Protein AF-0000000077936240 (afdb_homodimer)

InterPro domains:
  IPR004130 GPN-loop GTPase [PF03029] (6-238)
  IPR004130 GPN-loop GTPase [PTHR21231] (6-213)
  IPR027417 P-loop containing nucleoside triphosphate hydrolase [G3DSA:3.40.50.300] (1-241)
  IPR027417 P-loop containing nucleoside triphosphate hydrolase [SSF52540] (3-237)

Organism: NCBI:txid1294262

Structure (mmCIF, N/CA/C/O backbone):
data_AF-0000000077936240-model_v1
#
loop_
_entity.id
_entity.type
_entity.pdbx_description
1 polymer 'GPN-loop GTPase'
#
loop_
_atom_site.group_PDB
_atom_site.id
_atom_site.type_symbol
_atom_site.label_atom_id
_atom_site.label_alt_id
_atom_site.label_comp_id
_atom_site.label_asym_id
_atom_site.label_entity_id
_atom_site.label_seq_id
_atom_site.pdbx_PDB_ins_code
_atom_site.Cartn_x
_atom_site.Cartn_y
_atom_site.Cartn_z
_atom_site.occupancy
_atom_site.B_iso_or_equiv
_atom_site.auth_seq_id
_atom_site.auth_comp_id
_atom_site.auth_asym_id
_atom_site.auth_atom_id
_atom_site.pdbx_PDB_model_num
ATOM 1 N N . MET A 1 1 ? -2.867 24.625 16.641 1 94.31 1 MET A N 1
ATOM 2 C CA . MET A 1 1 ? -2.299 24.312 15.336 1 94.31 1 MET A CA 1
ATOM 3 C C . MET A 1 1 ? -3.102 23.203 14.648 1 94.31 1 MET A C 1
ATOM 5 O O . MET A 1 1 ? -3.729 22.391 15.312 1 94.31 1 MET A O 1
ATOM 9 N N . TYR A 1 2 ? -3.176 23.312 13.312 1 97.06 2 TYR A N 1
ATOM 10 C CA . TYR A 1 2 ? -3.828 22.297 12.508 1 97.06 2 TYR A CA 1
ATOM 11 C C . TYR A 1 2 ? -2.801 21.453 11.75 1 97.06 2 TYR A C 1
ATOM 13 O O . TYR A 1 2 ? -1.903 22 11.102 1 97.06 2 TYR A O 1
ATOM 21 N N . PHE A 1 3 ? -2.906 20.141 11.875 1 98.25 3 PHE A N 1
ATOM 22 C CA . PHE A 1 3 ? -1.977 19.25 11.195 1 98.25 3 PHE A CA 1
ATOM 23 C C . PHE A 1 3 ? -2.635 18.609 9.984 1 98.25 3 PHE A C 1
ATOM 25 O O . PHE A 1 3 ? -3.773 18.141 10.062 1 98.25 3 PHE A O 1
ATOM 32 N N . VAL A 1 4 ? -1.968 18.625 8.867 1 98.69 4 VAL A N 1
ATOM 33 C CA . VAL A 1 4 ? -2.428 17.938 7.656 1 98.69 4 VAL A CA 1
ATOM 34 C C . VAL A 1 4 ? -1.374 16.938 7.195 1 98.69 4 VAL A C 1
ATOM 36 O O . VAL A 1 4 ? -0.253 17.328 6.852 1 98.69 4 VAL A O 1
ATOM 39 N N . PHE A 1 5 ? -1.71 15.664 7.191 1 98.75 5 PHE A N 1
ATOM 40 C CA . PHE A 1 5 ? -0.826 14.602 6.734 1 98.75 5 PHE A CA 1
ATOM 41 C C . PHE A 1 5 ? -1.084 14.273 5.27 1 98.75 5 PHE A C 1
ATOM 43 O O . PHE A 1 5 ? -2.207 13.93 4.891 1 98.75 5 PHE A O 1
ATOM 50 N N . PHE A 1 6 ? -0.058 14.422 4.441 1 98.88 6 PHE A N 1
ATOM 51 C CA . PHE A 1 6 ? -0.181 14.102 3.025 1 98.88 6 PHE A CA 1
ATOM 52 C C . PHE A 1 6 ? 0.222 12.648 2.766 1 98.88 6 PHE A C 1
ATOM 54 O O . PHE A 1 6 ? 1.382 12.281 2.957 1 98.88 6 PHE A O 1
ATOM 61 N N . VAL A 1 7 ? -0.753 11.82 2.34 1 98.62 7 VAL A N 1
ATOM 62 C CA . VAL A 1 7 ? -0.568 10.375 2.203 1 98.62 7 VAL A CA 1
ATOM 63 C C . VAL A 1 7 ? -0.97 9.938 0.798 1 98.62 7 VAL A C 1
ATOM 65 O O . VAL A 1 7 ? -1.868 10.523 0.19 1 98.62 7 VAL A O 1
ATOM 68 N N . GLY A 1 8 ? -0.329 8.945 0.288 1 98.06 8 GLY A N 1
ATOM 69 C CA . GLY A 1 8 ? -0.562 8.391 -1.036 1 98.06 8 GLY A CA 1
ATOM 70 C C . GLY A 1 8 ? 0.551 7.473 -1.503 1 98.06 8 GLY A C 1
ATOM 71 O O . GLY A 1 8 ? 1.563 7.316 -0.818 1 98.06 8 GLY A O 1
ATOM 72 N N . THR A 1 9 ? 0.326 6.906 -2.646 1 96.5 9 THR A N 1
ATOM 73 C CA . THR A 1 9 ? 1.329 6.004 -3.201 1 96.5 9 THR A CA 1
ATOM 74 C C . THR A 1 9 ? 2.537 6.785 -3.711 1 96.5 9 THR A C 1
ATOM 76 O O . THR A 1 9 ? 2.477 8.008 -3.854 1 96.5 9 THR A O 1
ATOM 79 N N . ALA A 1 10 ? 3.619 6.016 -3.955 1 93.31 10 ALA A N 1
ATOM 80 C CA . ALA A 1 10 ? 4.816 6.645 -4.508 1 93.31 10 ALA A CA 1
ATOM 81 C C . ALA A 1 10 ? 4.527 7.281 -5.863 1 93.31 10 ALA A C 1
ATOM 83 O O . ALA A 1 10 ? 3.9 6.66 -6.727 1 93.31 10 ALA A O 1
ATOM 84 N N . GLY A 1 11 ? 4.855 8.508 -6.004 1 92.19 11 GLY A N 1
ATOM 85 C CA . GLY A 1 11 ? 4.688 9.188 -7.281 1 92.19 11 GLY A CA 1
ATOM 86 C C . GLY A 1 11 ? 3.361 9.914 -7.398 1 92.19 11 GLY A C 1
ATOM 87 O O . GLY A 1 11 ? 3.092 10.562 -8.406 1 92.19 11 GLY A O 1
ATOM 88 N N . SER A 1 12 ? 2.559 9.867 -6.367 1 96.44 12 SER A N 1
ATOM 89 C CA . SER A 1 12 ? 1.232 10.469 -6.449 1 96.44 12 SER A CA 1
ATOM 90 C C . SER A 1 12 ? 1.31 11.984 -6.367 1 96.44 12 SER A C 1
ATOM 92 O O . SER A 1 12 ? 0.335 12.68 -6.668 1 96.44 12 SER A O 1
ATOM 94 N N . GLY A 1 13 ? 2.42 12.562 -5.879 1 97 13 GLY A N 1
ATOM 95 C CA . GLY A 1 13 ? 2.604 14.008 -5.875 1 97 13 GLY A CA 1
ATOM 96 C C . GLY A 1 13 ? 2.592 14.609 -4.484 1 97 13 GLY A C 1
ATOM 97 O O . GLY A 1 13 ? 2.398 15.812 -4.324 1 97 13 GLY A O 1
ATOM 98 N N . LYS A 1 14 ? 2.82 13.82 -3.432 1 98.25 14 LYS A N 1
ATOM 99 C CA . LYS A 1 14 ? 2.746 14.258 -2.043 1 98.25 14 LYS A CA 1
ATOM 100 C C . LYS A 1 14 ? 3.666 15.453 -1.798 1 98.25 14 LYS A C 1
ATOM 102 O O . LYS A 1 14 ? 3.211 16.516 -1.374 1 98.25 14 LYS A O 1
ATOM 107 N N . THR A 1 15 ? 4.977 15.273 -2.104 1 98.06 15 THR A N 1
ATOM 108 C CA . THR A 1 15 ? 6.008 16.266 -1.808 1 98.06 15 THR A CA 1
ATOM 109 C C . THR A 1 15 ? 5.738 17.562 -2.557 1 98.06 15 THR A C 1
ATOM 111 O O . THR A 1 15 ? 5.836 18.641 -1.98 1 98.06 15 THR A O 1
ATOM 114 N N . THR A 1 16 ? 5.355 17.469 -3.789 1 98.12 16 THR A N 1
ATOM 115 C CA . THR A 1 16 ? 5.066 18.641 -4.605 1 98.12 16 THR A CA 1
ATOM 116 C C . THR A 1 16 ? 3.822 19.359 -4.098 1 98.12 16 THR A C 1
ATOM 118 O O . THR A 1 16 ? 3.785 20.594 -4.055 1 98.12 16 THR A O 1
ATOM 121 N N . LEU A 1 17 ? 2.811 18.609 -3.691 1 98.81 17 LEU A N 1
ATOM 122 C CA . LEU A 1 17 ? 1.577 19.234 -3.219 1 98.81 17 LEU A CA 1
ATOM 123 C C . LEU A 1 17 ? 1.793 19.906 -1.87 1 98.81 17 LEU A C 1
ATOM 125 O O . LEU A 1 17 ? 1.191 20.953 -1.592 1 98.81 17 LEU A O 1
ATOM 129 N N . VAL A 1 18 ? 2.645 19.328 -1.008 1 98.88 18 VAL A N 1
ATOM 130 C CA . VAL A 1 18 ? 2.988 19.953 0.264 1 98.88 18 VAL A CA 1
ATOM 131 C C . VAL A 1 18 ? 3.57 21.344 0.015 1 98.88 18 VAL A C 1
ATOM 133 O O . VAL A 1 18 ? 3.154 22.312 0.642 1 98.88 18 VAL A O 1
ATOM 136 N N . LYS A 1 19 ? 4.484 21.422 -0.91 1 98.75 19 LYS A N 1
ATOM 137 C CA . LYS A 1 19 ? 5.086 22.703 -1.252 1 98.75 19 LYS A CA 1
ATOM 138 C C . LYS A 1 19 ? 4.035 23.688 -1.769 1 98.75 19 LYS A C 1
ATOM 140 O O . LYS A 1 19 ? 3.965 24.828 -1.309 1 98.75 19 LYS A O 1
ATOM 145 N N . THR A 1 20 ? 3.234 23.234 -2.721 1 98.75 20 THR A N 1
ATOM 146 C CA . THR A 1 20 ? 2.236 24.094 -3.361 1 98.75 20 THR A CA 1
ATOM 147 C C . THR A 1 20 ? 1.224 24.594 -2.342 1 98.75 20 THR A C 1
ATOM 149 O O . THR A 1 20 ? 0.856 25.781 -2.359 1 98.75 20 THR A O 1
ATOM 152 N N . PHE A 1 21 ? 0.771 23.688 -1.463 1 98.81 21 PHE A N 1
ATOM 153 C CA . PHE A 1 21 ? -0.209 24.078 -0.454 1 98.81 21 PHE A CA 1
ATOM 154 C C . PHE A 1 21 ? 0.411 25.016 0.571 1 98.81 21 PHE A C 1
ATOM 156 O O . PHE A 1 21 ? -0.242 25.953 1.036 1 98.81 21 PHE A O 1
ATOM 163 N N . ASN A 1 22 ? 1.67 24.781 0.943 1 98.62 22 ASN A N 1
ATOM 164 C CA . ASN A 1 22 ? 2.398 25.703 1.808 1 98.62 22 ASN A CA 1
ATOM 165 C C . ASN A 1 22 ? 2.449 27.109 1.213 1 98.62 22 ASN A C 1
ATOM 167 O O . ASN A 1 22 ? 2.199 28.094 1.912 1 98.62 22 ASN A O 1
ATOM 171 N N . ASP A 1 23 ? 2.809 27.188 -0.057 1 98.38 23 ASP A N 1
ATOM 172 C CA . ASP A 1 23 ? 2.859 28.484 -0.745 1 98.38 23 ASP A CA 1
ATOM 173 C C . ASP A 1 23 ? 1.492 29.156 -0.737 1 98.38 23 ASP A C 1
ATOM 175 O O . ASP A 1 23 ? 1.396 30.375 -0.517 1 98.38 23 ASP A O 1
ATOM 179 N N . TYR A 1 24 ? 0.491 28.391 -1.005 1 98.38 24 TYR A N 1
ATOM 180 C CA . TYR A 1 24 ? -0.874 28.906 -0.996 1 98.38 24 TYR A CA 1
ATOM 181 C C . TYR A 1 24 ? -1.224 29.5 0.364 1 98.38 24 TYR A C 1
ATOM 183 O O . TYR A 1 24 ? -1.754 30.609 0.445 1 98.38 24 TYR A O 1
ATOM 191 N N . LEU A 1 25 ? -0.925 28.781 1.458 1 98.12 25 LEU A N 1
ATOM 192 C CA . LEU A 1 25 ? -1.215 29.234 2.811 1 98.12 25 LEU A CA 1
ATOM 193 C C . LEU A 1 25 ? -0.451 30.516 3.125 1 98.12 25 LEU A C 1
ATOM 195 O O . LEU A 1 25 ? -1.016 31.469 3.686 1 98.12 25 LEU A O 1
ATOM 199 N N . ASN A 1 26 ? 0.785 30.547 2.734 1 97.19 26 ASN A N 1
ATOM 200 C CA . ASN A 1 26 ? 1.598 31.734 2.969 1 97.19 26 ASN A CA 1
ATOM 201 C C . ASN A 1 26 ? 1.054 32.938 2.213 1 97.19 26 ASN A C 1
ATOM 203 O O . ASN A 1 26 ? 1.048 34.062 2.738 1 97.19 26 ASN A O 1
ATOM 207 N N . ASP A 1 27 ? 0.669 32.719 1.018 1 97.12 27 ASP A N 1
ATOM 208 C CA . ASP A 1 27 ? 0.071 33.781 0.217 1 97.12 27 ASP A CA 1
ATOM 209 C C . ASP A 1 27 ? -1.183 34.312 0.89 1 97.12 27 ASP A C 1
ATOM 211 O O . ASP A 1 27 ? -1.501 35.5 0.744 1 97.12 27 ASP A O 1
ATOM 215 N N . MET A 1 28 ? -1.91 33.5 1.579 1 95.88 28 MET A N 1
ATOM 216 C CA . MET A 1 28 ? -3.119 33.875 2.293 1 95.88 28 MET A CA 1
ATOM 217 C C . MET A 1 28 ? -2.785 34.406 3.689 1 95.88 28 MET A C 1
ATOM 219 O O . MET A 1 28 ? -3.676 34.594 4.52 1 95.88 28 MET A O 1
ATOM 223 N N . GLN A 1 29 ? -1.502 34.5 4.059 1 95.81 29 GLN A N 1
ATOM 224 C CA . GLN A 1 29 ? -0.986 35.031 5.316 1 95.81 29 GLN A CA 1
ATOM 225 C C . GLN A 1 29 ? -1.297 34.125 6.48 1 95.81 29 GLN A C 1
ATOM 227 O O . GLN A 1 29 ? -1.568 34.562 7.594 1 95.81 29 GLN A O 1
ATOM 232 N N . MET A 1 30 ? -1.445 32.875 6.125 1 95.5 30 MET A N 1
ATOM 233 C CA . MET A 1 30 ? -1.509 31.828 7.145 1 95.5 30 MET A CA 1
ATOM 234 C C . MET A 1 30 ? -0.15 31.156 7.328 1 95.5 30 MET A C 1
ATOM 236 O O . MET A 1 30 ? 0.378 30.562 6.395 1 95.5 30 MET A O 1
ATOM 240 N N . ASP A 1 31 ? 0.33 31.297 8.492 1 96.25 31 ASP A N 1
ATOM 241 C CA . ASP A 1 31 ? 1.643 30.719 8.773 1 96.25 31 ASP A CA 1
ATOM 242 C C . ASP A 1 31 ? 1.597 29.188 8.711 1 96.25 31 ASP A C 1
ATOM 244 O O . ASP A 1 31 ? 0.705 28.578 9.297 1 96.25 31 ASP A O 1
ATOM 248 N N . SER A 1 32 ? 2.562 28.641 7.969 1 98.06 32 SER A N 1
ATOM 249 C CA . SER A 1 32 ? 2.609 27.188 7.855 1 98.06 32 SER A CA 1
ATOM 250 C C . SER A 1 32 ? 4.035 26.672 8.008 1 98.06 32 SER A C 1
ATOM 252 O O . SER A 1 32 ? 4.992 27.359 7.641 1 98.06 32 SER A O 1
ATOM 254 N N . ALA A 1 33 ? 4.156 25.562 8.617 1 98.56 33 ALA A N 1
ATOM 255 C CA . ALA A 1 33 ? 5.414 24.828 8.75 1 98.56 33 ALA A CA 1
ATOM 256 C C . ALA A 1 33 ? 5.316 23.453 8.086 1 98.56 33 ALA A C 1
ATOM 258 O O . ALA A 1 33 ? 4.227 22.891 7.961 1 98.56 33 ALA A O 1
ATOM 259 N N . ILE A 1 34 ? 6.473 22.953 7.641 1 98.81 34 ILE A N 1
ATOM 260 C CA . ILE A 1 34 ? 6.504 21.656 6.973 1 98.81 34 ILE A CA 1
ATOM 261 C C . ILE A 1 34 ? 7.359 20.672 7.777 1 98.81 34 ILE A C 1
ATOM 263 O O . ILE A 1 34 ? 8.438 21.031 8.25 1 98.81 34 ILE A O 1
ATOM 267 N N . ILE A 1 35 ? 6.828 19.484 7.965 1 98.69 35 ILE A N 1
ATOM 268 C CA . ILE A 1 35 ? 7.578 18.359 8.516 1 98.69 35 ILE A CA 1
ATOM 269 C C . ILE A 1 35 ? 7.812 17.312 7.438 1 98.69 35 ILE A C 1
ATOM 271 O O . ILE A 1 35 ? 6.867 16.844 6.805 1 98.69 35 ILE A O 1
ATOM 275 N N . ASN A 1 36 ? 9.055 16.984 7.172 1 98.62 36 ASN A N 1
ATOM 276 C CA . ASN A 1 36 ? 9.383 15.852 6.324 1 98.62 36 ASN A CA 1
ATOM 277 C C . ASN A 1 36 ? 9.523 14.57 7.141 1 98.62 36 ASN A C 1
ATOM 279 O O . ASN A 1 36 ? 10.414 14.461 7.984 1 98.62 36 ASN A O 1
ATOM 283 N N . LEU A 1 37 ? 8.703 13.594 6.852 1 97.94 37 LEU A N 1
ATOM 284 C CA . LEU A 1 37 ? 8.75 12.328 7.578 1 97.94 37 LEU A CA 1
ATOM 285 C C . LEU A 1 37 ? 9.32 11.219 6.699 1 97.94 37 LEU A C 1
ATOM 287 O O . LEU A 1 37 ? 9.289 10.047 7.078 1 97.94 37 LEU A O 1
ATOM 291 N N . ASP A 1 38 ? 9.82 11.516 5.523 1 97.19 38 ASP A N 1
ATOM 292 C CA . ASP A 1 38 ? 10.438 10.539 4.637 1 97.19 38 ASP A CA 1
ATOM 293 C C . ASP A 1 38 ? 11.945 10.461 4.875 1 97.19 38 ASP 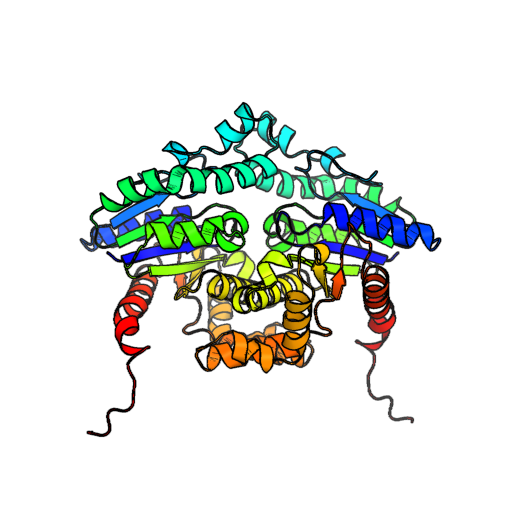A C 1
ATOM 295 O O . ASP A 1 38 ? 12.695 11.336 4.438 1 97.19 38 ASP A O 1
ATOM 299 N N . PRO A 1 39 ? 12.367 9.375 5.453 1 97.38 39 PRO A N 1
ATOM 300 C CA . PRO A 1 39 ? 13.805 9.273 5.75 1 97.38 39 PRO A CA 1
ATOM 301 C C . PRO A 1 39 ? 14.641 8.945 4.52 1 97.38 39 PRO A C 1
ATOM 303 O O . PRO A 1 39 ? 15.867 8.898 4.598 1 97.38 39 PRO A O 1
ATOM 306 N N . ALA A 1 40 ? 13.969 8.734 3.371 1 96.25 40 ALA A N 1
ATOM 307 C CA . ALA A 1 40 ? 14.688 8.258 2.193 1 96.25 40 ALA A CA 1
ATOM 308 C C . ALA A 1 40 ? 14.656 9.297 1.075 1 96.25 40 ALA A C 1
ATOM 310 O O . ALA A 1 40 ? 15.172 9.055 -0.019 1 96.25 40 ALA A O 1
ATOM 311 N N . VAL A 1 41 ? 14.016 10.438 1.339 1 95.56 41 VAL A N 1
ATOM 312 C CA . VAL A 1 41 ? 13.883 11.438 0.288 1 95.56 41 VAL A CA 1
ATOM 313 C C . VAL A 1 41 ? 15.258 12.023 -0.047 1 95.56 41 VAL A C 1
ATOM 315 O O . VAL A 1 41 ? 16.078 12.242 0.846 1 95.56 41 VAL A O 1
ATOM 318 N N . GLU A 1 42 ? 15.523 12.195 -1.322 1 92.81 42 GLU A N 1
ATOM 319 C CA . GLU A 1 42 ? 16.844 12.648 -1.772 1 92.81 42 GLU A CA 1
ATOM 320 C C . GLU A 1 42 ? 16.906 14.172 -1.809 1 92.81 42 GLU A C 1
ATOM 322 O O . GLU A 1 42 ? 17.922 14.766 -1.43 1 92.81 42 GLU A O 1
ATOM 327 N N . SER A 1 43 ? 15.883 14.758 -2.322 1 94.06 43 SER A N 1
ATOM 328 C CA . SER A 1 43 ? 15.805 16.219 -2.414 1 94.06 43 SER A CA 1
ATOM 329 C C . SER A 1 43 ? 14.398 16.719 -2.113 1 94.06 43 SER A C 1
ATOM 331 O O . SER A 1 43 ? 13.414 16.047 -2.434 1 94.06 43 SER A O 1
ATOM 333 N N . LEU A 1 44 ? 14.359 17.844 -1.457 1 97.31 44 LEU A N 1
ATOM 334 C CA . LEU A 1 44 ? 13.086 18.453 -1.096 1 97.31 44 LEU A CA 1
ATOM 335 C C . LEU A 1 44 ? 12.914 19.797 -1.792 1 97.31 44 LEU A C 1
ATOM 337 O O . LEU A 1 44 ? 13.859 20.594 -1.864 1 97.31 44 LEU A O 1
ATOM 341 N N . PRO A 1 45 ? 11.75 20.078 -2.352 1 97.69 45 PRO A N 1
ATOM 342 C CA . PRO A 1 45 ? 11.492 21.375 -2.998 1 97.69 45 PRO A CA 1
ATOM 343 C C . PRO A 1 45 ? 11.078 22.453 -2.008 1 97.69 45 PRO A C 1
ATOM 345 O O . PRO A 1 45 ? 10.633 23.531 -2.414 1 97.69 45 PRO A O 1
ATOM 348 N N . TYR A 1 46 ? 11.133 22.203 -0.716 1 98.31 46 TYR A N 1
ATOM 349 C CA . TYR A 1 46 ? 10.805 23.109 0.379 1 98.31 46 TYR A CA 1
ATOM 350 C C . TYR A 1 46 ? 11.828 23 1.503 1 98.31 46 TYR A C 1
ATOM 352 O O . TYR A 1 46 ? 12.656 22.094 1.509 1 98.31 46 TYR A O 1
ATOM 360 N N . THR A 1 47 ? 11.812 23.969 2.367 1 97.69 47 THR A N 1
ATOM 361 C CA . THR A 1 47 ? 12.633 23.906 3.574 1 97.69 47 THR A CA 1
ATOM 362 C C . THR A 1 47 ? 11.805 23.422 4.762 1 97.69 47 THR A C 1
ATOM 364 O O . THR A 1 47 ? 10.898 24.125 5.223 1 97.69 47 THR A O 1
ATOM 367 N N . PRO A 1 48 ? 12.094 22.281 5.23 1 98.5 48 PRO A N 1
ATOM 368 C CA . PRO A 1 48 ? 11.297 21.766 6.348 1 98.5 48 PRO A CA 1
ATOM 369 C C . PRO A 1 48 ? 11.672 22.406 7.684 1 98.5 48 PRO A C 1
ATOM 371 O O . PRO A 1 48 ? 12.844 22.719 7.918 1 98.5 48 PRO A O 1
ATOM 374 N N . SER A 1 49 ? 10.688 22.656 8.492 1 98.25 49 SER A N 1
ATOM 375 C CA . SER A 1 49 ? 10.914 23.047 9.875 1 98.25 49 SER A CA 1
ATOM 376 C C . SER A 1 49 ? 11.453 21.891 10.703 1 98.25 49 SER A C 1
ATOM 378 O O . SER A 1 49 ? 12.156 22.109 11.695 1 98.25 49 SER A O 1
ATOM 380 N N . LEU A 1 50 ? 11.109 20.719 10.344 1 98.38 50 LEU A N 1
ATOM 381 C CA . LEU A 1 50 ? 11.633 19.469 10.906 1 98.38 50 LEU A CA 1
ATOM 382 C C . LEU A 1 50 ? 11.875 18.438 9.812 1 98.38 50 LEU A C 1
ATOM 384 O O . LEU A 1 50 ? 10.992 18.188 8.992 1 98.38 50 LEU A O 1
ATOM 388 N N . ASP A 1 51 ? 13.055 17.922 9.797 1 98.38 51 ASP A N 1
ATOM 389 C CA . ASP A 1 51 ? 13.461 16.891 8.852 1 98.38 51 ASP A CA 1
ATOM 390 C C . ASP A 1 51 ? 13.859 15.602 9.562 1 98.38 51 ASP A C 1
ATOM 392 O O . ASP A 1 51 ? 14.867 15.562 10.281 1 98.38 51 ASP A O 1
ATOM 396 N N . VAL A 1 52 ? 13.094 14.562 9.273 1 98.06 52 VAL A N 1
ATOM 397 C CA . VAL A 1 52 ? 13.336 13.32 9.992 1 98.06 52 VAL A CA 1
ATOM 398 C C . VAL A 1 52 ? 14.727 12.789 9.656 1 98.06 52 VAL A C 1
ATOM 400 O O . VAL A 1 52 ? 15.328 12.062 10.445 1 98.06 52 VAL A O 1
ATOM 403 N N . ARG A 1 53 ? 15.352 13.195 8.531 1 97.94 53 ARG A N 1
ATOM 404 C CA . ARG A 1 53 ? 16.672 12.742 8.102 1 97.94 53 ARG A CA 1
ATOM 405 C C . ARG A 1 53 ? 17.75 13.227 9.07 1 97.94 53 ARG A C 1
ATOM 407 O O . ARG A 1 53 ? 18.859 12.688 9.094 1 97.94 53 ARG A O 1
ATOM 414 N N . ASP A 1 54 ? 17.422 14.258 9.828 1 97.81 54 ASP A N 1
ATOM 415 C CA . ASP A 1 54 ? 18.344 14.742 10.844 1 97.81 54 ASP A CA 1
ATOM 416 C C . ASP A 1 54 ? 18.469 13.742 11.992 1 97.81 54 ASP A C 1
ATOM 418 O O . ASP A 1 54 ? 19.422 13.812 12.773 1 97.81 54 ASP A O 1
ATOM 422 N N . TYR A 1 55 ? 17.5 12.914 12.133 1 97.88 55 TYR A N 1
ATOM 423 C CA . TYR A 1 55 ? 17.469 11.914 13.203 1 97.88 55 TYR A CA 1
ATOM 424 C C . TYR A 1 55 ? 17.828 10.531 12.664 1 97.88 55 TYR A C 1
ATOM 426 O O . TYR A 1 55 ? 18.625 9.812 13.266 1 97.88 55 TYR A O 1
ATOM 434 N N . VAL A 1 56 ? 17.141 10.133 11.617 1 97.81 56 VAL A N 1
ATOM 435 C CA . VAL A 1 56 ? 17.359 8.852 10.961 1 97.81 56 VAL A CA 1
ATOM 436 C C . VAL A 1 56 ? 17.328 9.031 9.445 1 97.81 56 VAL A C 1
ATOM 438 O O . VAL A 1 56 ? 16.312 9.461 8.883 1 97.81 56 VAL A O 1
ATOM 441 N N . ASP A 1 57 ? 18.406 8.703 8.82 1 97.44 57 ASP A N 1
ATOM 442 C CA . ASP A 1 57 ? 18.531 8.742 7.367 1 97.44 57 ASP A CA 1
ATOM 443 C C . ASP A 1 57 ? 18.641 7.336 6.785 1 97.44 57 ASP A C 1
ATOM 445 O O . ASP A 1 57 ? 19.531 6.574 7.145 1 97.44 57 ASP A O 1
ATOM 449 N N . ALA A 1 58 ? 17.719 7.051 5.859 1 96.38 58 ALA A N 1
ATOM 450 C CA . ALA A 1 58 ? 17.609 5.684 5.355 1 96.38 58 ALA A CA 1
ATOM 451 C C . ALA A 1 58 ? 18.891 5.266 4.637 1 96.38 58 ALA A C 1
ATOM 453 O O . ALA A 1 58 ? 19.281 4.098 4.688 1 96.38 58 ALA A O 1
ATOM 454 N N . TYR A 1 59 ? 19.484 6.184 3.883 1 93.62 59 TYR A N 1
ATOM 455 C CA . TYR A 1 59 ? 20.734 5.879 3.189 1 93.62 59 TYR A CA 1
ATOM 456 C C . TYR A 1 59 ? 21.844 5.547 4.18 1 93.62 59 TYR A C 1
ATOM 458 O O . TYR A 1 59 ? 22.609 4.594 3.975 1 93.62 59 TYR A O 1
ATOM 466 N N . GLU A 1 60 ? 21.969 6.324 5.211 1 95.38 60 GLU A N 1
ATOM 467 C CA . GLU A 1 60 ? 22.953 6.062 6.246 1 95.38 60 GLU A CA 1
ATOM 468 C C . GLU A 1 60 ? 22.703 4.723 6.93 1 95.38 60 GLU A C 1
ATOM 470 O O . GLU A 1 60 ? 23.641 3.992 7.25 1 95.38 60 GLU A O 1
ATOM 475 N N . VAL A 1 61 ? 21.422 4.473 7.184 1 96.31 61 VAL A N 1
ATOM 476 C CA . VAL A 1 61 ? 21.047 3.205 7.793 1 96.31 61 VAL A CA 1
ATOM 477 C C . VAL A 1 61 ? 21.484 2.047 6.902 1 96.31 61 VAL A C 1
ATOM 479 O O . VAL A 1 61 ? 22.016 1.047 7.395 1 96.31 61 VAL A O 1
ATOM 482 N N . MET A 1 62 ? 21.266 2.188 5.66 1 93.5 62 MET A N 1
ATOM 483 C CA . MET A 1 62 ? 21.656 1.175 4.688 1 93.5 62 MET A CA 1
ATOM 484 C C . MET A 1 62 ? 23.156 0.91 4.758 1 93.5 62 MET A C 1
ATOM 486 O O . MET A 1 62 ? 23.594 -0.243 4.82 1 93.5 62 MET A O 1
ATOM 490 N N . GLU A 1 63 ? 23.984 1.924 4.777 1 92.12 63 GLU A N 1
ATOM 491 C CA . GLU A 1 63 ? 25.438 1.816 4.789 1 92.12 63 GLU A CA 1
ATOM 492 C C . GLU A 1 63 ? 25.938 1.247 6.113 1 92.12 63 GLU A C 1
ATOM 494 O O . GLU A 1 63 ? 26.75 0.325 6.129 1 92.12 63 GLU A O 1
ATOM 499 N N . LYS A 1 64 ? 25.453 1.771 7.129 1 94.94 64 LYS A N 1
ATOM 500 C CA . LYS A 1 64 ? 25.906 1.42 8.469 1 94.94 64 LYS A CA 1
ATOM 501 C C . LYS A 1 64 ? 25.641 -0.051 8.773 1 94.94 64 LYS A C 1
ATOM 503 O O . LYS A 1 64 ? 26.469 -0.721 9.398 1 94.94 64 LYS A O 1
ATOM 508 N N . PHE A 1 65 ? 24.5 -0.554 8.375 1 94.25 65 PHE A N 1
ATOM 509 C CA . PHE A 1 65 ? 24.109 -1.902 8.766 1 94.25 65 PHE A CA 1
ATOM 510 C C . PHE A 1 65 ? 24.25 -2.867 7.598 1 94.25 65 PHE A C 1
ATOM 512 O O . PHE A 1 65 ? 23.938 -4.055 7.723 1 94.25 65 PHE A O 1
ATOM 519 N N . GLY A 1 66 ? 24.641 -2.418 6.504 1 91.25 66 GLY A N 1
ATOM 520 C CA . GLY A 1 66 ? 24.828 -3.27 5.34 1 91.25 66 GLY A CA 1
ATOM 521 C C . GLY A 1 66 ? 23.531 -3.877 4.832 1 91.25 66 GLY A C 1
ATOM 522 O O . GLY A 1 66 ? 23.484 -5.062 4.5 1 91.25 66 GLY A O 1
ATOM 523 N N . LEU A 1 67 ? 22.469 -3.094 4.789 1 92.5 67 LEU A N 1
ATOM 524 C CA . LEU A 1 67 ? 21.141 -3.572 4.41 1 92.5 67 LEU A CA 1
ATOM 525 C C . LEU A 1 67 ? 20.859 -3.273 2.941 1 92.5 67 LEU A C 1
ATOM 527 O O . LEU A 1 67 ? 21.422 -2.342 2.369 1 92.5 67 LEU A O 1
ATOM 531 N N . GLY A 1 68 ? 19.969 -4.051 2.377 1 91.12 68 GLY A N 1
ATOM 532 C CA . GLY A 1 68 ? 19.453 -3.73 1.06 1 91.12 68 GLY A CA 1
ATOM 533 C C . GLY A 1 68 ? 18.484 -2.561 1.073 1 91.12 68 GLY A C 1
ATOM 534 O O . GLY A 1 68 ? 18.125 -2.059 2.139 1 91.12 68 GLY A O 1
ATOM 535 N N . PRO A 1 69 ? 18.125 -2.098 -0.138 1 92.5 69 PRO A N 1
ATOM 536 C CA . PRO A 1 69 ? 17.25 -0.925 -0.246 1 92.5 69 PRO A CA 1
ATOM 537 C C . PRO A 1 69 ? 15.945 -1.087 0.526 1 92.5 69 PRO A C 1
ATOM 539 O O . PRO A 1 69 ? 15.562 -0.199 1.293 1 92.5 69 PRO A O 1
ATOM 542 N N . ASN A 1 70 ? 15.242 -2.176 0.344 1 91.94 70 ASN A N 1
ATOM 543 C CA . ASN A 1 70 ? 13.969 -2.381 1.021 1 91.94 70 ASN A CA 1
ATOM 544 C C . ASN A 1 70 ? 14.141 -2.492 2.531 1 91.94 70 ASN A C 1
ATOM 546 O O . ASN A 1 70 ? 13.445 -1.823 3.295 1 91.94 70 ASN A O 1
ATOM 550 N N . SER A 1 71 ? 15.062 -3.258 2.957 1 92.62 71 SER A N 1
ATOM 551 C CA . SER A 1 71 ? 15.305 -3.482 4.379 1 92.62 71 SER A CA 1
ATOM 552 C C . SER A 1 71 ? 15.727 -2.193 5.078 1 92.62 71 SER A C 1
ATOM 554 O O . SER A 1 71 ? 15.398 -1.976 6.242 1 92.62 71 SER A O 1
ATOM 556 N N . SER A 1 72 ? 16.453 -1.392 4.336 1 94.75 72 SER A N 1
ATOM 557 C CA . SER A 1 72 ? 16.906 -0.132 4.918 1 94.75 72 SER A CA 1
ATOM 558 C C . SER A 1 72 ? 15.727 0.811 5.168 1 94.75 72 SER A C 1
ATOM 560 O O . SER A 1 72 ? 15.719 1.548 6.156 1 94.75 72 SER A O 1
ATOM 562 N N . LEU A 1 73 ? 14.742 0.838 4.223 1 95.31 73 LEU A N 1
ATOM 563 C CA . LEU A 1 73 ? 13.547 1.666 4.395 1 95.31 73 LEU A CA 1
ATOM 564 C C . LEU A 1 73 ? 12.75 1.221 5.609 1 95.31 73 LEU A C 1
ATOM 566 O O . LEU A 1 73 ? 12.305 2.053 6.406 1 95.31 73 LEU A O 1
ATOM 570 N N . ILE A 1 74 ? 12.602 -0.069 5.762 1 93.31 74 ILE A N 1
ATOM 571 C CA . ILE A 1 74 ? 11.859 -0.636 6.883 1 93.31 74 ILE A CA 1
ATOM 572 C C . ILE A 1 74 ? 12.586 -0.323 8.188 1 93.31 74 ILE A C 1
ATOM 574 O O . ILE A 1 74 ? 11.977 0.156 9.148 1 93.31 74 ILE A O 1
ATOM 578 N N . ALA A 1 75 ? 13.922 -0.592 8.203 1 95.31 75 ALA A N 1
ATOM 579 C CA . ALA A 1 75 ? 14.734 -0.343 9.391 1 95.31 75 ALA A CA 1
ATOM 580 C C . ALA A 1 75 ? 14.711 1.134 9.773 1 95.31 75 ALA A C 1
ATOM 582 O O . ALA A 1 75 ? 14.594 1.473 10.953 1 95.31 75 ALA A O 1
ATOM 583 N N . ALA A 1 76 ? 14.852 1.978 8.797 1 96.81 76 ALA A N 1
ATOM 584 C CA . ALA A 1 76 ? 14.82 3.414 9.062 1 96.81 76 ALA A CA 1
ATOM 585 C C . ALA A 1 76 ? 13.5 3.828 9.695 1 96.81 76 ALA A C 1
ATOM 587 O O . ALA A 1 76 ? 13.477 4.602 10.656 1 96.81 76 ALA A O 1
ATOM 588 N N . SER A 1 77 ? 12.414 3.361 9.133 1 94.5 77 SER A N 1
ATOM 589 C CA . SER A 1 77 ? 11.086 3.668 9.664 1 94.5 77 SER A CA 1
ATOM 590 C C . SER A 1 77 ? 10.977 3.256 11.133 1 94.5 77 SER A C 1
ATOM 592 O O . SER A 1 77 ? 10.445 4.008 11.953 1 94.5 77 SER A O 1
ATOM 594 N N . ASP A 1 78 ? 11.5 2.107 11.477 1 92.81 78 ASP A N 1
ATOM 595 C CA . ASP A 1 78 ? 11.43 1.611 12.844 1 92.81 78 ASP A CA 1
ATOM 596 C C . ASP A 1 78 ? 12.344 2.418 13.766 1 92.81 78 ASP A C 1
ATOM 598 O O . ASP A 1 78 ? 11.992 2.682 14.922 1 92.81 78 ASP A O 1
ATOM 602 N N . LEU A 1 79 ? 13.469 2.775 13.219 1 96.19 79 LEU A N 1
ATOM 603 C CA . LEU A 1 79 ? 14.453 3.506 14.008 1 96.19 79 LEU A CA 1
ATOM 604 C C . LEU A 1 79 ? 13.945 4.898 14.359 1 96.19 79 LEU A C 1
ATOM 606 O O . LEU A 1 79 ? 14.336 5.469 15.383 1 96.19 79 LEU A O 1
ATOM 610 N N . ILE A 1 80 ? 13.07 5.496 13.562 1 96.69 80 ILE A N 1
ATOM 611 C CA . ILE A 1 80 ? 12.523 6.82 13.82 1 96.69 80 ILE A CA 1
ATOM 612 C C . ILE A 1 80 ? 11.805 6.832 15.172 1 96.69 80 ILE A C 1
ATOM 614 O O . ILE A 1 80 ? 11.859 7.824 15.898 1 96.69 80 ILE A O 1
ATOM 618 N N . LEU A 1 81 ? 11.172 5.742 15.508 1 93.88 81 LEU A N 1
ATOM 619 C CA . LEU A 1 81 ? 10.422 5.664 16.75 1 93.88 81 LEU A CA 1
ATOM 620 C C . LEU A 1 81 ? 11.359 5.777 17.953 1 93.88 81 LEU A C 1
ATOM 622 O O . LEU A 1 81 ? 10.953 6.262 19.016 1 93.88 81 LEU A O 1
ATOM 626 N N . THR A 1 82 ? 12.555 5.281 17.797 1 95.75 82 THR A N 1
ATOM 627 C CA . THR A 1 82 ? 13.523 5.363 18.891 1 95.75 82 THR A CA 1
ATOM 628 C C . THR A 1 82 ? 13.93 6.812 19.141 1 95.75 82 THR A C 1
ATOM 630 O O . THR A 1 82 ? 14.516 7.129 20.172 1 95.75 82 THR A O 1
ATOM 633 N N . LYS A 1 83 ? 13.68 7.672 18.234 1 97 83 LYS A N 1
ATOM 634 C CA . LYS A 1 83 ? 13.984 9.094 18.344 1 97 83 LYS A CA 1
ATOM 635 C C . LYS A 1 83 ? 12.719 9.906 18.641 1 97 83 LYS A C 1
ATOM 637 O O . LYS A 1 83 ? 12.703 11.125 18.469 1 97 83 LYS A O 1
ATOM 642 N N . ALA A 1 84 ? 11.719 9.25 19.078 1 94.88 84 ALA A N 1
ATOM 643 C CA . ALA A 1 84 ? 10.398 9.844 19.234 1 94.88 84 ALA A CA 1
ATOM 644 C C . ALA A 1 84 ? 10.438 11.039 20.188 1 94.88 84 ALA A C 1
ATOM 646 O O . ALA A 1 84 ? 9.812 12.07 19.938 1 94.88 84 ALA A O 1
ATOM 647 N N . SER A 1 85 ? 11.141 10.93 21.297 1 95.44 85 SER A N 1
ATOM 648 C CA . SER A 1 85 ? 11.195 12 22.297 1 95.44 85 SER A CA 1
ATOM 649 C C . SER A 1 85 ? 11.852 13.25 21.719 1 95.44 85 SER A C 1
ATOM 651 O O . SER A 1 85 ? 11.359 14.367 21.922 1 95.44 85 SER A O 1
ATOM 653 N N . GLU A 1 86 ? 12.953 13.062 21.031 1 97.62 86 GLU A N 1
ATOM 654 C CA . GLU A 1 86 ? 13.648 14.18 20.406 1 97.62 86 GLU A CA 1
ATOM 655 C C . GLU A 1 86 ? 12.773 14.844 19.344 1 97.62 86 GLU A C 1
ATOM 657 O O . GLU A 1 86 ? 12.711 16.078 19.266 1 97.62 86 GLU A O 1
ATOM 662 N N . ILE A 1 87 ? 12.125 14.07 18.594 1 97.44 87 ILE A N 1
ATOM 663 C CA . ILE A 1 87 ? 11.242 14.562 17.531 1 97.44 87 ILE A CA 1
ATOM 664 C C . ILE A 1 87 ? 10.109 15.375 18.156 1 97.44 87 ILE A C 1
ATOM 666 O O . ILE A 1 87 ? 9.797 16.469 17.672 1 97.44 87 ILE A O 1
ATOM 670 N N . LYS A 1 88 ? 9.547 14.852 19.172 1 96.69 88 LYS A N 1
ATOM 671 C CA . LYS A 1 88 ? 8.453 15.547 19.859 1 96.69 88 LYS A CA 1
ATOM 672 C C . LYS A 1 88 ? 8.906 16.906 20.391 1 96.69 88 LYS A C 1
ATOM 674 O O . LYS A 1 88 ? 8.18 17.891 20.266 1 96.69 88 LYS A O 1
ATOM 679 N N . GLU A 1 89 ? 10.055 16.938 20.969 1 97.19 89 GLU A N 1
ATOM 680 C CA . GLU A 1 89 ? 10.602 18.188 21.5 1 97.19 89 GLU A CA 1
ATOM 681 C C . GLU A 1 89 ? 10.734 19.234 20.391 1 97.19 89 GLU A C 1
ATOM 683 O O . GLU A 1 89 ? 10.398 20.406 20.594 1 97.19 89 GLU A O 1
ATOM 688 N N . ASP A 1 90 ? 11.234 18.812 19.297 1 97.56 90 ASP A N 1
ATOM 689 C CA . ASP A 1 90 ? 11.414 19.734 18.172 1 97.56 90 ASP A CA 1
ATOM 690 C C . ASP A 1 90 ? 10.07 20.172 17.594 1 97.56 90 ASP A C 1
ATOM 692 O O . ASP A 1 90 ? 9.906 21.328 17.203 1 97.56 90 ASP A O 1
ATOM 696 N N . VAL A 1 91 ? 9.141 19.25 17.484 1 97.56 91 VAL A N 1
ATOM 697 C CA . VAL A 1 91 ? 7.809 19.562 16.969 1 97.56 91 VAL A CA 1
ATOM 698 C C . VAL A 1 91 ? 7.137 20.594 17.875 1 97.56 91 VAL A C 1
ATOM 700 O O . VAL A 1 91 ? 6.457 21.5 17.391 1 97.56 91 VAL A O 1
ATOM 703 N N . ASP A 1 92 ? 7.316 20.469 19.141 1 96 92 ASP A N 1
ATOM 704 C CA . ASP A 1 92 ? 6.688 21.344 20.125 1 96 92 ASP A CA 1
ATOM 705 C C . ASP A 1 92 ? 7.199 22.781 19.969 1 96 92 ASP A C 1
ATOM 707 O O . ASP A 1 92 ? 6.57 23.719 20.453 1 96 92 ASP A O 1
ATOM 711 N N . GLN A 1 93 ? 8.305 22.922 19.359 1 96.88 93 GLN A N 1
ATOM 712 C CA . GLN A 1 93 ? 8.875 24.25 19.156 1 96.88 93 GLN A CA 1
ATOM 713 C C . GLN A 1 93 ? 8.266 24.938 17.938 1 96.88 93 GLN A C 1
ATOM 715 O O . GLN A 1 93 ? 8.43 26.141 17.75 1 96.88 93 GLN A O 1
ATOM 720 N N . ILE A 1 94 ? 7.598 24.125 17.141 1 96.5 94 ILE A N 1
ATOM 721 C CA . ILE A 1 94 ? 6.969 24.688 15.953 1 96.5 94 ILE A CA 1
ATOM 722 C C . ILE A 1 94 ? 5.73 25.484 16.359 1 96.5 94 ILE A C 1
ATOM 724 O O . ILE A 1 94 ? 4.875 24.984 17.094 1 96.5 94 ILE A O 1
ATOM 728 N N . GLU A 1 95 ? 5.699 26.703 15.953 1 93.44 95 GLU A N 1
ATOM 729 C CA . GLU A 1 95 ? 4.535 27.562 16.125 1 93.44 95 GLU A CA 1
ATOM 730 C 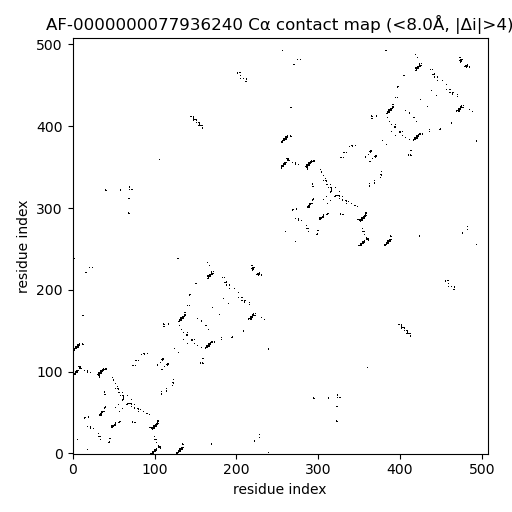C . GLU A 1 95 ? 4.02 28.078 14.781 1 93.44 95 GLU A C 1
ATOM 732 O O . GLU A 1 95 ? 4.648 28.938 14.156 1 93.44 95 GLU A O 1
ATOM 737 N N . SER A 1 96 ? 2.963 27.547 14.312 1 96 96 SER A N 1
ATOM 738 C CA . SER A 1 96 ? 2.332 27.906 13.047 1 96 96 SER A CA 1
ATOM 739 C C . SER A 1 96 ? 0.843 27.578 13.055 1 96 96 SER A C 1
ATOM 741 O O . SER A 1 96 ? 0.383 26.781 13.875 1 96 96 SER A O 1
ATOM 743 N N . ASN A 1 97 ? 0.091 28.281 12.219 1 95.56 97 ASN A N 1
ATOM 744 C CA . ASN A 1 97 ? -1.322 27.938 12.078 1 95.56 97 ASN A CA 1
ATOM 745 C C . ASN A 1 97 ? -1.512 26.516 11.562 1 95.56 97 ASN A C 1
ATOM 747 O O . ASN A 1 97 ? -2.34 25.766 12.086 1 95.56 97 ASN A O 1
ATOM 751 N N . TYR A 1 98 ? -0.679 26.219 10.609 1 98.06 98 TYR A N 1
ATOM 752 C CA . TYR A 1 98 ? -0.754 24.906 9.977 1 98.06 98 TYR A CA 1
ATOM 753 C C . TYR A 1 98 ? 0.596 24.203 10.023 1 98.06 98 TYR A C 1
ATOM 755 O O . TYR A 1 98 ? 1.643 24.844 9.891 1 98.06 98 TYR A O 1
ATOM 763 N N . VAL A 1 99 ? 0.523 22.938 10.25 1 98.69 99 VAL A N 1
ATOM 764 C CA . VAL A 1 99 ? 1.691 22.078 10.086 1 98.69 99 VAL A CA 1
ATOM 765 C C . VAL A 1 99 ? 1.407 21.016 9.023 1 98.69 99 VAL A C 1
ATOM 767 O O . VAL A 1 99 ? 0.501 20.188 9.188 1 98.69 99 VAL A O 1
ATOM 770 N N . LEU A 1 100 ? 2.146 21.062 7.949 1 98.88 100 LEU A N 1
ATOM 771 C CA . LEU A 1 100 ? 2.014 20.125 6.836 1 98.88 100 LEU A CA 1
ATOM 772 C C . LEU A 1 100 ? 3.021 19 6.953 1 98.88 100 LEU A C 1
ATOM 774 O O . LEU A 1 100 ? 4.23 19.234 7.02 1 98.88 100 LEU A O 1
ATOM 778 N N . VAL A 1 101 ? 2.523 17.797 6.965 1 98.81 101 VAL A N 1
ATOM 779 C CA . VAL A 1 101 ? 3.393 16.641 7.195 1 98.81 101 VAL A CA 1
ATOM 780 C C . VAL A 1 101 ? 3.543 15.844 5.906 1 98.81 101 VAL A C 1
ATOM 782 O O . VAL A 1 101 ? 2.576 15.258 5.418 1 98.81 101 VAL A O 1
ATOM 785 N N . ASP A 1 102 ? 4.719 15.836 5.34 1 98.75 102 ASP A N 1
ATOM 786 C CA . ASP A 1 102 ? 5.078 15.039 4.168 1 98.75 102 ASP A CA 1
ATOM 787 C C . ASP A 1 102 ? 5.484 13.625 4.566 1 98.75 102 ASP A C 1
ATOM 789 O O . ASP A 1 102 ? 6.555 13.422 5.145 1 98.75 102 ASP A O 1
ATOM 793 N N . THR A 1 103 ? 4.695 12.664 4.266 1 98.31 103 THR A N 1
ATOM 794 C CA . THR A 1 103 ? 4.895 11.297 4.73 1 98.31 103 THR A CA 1
ATOM 795 C C . THR A 1 103 ? 5.781 10.516 3.762 1 98.31 103 THR A C 1
ATOM 797 O O . THR A 1 103 ? 6.039 10.969 2.646 1 98.31 103 THR A O 1
ATOM 800 N N . PRO A 1 104 ? 6.234 9.305 4.148 1 96.56 104 PRO A N 1
ATOM 801 C CA . PRO A 1 104 ? 7.168 8.516 3.336 1 96.56 104 PRO A CA 1
ATOM 802 C C . PRO A 1 104 ? 6.629 8.227 1.937 1 96.56 104 PRO A C 1
ATOM 804 O O . PRO A 1 104 ? 5.418 8.102 1.751 1 96.56 104 PRO A O 1
ATOM 807 N N . GLY A 1 105 ? 7.605 8.055 0.998 1 94.19 105 GLY A N 1
ATOM 808 C CA . GLY A 1 105 ? 7.254 7.773 -0.386 1 94.19 105 GLY A CA 1
ATOM 809 C C . GLY A 1 105 ? 6.332 6.578 -0.539 1 94.19 105 GLY A C 1
ATOM 810 O O . GLY A 1 105 ? 5.285 6.676 -1.182 1 94.19 105 GLY A O 1
ATOM 811 N N . GLN A 1 106 ? 6.719 5.52 -0.003 1 94.5 106 GLN A N 1
ATOM 812 C CA . GLN A 1 106 ? 5.875 4.332 -0.045 1 94.5 106 GLN A CA 1
ATOM 813 C C . GLN A 1 106 ? 4.805 4.379 1.042 1 94.5 106 GLN A C 1
ATOM 815 O O . GLN A 1 106 ? 5.117 4.562 2.221 1 94.5 106 GLN A O 1
ATOM 820 N N . ILE A 1 107 ? 3.633 4.152 0.666 1 97.38 107 ILE A N 1
ATOM 821 C CA . ILE A 1 107 ? 2.471 4.367 1.521 1 97.38 107 ILE A CA 1
ATOM 822 C C . ILE A 1 107 ? 2.527 3.418 2.717 1 97.38 107 ILE A C 1
ATOM 824 O O . ILE A 1 107 ? 2.127 3.783 3.824 1 97.38 107 ILE A O 1
ATOM 828 N N . GLU A 1 108 ? 3.033 2.184 2.535 1 95.88 108 GLU A N 1
ATOM 829 C CA . GLU A 1 108 ? 2.924 1.175 3.586 1 95.88 108 GLU A CA 1
ATOM 830 C C . GLU A 1 108 ? 3.863 1.481 4.746 1 95.88 108 GLU A C 1
ATOM 832 O O . GLU A 1 108 ? 3.623 1.053 5.879 1 95.88 108 GLU A O 1
ATOM 837 N N . LEU A 1 109 ? 4.941 2.256 4.477 1 95.19 109 LEU A N 1
ATOM 838 C CA . LEU A 1 109 ? 5.875 2.605 5.543 1 95.19 109 LEU A CA 1
ATOM 839 C C . LEU A 1 109 ? 5.215 3.521 6.566 1 95.19 109 LEU A C 1
ATOM 841 O O . LEU A 1 109 ? 5.641 3.58 7.719 1 95.19 109 LEU A O 1
ATOM 845 N N . PHE A 1 110 ? 4.203 4.23 6.156 1 96 110 PHE A N 1
ATOM 846 C CA . PHE A 1 110 ? 3.473 5.133 7.039 1 96 110 PHE A CA 1
ATOM 847 C C . PHE A 1 110 ? 2.172 4.496 7.508 1 96 110 PHE A C 1
ATOM 849 O O . PHE A 1 110 ? 1.876 4.484 8.703 1 96 110 PHE A O 1
ATOM 856 N N . ALA A 1 111 ? 1.454 3.838 6.633 1 95.75 111 ALA A N 1
ATOM 857 C CA . ALA A 1 111 ? 0.058 3.498 6.895 1 95.75 111 ALA A CA 1
ATOM 858 C C . ALA A 1 111 ? -0.062 2.102 7.5 1 95.75 111 ALA A C 1
ATOM 860 O O . ALA A 1 111 ? -1 1.824 8.25 1 95.75 111 ALA A O 1
ATOM 861 N N . TYR A 1 112 ? 0.812 1.212 7.254 1 94.75 112 TYR A N 1
ATOM 862 C CA . TYR A 1 112 ? 0.554 -0.173 7.633 1 94.75 112 TYR A CA 1
ATOM 863 C C . TYR A 1 112 ? 1.618 -0.681 8.594 1 94.75 112 TYR A C 1
ATOM 865 O O . TYR A 1 112 ? 1.892 -1.883 8.656 1 94.75 112 TYR A O 1
ATOM 873 N N . ARG A 1 113 ? 2.219 0.262 9.188 1 89.88 113 ARG A N 1
ATOM 874 C CA . ARG A 1 113 ? 3.096 -0.029 10.32 1 89.88 113 ARG A CA 1
ATOM 875 C C . ARG A 1 113 ? 2.65 0.728 11.562 1 89.88 113 ARG A C 1
ATOM 877 O O . ARG A 1 113 ? 2.082 1.817 11.469 1 89.88 113 ARG A O 1
ATOM 884 N N . GLU A 1 114 ? 2.971 0.157 12.695 1 88.5 114 GLU A N 1
ATOM 885 C CA . GLU A 1 114 ? 2.629 0.829 13.945 1 88.5 114 GLU A CA 1
ATOM 886 C C . GLU A 1 114 ? 3.387 2.145 14.094 1 88.5 114 GLU A C 1
ATOM 888 O O . GLU A 1 114 ? 2.871 3.105 14.664 1 88.5 114 GLU A O 1
ATOM 893 N N . THR A 1 115 ? 4.539 2.164 13.516 1 90.06 115 THR A N 1
ATOM 894 C CA . THR A 1 115 ? 5.398 3.338 13.617 1 90.06 115 THR A CA 1
ATOM 895 C C . THR A 1 115 ? 4.703 4.57 13.039 1 90.06 115 THR A C 1
ATOM 897 O O . THR A 1 115 ? 4.746 5.648 13.641 1 90.06 115 THR A O 1
ATOM 900 N N . GLY A 1 116 ? 4.039 4.414 11.906 1 92.69 116 GLY A N 1
ATOM 901 C CA . GLY A 1 116 ? 3.338 5.535 11.297 1 92.69 116 GLY A CA 1
ATOM 902 C C . GLY A 1 116 ? 2.223 6.082 12.172 1 92.69 116 GLY A C 1
ATOM 903 O O . GLY A 1 116 ? 2.082 7.297 12.32 1 92.69 116 GLY A O 1
ATOM 904 N N . ARG A 1 117 ? 1.479 5.215 12.719 1 92.69 117 ARG A N 1
ATOM 905 C CA . ARG A 1 117 ? 0.372 5.605 13.586 1 92.69 117 ARG A CA 1
ATOM 906 C C . ARG A 1 117 ? 0.882 6.309 14.844 1 92.69 117 ARG A C 1
ATOM 908 O O . ARG A 1 117 ? 0.359 7.359 15.227 1 92.69 117 ARG A O 1
ATOM 915 N N . MET A 1 118 ? 1.863 5.758 15.461 1 93.81 118 MET A N 1
ATOM 916 C CA . MET A 1 118 ? 2.42 6.312 16.688 1 93.81 118 MET A CA 1
ATOM 917 C C . MET A 1 118 ? 3.045 7.684 16.438 1 93.81 118 MET A C 1
ATOM 919 O O . MET A 1 118 ? 2.855 8.609 17.234 1 93.81 118 MET A O 1
ATOM 923 N N . LEU A 1 119 ? 3.746 7.77 15.359 1 94.94 119 LEU A N 1
ATOM 924 C CA . LEU A 1 119 ? 4.402 9.031 15.023 1 94.94 119 LEU A CA 1
ATOM 925 C C . LEU A 1 119 ? 3.377 10.117 14.742 1 94.94 119 LEU A C 1
ATOM 927 O O . LEU A 1 119 ? 3.572 11.273 15.133 1 94.94 119 LEU A O 1
ATOM 931 N N . SER A 1 120 ? 2.332 9.789 14 1 96.19 120 SER A N 1
ATOM 932 C CA . SER A 1 120 ? 1.302 10.781 13.695 1 96.19 120 SER A CA 1
ATOM 933 C C . SER A 1 120 ? 0.647 11.305 14.969 1 96.19 120 SER A C 1
ATOM 935 O O . SER A 1 120 ? 0.381 12.508 15.086 1 96.19 120 SER A O 1
ATOM 937 N N . SER A 1 121 ? 0.414 10.422 15.898 1 95.25 121 SER A N 1
ATOM 938 C CA . SER A 1 121 ? -0.177 10.812 17.172 1 95.25 121 SER A CA 1
ATOM 939 C C . SER A 1 121 ? 0.782 11.68 17.984 1 95.25 121 SER A C 1
ATOM 941 O O . SER A 1 121 ? 0.368 12.672 18.594 1 95.25 121 SER A O 1
ATOM 943 N N . LEU A 1 122 ? 1.973 11.266 17.953 1 95.44 122 LEU A N 1
ATOM 944 C CA . LEU A 1 122 ? 2.994 11.992 18.703 1 95.44 122 LEU A CA 1
ATOM 945 C C . LEU A 1 122 ? 3.172 13.398 18.141 1 95.44 122 LEU A C 1
ATOM 947 O O . LEU A 1 122 ? 3.248 14.367 18.891 1 95.44 122 LEU A O 1
ATOM 951 N N . ILE A 1 123 ? 3.219 13.516 16.875 1 96 123 ILE A N 1
ATOM 952 C CA . ILE A 1 123 ? 3.5 14.766 16.172 1 96 123 ILE A CA 1
ATOM 953 C C . ILE A 1 123 ? 2.316 15.719 16.328 1 96 123 ILE A C 1
ATOM 955 O O . ILE A 1 123 ? 2.49 16.875 16.688 1 96 123 ILE A O 1
ATOM 959 N N . ALA A 1 124 ? 1.149 15.242 16.125 1 96.12 124 ALA A N 1
ATOM 960 C CA . ALA A 1 124 ? -0.033 16.094 16.156 1 96.12 124 ALA A CA 1
ATOM 961 C C . ALA A 1 124 ? -0.469 16.375 17.594 1 96.12 124 ALA A C 1
ATOM 963 O O . ALA A 1 124 ? -1.091 17.406 17.859 1 96.12 124 ALA A O 1
ATOM 964 N N . GLY A 1 125 ? -0.145 15.383 18.516 1 93.81 125 GLY A N 1
ATOM 965 C CA . GLY A 1 125 ? -0.64 15.531 19.875 1 93.81 125 GLY A CA 1
ATOM 966 C C . GLY A 1 125 ? -2.146 15.695 19.938 1 93.81 125 GLY A C 1
ATOM 967 O O . GLY A 1 125 ? -2.891 14.922 19.328 1 93.81 125 GLY A O 1
ATOM 968 N N . ASP A 1 126 ? -2.598 16.703 20.641 1 93.31 126 ASP A N 1
ATOM 969 C CA . ASP A 1 126 ? -4.027 16.938 20.844 1 93.31 126 ASP A CA 1
ATOM 970 C C . ASP A 1 126 ? -4.57 17.922 19.797 1 93.31 126 ASP A C 1
ATOM 972 O O . ASP A 1 126 ? -5.746 18.281 19.844 1 93.31 126 ASP A O 1
ATOM 976 N N . ASN A 1 127 ? -3.701 18.359 18.922 1 95.75 127 ASN A N 1
ATOM 977 C CA . ASN A 1 127 ? -4.141 19.281 17.891 1 95.75 127 ASN A CA 1
ATOM 978 C C . ASN A 1 127 ? -5.051 18.594 16.875 1 95.75 127 ASN A C 1
ATOM 980 O O . ASN A 1 127 ? -5.035 17.375 16.75 1 95.75 127 ASN A O 1
ATOM 984 N N . LYS A 1 128 ? -5.84 19.359 16.234 1 96 128 LYS A N 1
ATOM 985 C CA . LYS A 1 128 ? -6.672 18.812 15.156 1 96 128 LYS A CA 1
ATOM 986 C C . LYS A 1 128 ? -5.82 18.344 13.984 1 96 128 LYS A C 1
ATOM 988 O O . LYS A 1 128 ? -4.828 18.984 13.633 1 96 128 LYS A O 1
ATOM 993 N N . LYS A 1 129 ? -6.191 17.234 13.469 1 97.62 129 LYS A N 1
ATOM 994 C CA . LYS A 1 129 ? -5.438 16.688 12.352 1 97.62 129 LYS A CA 1
ATOM 995 C C . LYS A 1 129 ? -6.371 16.125 11.289 1 97.62 129 LYS A C 1
ATOM 997 O O . LYS A 1 129 ? -7.5 15.719 11.586 1 97.62 129 LYS A O 1
ATOM 1002 N N . ALA A 1 130 ? -5.906 16.141 10.086 1 97.38 130 ALA A N 1
ATOM 1003 C CA . ALA A 1 130 ? -6.586 15.594 8.922 1 97.38 130 ALA A CA 1
ATOM 1004 C C . ALA A 1 130 ? -5.59 14.961 7.953 1 97.38 130 ALA A C 1
ATOM 1006 O O . ALA A 1 130 ? -4.383 15.211 8.047 1 97.38 130 ALA A O 1
ATOM 1007 N N . MET A 1 131 ? -6.133 14.086 7.148 1 97.94 131 MET A N 1
ATOM 1008 C CA . MET A 1 131 ? -5.316 13.445 6.125 1 97.94 131 MET A CA 1
ATOM 1009 C C . MET A 1 131 ? -5.734 13.906 4.73 1 97.94 131 MET A C 1
ATOM 1011 O O . MET A 1 131 ? -6.93 13.984 4.434 1 97.94 131 MET A O 1
ATOM 1015 N N . ALA A 1 132 ? -4.781 14.375 3.988 1 98.69 132 ALA A N 1
ATOM 1016 C CA . ALA A 1 132 ? -4.957 14.562 2.551 1 98.69 132 ALA A CA 1
ATOM 1017 C C . ALA A 1 132 ? -4.461 13.352 1.774 1 98.69 132 ALA A C 1
ATOM 1019 O O . ALA A 1 132 ? -3.252 13.133 1.657 1 98.69 132 ALA A O 1
ATOM 1020 N N . PHE A 1 133 ? -5.41 12.555 1.279 1 98.56 133 PHE A N 1
ATOM 1021 C CA . PHE A 1 133 ? -5.051 11.352 0.544 1 98.56 133 PHE A CA 1
ATOM 1022 C C . PHE A 1 133 ? -5.004 11.625 -0.955 1 98.56 133 PHE A C 1
ATOM 1024 O O . PHE A 1 133 ? -6.016 11.992 -1.555 1 98.56 133 PHE A O 1
ATOM 1031 N N . LEU A 1 134 ? -3.836 11.406 -1.551 1 98.81 134 LEU A N 1
ATOM 1032 C CA . LEU A 1 134 ? -3.654 11.727 -2.961 1 98.81 134 LEU A CA 1
ATOM 1033 C C . LEU A 1 134 ? -3.898 10.5 -3.836 1 98.81 134 LEU A C 1
ATOM 1035 O O . LEU A 1 134 ? -3.285 9.453 -3.627 1 98.81 134 LEU A O 1
ATOM 1039 N N . ILE A 1 135 ? -4.77 10.688 -4.762 1 98.12 135 ILE A N 1
ATOM 1040 C CA . ILE A 1 135 ? -5.094 9.719 -5.805 1 98.12 135 ILE A CA 1
ATOM 1041 C C . ILE A 1 135 ? -4.559 10.211 -7.148 1 98.12 135 ILE A C 1
ATOM 1043 O O . ILE A 1 135 ? -5.035 11.219 -7.68 1 98.12 135 ILE A O 1
ATOM 1047 N N . ASP A 1 136 ? -3.602 9.477 -7.699 1 97.06 136 ASP A N 1
ATOM 1048 C CA . ASP A 1 136 ? -3.047 9.852 -9 1 97.06 136 ASP A CA 1
ATOM 1049 C C . ASP A 1 136 ? -4.109 9.773 -10.094 1 97.06 136 ASP A C 1
ATOM 1051 O O . ASP A 1 136 ? -4.637 8.695 -10.375 1 97.06 136 ASP A O 1
ATOM 1055 N N . SER A 1 137 ? -4.316 10.867 -10.766 1 97.19 137 SER A N 1
ATOM 1056 C CA . SER A 1 137 ? -5.422 10.953 -11.719 1 97.19 137 SER A CA 1
ATOM 1057 C C . SER A 1 137 ? -5.164 10.078 -12.945 1 97.19 137 SER A C 1
ATOM 1059 O O . SER A 1 137 ? -6.102 9.578 -13.57 1 97.19 137 SER A O 1
ATOM 1061 N N . PHE A 1 138 ? -3.924 9.914 -13.266 1 93.56 138 PHE A N 1
ATOM 1062 C CA . PHE A 1 138 ? -3.596 9.109 -14.43 1 93.56 138 PHE A CA 1
ATOM 1063 C C . PHE A 1 138 ? -3.941 7.641 -14.195 1 93.56 138 PHE A C 1
ATOM 1065 O O . PHE A 1 138 ? -4.344 6.934 -15.117 1 93.56 138 PHE A O 1
ATOM 1072 N N . ILE A 1 139 ? -3.832 7.199 -13.039 1 92.94 139 ILE A N 1
ATOM 1073 C CA . ILE A 1 139 ? -4.211 5.836 -12.672 1 92.94 139 ILE A CA 1
ATOM 1074 C C . ILE A 1 139 ? -5.727 5.75 -12.516 1 92.94 139 ILE A C 1
ATOM 1076 O O . ILE A 1 139 ? -6.355 4.809 -13 1 92.94 139 ILE A O 1
ATOM 1080 N N . ALA A 1 140 ? -6.301 6.77 -11.984 1 95.06 140 ALA A N 1
ATOM 1081 C CA . ALA A 1 140 ? -7.699 6.766 -11.57 1 95.06 140 ALA A CA 1
ATOM 1082 C C . ALA A 1 140 ? -8.625 7.004 -12.758 1 95.06 140 ALA A C 1
ATOM 1084 O O . ALA A 1 140 ? -9.852 6.938 -12.625 1 95.06 140 ALA A O 1
ATOM 1085 N N . LYS A 1 141 ? -8.055 7.281 -13.922 1 95 141 LYS A N 1
ATOM 1086 C CA . LYS A 1 141 ? -8.914 7.555 -15.07 1 95 141 LYS A CA 1
ATOM 1087 C C . LYS A 1 141 ? -9.609 6.281 -15.555 1 95 141 LYS A C 1
ATOM 1089 O O . LYS A 1 141 ? -10.57 6.348 -16.328 1 95 141 LYS A O 1
ATOM 1094 N N . GLU A 1 142 ? -9.109 5.102 -15.172 1 94.19 142 GLU A N 1
ATOM 1095 C CA . GLU A 1 142 ? -9.797 3.832 -15.367 1 94.19 142 GLU A CA 1
ATOM 1096 C C . GLU A 1 142 ? -10.711 3.504 -14.188 1 94.19 142 GLU A C 1
ATOM 1098 O O . GLU A 1 142 ? -10.281 3.562 -13.039 1 94.19 142 GLU A O 1
ATOM 1103 N N . ALA A 1 143 ? -11.938 3.094 -14.461 1 94.88 143 ALA A N 1
ATOM 1104 C CA . ALA A 1 143 ? -12.969 2.93 -13.438 1 94.88 143 ALA A CA 1
ATOM 1105 C C . ALA A 1 143 ? -12.508 1.959 -12.352 1 94.88 143 ALA A C 1
ATOM 1107 O O . ALA A 1 143 ? -12.641 2.242 -11.156 1 94.88 143 ALA A O 1
ATOM 1108 N N . ARG A 1 144 ? -11.984 0.815 -12.758 1 94.25 144 ARG A N 1
ATOM 1109 C CA . ARG A 1 144 ? -11.555 -0.191 -11.797 1 94.25 144 ARG A CA 1
ATOM 1110 C C . ARG A 1 144 ? -10.438 0.349 -10.906 1 94.25 144 ARG A C 1
ATOM 1112 O O . ARG A 1 144 ? -10.422 0.101 -9.695 1 94.25 144 ARG A O 1
ATOM 1119 N N . SER A 1 145 ? -9.492 1.085 -11.562 1 95.44 145 SER A N 1
ATOM 1120 C CA . SER A 1 145 ? -8.398 1.687 -10.805 1 95.44 145 SER A CA 1
ATOM 1121 C C . SER A 1 145 ? -8.914 2.783 -9.875 1 95.44 145 SER A C 1
ATOM 1123 O O . SER A 1 145 ? -8.383 2.967 -8.773 1 95.44 145 SER A O 1
ATOM 1125 N N . TYR A 1 146 ? -9.922 3.541 -10.344 1 96.81 146 TYR A N 1
ATOM 1126 C CA . TYR A 1 146 ? -10.555 4.547 -9.5 1 96.81 146 TYR A CA 1
ATOM 1127 C C . TYR A 1 146 ? -11.125 3.92 -8.234 1 96.81 146 TYR A C 1
ATOM 1129 O O . TYR A 1 146 ? -10.859 4.395 -7.125 1 96.81 146 TYR A O 1
ATOM 1137 N N . VAL A 1 147 ? -11.859 2.838 -8.367 1 96.56 147 VAL A N 1
ATOM 1138 C CA . VAL A 1 147 ? -12.438 2.117 -7.238 1 96.56 147 VAL A CA 1
ATOM 1139 C C . VAL A 1 147 ? -11.32 1.611 -6.328 1 96.56 147 VAL A C 1
ATOM 1141 O O . VAL A 1 147 ? -11.406 1.734 -5.105 1 96.56 147 VAL A O 1
ATOM 1144 N N . SER A 1 148 ? -10.305 1.046 -6.953 1 97.25 148 SER A N 1
ATOM 1145 C CA . SER A 1 148 ? -9.156 0.535 -6.215 1 97.25 148 SER A CA 1
ATOM 1146 C C . SER A 1 148 ? -8.539 1.617 -5.336 1 97.25 148 SER A C 1
ATOM 1148 O O . SER A 1 148 ? -8.266 1.386 -4.156 1 97.25 148 SER A O 1
ATOM 1150 N N . MET A 1 149 ? -8.375 2.771 -5.84 1 97.56 149 MET A N 1
ATOM 1151 C CA . MET A 1 149 ? -7.73 3.854 -5.102 1 97.56 149 MET A CA 1
ATOM 1152 C C . MET A 1 149 ? -8.633 4.359 -3.979 1 97.56 149 MET A C 1
ATOM 1154 O O . MET A 1 149 ? -8.148 4.723 -2.906 1 97.56 149 MET A O 1
ATOM 1158 N N . LEU A 1 150 ? -9.922 4.398 -4.25 1 97.25 150 LEU A N 1
ATOM 1159 C CA . LEU A 1 150 ? -10.852 4.801 -3.199 1 97.25 150 LEU A CA 1
ATOM 1160 C C . LEU A 1 150 ? -10.859 3.789 -2.061 1 97.25 150 LEU A C 1
ATOM 1162 O O . LEU A 1 150 ? -10.938 4.164 -0.888 1 97.25 150 LEU A O 1
ATOM 1166 N N . LEU A 1 151 ? -10.789 2.541 -2.404 1 97.75 151 LEU A N 1
ATOM 1167 C CA . LEU A 1 151 ? -10.688 1.501 -1.385 1 97.75 151 LEU A CA 1
ATOM 1168 C C . LEU A 1 151 ? -9.398 1.647 -0.585 1 97.75 151 LEU A C 1
ATOM 1170 O O . LEU A 1 151 ? -9.406 1.491 0.638 1 97.75 151 LEU A O 1
ATOM 1174 N N . LEU A 1 152 ? -8.344 1.927 -1.284 1 98.38 152 LEU A N 1
ATOM 1175 C CA . LEU A 1 152 ? -7.07 2.154 -0.607 1 98.38 152 LEU A CA 1
ATOM 1176 C C . LEU A 1 152 ? -7.172 3.332 0.356 1 98.38 152 LEU A C 1
ATOM 1178 O O . LEU A 1 152 ? -6.703 3.25 1.495 1 98.38 152 LEU A O 1
ATOM 1182 N N . SER A 1 153 ? -7.762 4.395 -0.093 1 97.81 153 SER A N 1
ATOM 1183 C CA . SER A 1 153 ? -7.957 5.566 0.757 1 97.81 153 SER A CA 1
ATOM 1184 C C . SER A 1 153 ? -8.75 5.211 2.01 1 97.81 153 SER A C 1
ATOM 1186 O O . SER A 1 153 ? -8.398 5.625 3.115 1 97.81 153 SER A O 1
ATOM 1188 N N . SER A 1 154 ? -9.789 4.484 1.855 1 96.75 154 SER A N 1
ATOM 1189 C CA . SER A 1 154 ? -10.609 4.066 2.988 1 96.75 154 SER A CA 1
ATOM 1190 C C . SER A 1 154 ? -9.828 3.158 3.932 1 96.75 154 SER A C 1
ATOM 1192 O O . SER A 1 154 ? -10 3.225 5.148 1 96.75 154 SER A O 1
ATOM 1194 N N . SER A 1 155 ? -9.078 2.291 3.334 1 97.5 155 SER A N 1
ATOM 1195 C CA . SER A 1 155 ? -8.211 1.425 4.129 1 97.5 155 SER A CA 1
ATOM 1196 C C . SER A 1 155 ? -7.301 2.238 5.039 1 97.5 155 SER A C 1
ATOM 1198 O O . SER A 1 155 ? -7.223 1.98 6.242 1 97.5 155 SER A O 1
ATOM 1200 N N . VAL A 1 156 ? -6.68 3.227 4.461 1 97.62 156 VAL A N 1
ATOM 1201 C CA . VAL A 1 156 ? -5.742 4.051 5.219 1 97.62 156 VAL A CA 1
ATOM 1202 C C . VAL A 1 156 ? -6.504 4.891 6.242 1 97.62 156 VAL A C 1
ATOM 1204 O O . VAL A 1 156 ? -6.027 5.102 7.359 1 97.62 156 VAL A O 1
ATOM 1207 N N . LYS A 1 157 ? -7.664 5.395 5.871 1 95.62 157 LYS A N 1
ATOM 1208 C CA . LYS A 1 157 ? -8.508 6.152 6.793 1 95.62 157 LYS A CA 1
ATOM 1209 C C . LYS A 1 157 ? -8.82 5.34 8.047 1 95.62 157 LYS A C 1
ATOM 1211 O O . LYS A 1 157 ? -8.695 5.84 9.164 1 95.62 157 LYS A O 1
ATOM 1216 N N . PHE A 1 158 ? -9.203 4.105 7.871 1 93.88 158 PHE A N 1
ATOM 1217 C CA . PHE A 1 158 ? -9.516 3.238 9.008 1 93.88 158 PHE A CA 1
ATOM 1218 C C . PHE A 1 158 ? -8.266 2.982 9.844 1 93.88 158 PHE A C 1
ATOM 1220 O O . PHE A 1 158 ? -8.336 2.959 11.07 1 93.88 158 PHE A O 1
ATOM 1227 N N . ARG A 1 159 ? -7.191 2.807 9.172 1 94.44 159 ARG A N 1
ATOM 1228 C CA . ARG A 1 159 ? -5.941 2.488 9.859 1 94.44 159 ARG A CA 1
ATOM 1229 C C . ARG A 1 159 ? -5.469 3.664 10.703 1 94.44 159 ARG A C 1
ATOM 1231 O O . ARG A 1 159 ? -5.039 3.48 11.844 1 94.44 159 ARG A O 1
ATOM 1238 N N . MET A 1 160 ? -5.547 4.836 10.141 1 94.62 160 MET A N 1
ATOM 1239 C CA . MET A 1 160 ? -4.953 6.012 10.766 1 94.62 160 MET A CA 1
ATOM 1240 C C . MET A 1 160 ? -5.973 6.742 11.633 1 94.62 160 MET A C 1
ATOM 1242 O O . MET A 1 160 ? -5.609 7.598 12.438 1 94.62 160 MET A O 1
ATOM 1246 N N . ASP A 1 161 ? -7.215 6.398 11.461 1 90.44 161 ASP A N 1
ATOM 1247 C CA . ASP A 1 161 ? -8.297 6.984 12.25 1 90.44 161 ASP A CA 1
ATOM 1248 C C . ASP A 1 161 ? -8.242 8.508 12.211 1 90.4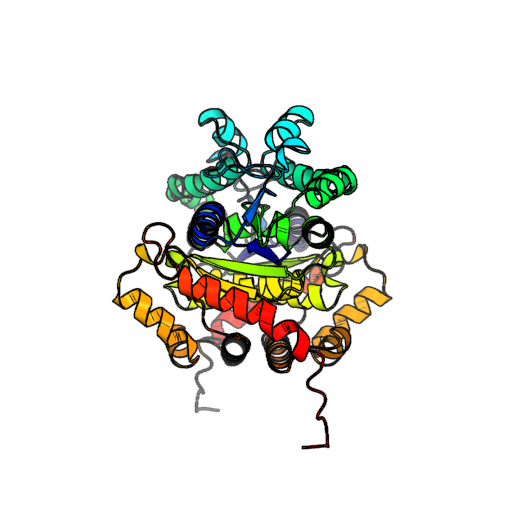4 161 ASP A C 1
ATOM 1250 O O . ASP A 1 161 ? -8.219 9.156 13.258 1 90.44 161 ASP A O 1
ATOM 1254 N N . MET A 1 162 ? -8.258 9.055 10.992 1 91.5 162 MET A N 1
ATOM 1255 C CA . MET A 1 162 ? -8.195 10.492 10.742 1 91.5 162 MET A CA 1
ATOM 1256 C C . MET A 1 162 ? -9.219 10.914 9.695 1 91.5 162 MET A C 1
ATOM 1258 O O . MET A 1 162 ? -9.398 10.227 8.688 1 91.5 162 MET A O 1
ATOM 1262 N N . PRO A 1 163 ? -9.922 12.062 10.023 1 93.62 163 PRO A N 1
ATOM 1263 C CA . PRO A 1 163 ? -10.711 12.586 8.914 1 93.62 163 PRO A CA 1
ATOM 1264 C C . PRO A 1 163 ? -9.891 12.773 7.641 1 93.62 163 PRO A C 1
ATOM 1266 O O . PRO A 1 163 ? -8.727 13.18 7.711 1 93.62 163 PRO A O 1
ATOM 1269 N N . THR A 1 164 ? -10.508 12.484 6.516 1 96.19 164 THR A N 1
ATOM 1270 C CA . THR A 1 164 ? -9.711 12.375 5.297 1 96.19 164 THR A CA 1
ATOM 1271 C C . THR A 1 164 ? -10.359 13.156 4.156 1 96.19 164 THR A C 1
ATOM 1273 O O . THR A 1 164 ? -11.57 13.086 3.965 1 96.19 164 THR A O 1
ATOM 1276 N N . VAL A 1 165 ? -9.516 13.906 3.447 1 97.31 165 VAL A N 1
ATOM 1277 C CA . VAL A 1 165 ? -9.883 14.5 2.168 1 97.31 165 VAL A CA 1
ATOM 1278 C C . VAL A 1 165 ? -9.188 13.758 1.03 1 97.31 165 VAL A C 1
ATOM 1280 O O . VAL A 1 165 ? -7.965 13.594 1.045 1 97.31 165 VAL A O 1
ATOM 1283 N N . ASN A 1 166 ? -9.984 13.273 0.094 1 97.75 166 ASN A N 1
ATOM 1284 C CA . ASN A 1 166 ? -9.406 12.656 -1.095 1 97.75 166 ASN A CA 1
ATOM 1285 C C . ASN A 1 166 ? -9.117 13.695 -2.178 1 97.75 166 ASN A C 1
ATOM 1287 O O . ASN A 1 166 ? -9.977 14.516 -2.508 1 97.75 166 ASN A O 1
ATOM 1291 N N . LEU A 1 167 ? -7.895 13.672 -2.689 1 98.62 167 LEU A N 1
ATOM 1292 C CA . LEU A 1 167 ? -7.473 14.594 -3.734 1 98.62 167 LEU A CA 1
ATOM 1293 C C . LEU A 1 167 ? -7.105 13.844 -5.012 1 98.62 167 LEU A C 1
ATOM 1295 O O . LEU A 1 167 ? -6.32 12.898 -4.973 1 98.62 167 LEU A O 1
ATOM 1299 N N . LEU A 1 168 ? -7.746 14.219 -6.086 1 98.44 168 LEU A N 1
ATOM 1300 C CA . LEU A 1 168 ? -7.312 13.758 -7.398 1 98.44 168 LEU A CA 1
ATOM 1301 C C . LEU A 1 168 ? -6.152 14.602 -7.918 1 98.44 168 LEU A C 1
ATOM 1303 O O . LEU A 1 168 ? -6.359 15.664 -8.492 1 98.44 168 LEU A O 1
ATOM 1307 N N . SER A 1 169 ? -4.965 14.055 -7.781 1 98.62 169 SER A N 1
ATOM 1308 C CA . SER A 1 169 ? -3.768 14.852 -8.047 1 98.62 169 SER A CA 1
ATOM 1309 C C . SER A 1 169 ? -3.369 14.766 -9.516 1 98.62 169 SER A C 1
ATOM 1311 O O . SER A 1 169 ? -3.832 13.891 -10.242 1 98.62 169 SER A O 1
ATOM 1313 N N . LYS A 1 170 ? -2.648 15.727 -10.07 1 98.25 170 LYS A N 1
ATOM 1314 C CA . LYS A 1 170 ? -2.049 15.797 -11.406 1 98.25 170 LYS A CA 1
ATOM 1315 C C . LYS A 1 170 ? -3.121 15.844 -12.484 1 98.25 170 LYS A C 1
ATOM 1317 O O . LYS A 1 170 ? -2.965 15.242 -13.555 1 98.25 170 LYS A O 1
ATOM 1322 N N . VAL A 1 171 ? -4.141 16.531 -12.227 1 98.25 171 VAL A N 1
ATOM 1323 C CA . VAL A 1 171 ? -5.258 16.547 -13.172 1 98.25 171 VAL A CA 1
ATOM 1324 C C . VAL A 1 171 ? -4.852 17.266 -14.453 1 98.25 171 VAL A C 1
ATOM 1326 O O . VAL A 1 171 ? -5.547 17.172 -15.469 1 98.25 171 VAL A O 1
ATOM 1329 N N . ASP A 1 172 ? -3.721 18.016 -14.398 1 97.69 172 ASP A N 1
ATOM 1330 C CA . ASP A 1 172 ? -3.209 18.672 -15.594 1 97.69 172 ASP A CA 1
ATOM 1331 C C . ASP A 1 172 ? -2.814 17.656 -16.656 1 97.69 172 ASP A C 1
ATOM 1333 O O . ASP A 1 172 ? -2.668 18 -17.828 1 97.69 172 ASP A O 1
ATOM 1337 N N . LEU A 1 173 ? -2.686 16.375 -16.266 1 96.25 173 LEU A N 1
ATOM 1338 C CA . LEU A 1 173 ? -2.305 15.328 -17.203 1 96.25 173 LEU A CA 1
ATOM 1339 C C . LEU A 1 173 ? -3.529 14.758 -17.906 1 96.25 173 LEU A C 1
ATOM 1341 O O . LEU A 1 173 ? -3.398 13.984 -18.859 1 96.25 173 LEU A O 1
ATOM 1345 N N . LEU A 1 174 ? -4.715 15.109 -17.453 1 97.44 174 LEU A N 1
ATOM 1346 C CA . LEU A 1 174 ? -5.949 14.586 -18.031 1 97.44 174 LEU A CA 1
ATOM 1347 C C . LEU A 1 174 ? -6.508 15.547 -19.078 1 97.44 174 LEU A C 1
ATOM 1349 O O . LEU A 1 174 ? -6.367 16.766 -18.953 1 97.44 174 LEU A O 1
ATOM 1353 N N . THR A 1 175 ? -7.16 14.969 -20.062 1 97.31 175 THR A N 1
ATOM 1354 C CA . THR A 1 175 ? -8.008 15.789 -20.922 1 97.31 175 THR A CA 1
ATOM 1355 C C . THR A 1 175 ? -9.266 16.234 -20.188 1 97.31 175 THR A C 1
ATOM 1357 O O . THR A 1 175 ? -9.617 15.656 -19.156 1 97.31 175 THR A O 1
ATOM 1360 N N . GLU A 1 176 ? -9.859 17.25 -20.656 1 95.94 176 GLU A N 1
ATOM 1361 C CA . GLU A 1 176 ? -11.102 17.719 -20.062 1 95.94 176 GLU A CA 1
ATOM 1362 C C . GLU A 1 176 ? -12.156 16.609 -20.031 1 95.94 176 GLU A C 1
ATOM 1364 O O . GLU A 1 176 ? -12.883 16.469 -19.047 1 95.94 176 GLU A O 1
ATOM 1369 N N . LYS A 1 177 ? -12.227 15.859 -21.078 1 96.44 177 LYS A N 1
ATOM 1370 C CA . LYS A 1 177 ? -13.195 14.766 -21.188 1 96.44 177 LYS A CA 1
ATOM 1371 C C . LYS A 1 177 ? -12.93 13.703 -20.125 1 96.44 177 LYS A C 1
ATOM 1373 O O . LYS A 1 177 ? -13.859 13.227 -19.469 1 96.44 177 LYS A O 1
ATOM 1378 N N . GLU A 1 178 ? -11.703 13.367 -19.953 1 96.44 178 GLU A N 1
ATOM 1379 C CA . GLU A 1 178 ? -11.32 12.375 -18.953 1 96.44 178 GLU A CA 1
ATOM 1380 C C . GLU A 1 178 ? -11.672 12.852 -17.531 1 96.44 178 GLU A C 1
ATOM 1382 O O . GLU A 1 178 ? -12.195 12.086 -16.734 1 96.44 178 GLU A O 1
ATOM 1387 N N . LEU A 1 179 ? -11.344 14.078 -17.25 1 96.56 179 LEU A N 1
ATOM 1388 C CA . LEU A 1 179 ? -11.648 14.641 -15.938 1 96.56 179 LEU A CA 1
ATOM 1389 C C . LEU A 1 179 ? -13.148 14.648 -15.68 1 96.56 179 LEU A C 1
ATOM 1391 O O . LEU A 1 179 ? -13.602 14.258 -14.602 1 96.56 179 LEU A O 1
ATOM 1395 N N . GLN A 1 180 ? -13.914 15.07 -16.641 1 94.69 180 GLN A N 1
ATOM 1396 C CA . GLN A 1 180 ? -15.367 15.117 -16.5 1 94.69 180 GLN A CA 1
ATOM 1397 C C . GLN A 1 180 ? -15.93 13.719 -16.25 1 94.69 180 GLN A C 1
ATOM 1399 O O . GLN A 1 180 ? -16.859 13.555 -15.453 1 94.69 180 GLN A O 1
ATOM 1404 N N . GLU A 1 181 ? -15.398 12.766 -16.922 1 94.44 181 GLU A N 1
ATOM 1405 C CA . GLU A 1 181 ? -15.836 11.383 -16.719 1 94.44 181 GLU A CA 1
ATOM 1406 C C . GLU A 1 181 ? -15.617 10.938 -15.281 1 94.44 181 GLU A C 1
ATOM 1408 O O . GLU A 1 181 ? -16.516 10.359 -14.664 1 94.44 181 GLU A O 1
ATOM 1413 N N . ILE A 1 182 ? -14.453 11.195 -14.734 1 95.12 182 ILE A N 1
ATOM 1414 C CA . ILE A 1 182 ? -14.148 10.82 -13.359 1 95.12 182 ILE A CA 1
ATOM 1415 C C . ILE A 1 182 ? -15.109 11.523 -12.406 1 95.12 182 ILE A C 1
ATOM 1417 O O . ILE A 1 182 ? -15.609 10.906 -11.453 1 95.12 182 ILE A O 1
ATOM 1421 N N . LEU A 1 183 ? -15.375 12.789 -12.68 1 92.62 183 LEU A N 1
ATOM 1422 C CA . LEU A 1 183 ? -16.219 13.578 -11.789 1 92.62 183 LEU A CA 1
ATOM 1423 C C . LEU A 1 183 ? -17.641 13.031 -11.773 1 92.62 183 LEU A C 1
ATOM 1425 O O . LEU A 1 183 ? -18.344 13.148 -10.766 1 92.62 183 LEU A O 1
ATOM 1429 N N . THR A 1 184 ? -18.094 12.391 -12.812 1 91.69 184 THR A N 1
ATOM 1430 C CA . THR A 1 184 ? -19.422 11.82 -12.875 1 91.69 184 THR A CA 1
ATOM 1431 C C . THR A 1 184 ? -19.516 10.562 -12.023 1 91.69 184 THR A C 1
ATOM 1433 O O . THR A 1 184 ? -20.609 10.109 -11.688 1 91.69 184 THR A O 1
ATOM 1436 N N . TRP A 1 185 ? -18.375 9.969 -11.734 1 92.12 185 TRP A N 1
ATOM 1437 C CA . TRP A 1 185 ? -18.344 8.719 -10.984 1 92.12 185 TRP A CA 1
ATOM 1438 C C . TRP A 1 185 ? -18.75 8.945 -9.531 1 92.12 185 TRP A C 1
ATOM 1440 O O . TRP A 1 185 ? -19.016 7.992 -8.797 1 92.12 185 TRP A O 1
ATOM 1450 N N . SER A 1 186 ? -18.844 10.18 -9.102 1 83.62 186 SER A N 1
ATOM 1451 C CA . SER A 1 186 ? -19.172 10.516 -7.723 1 83.62 186 SER A CA 1
ATOM 1452 C C . SER A 1 186 ? -20.625 10.148 -7.391 1 83.62 186 SER A C 1
ATOM 1454 O O . SER A 1 186 ? -20.984 10.039 -6.219 1 83.62 186 SER A O 1
ATOM 1456 N N . ASN A 1 187 ? -21.438 9.992 -8.391 1 76.69 187 ASN A N 1
ATOM 1457 C CA . ASN A 1 187 ? -22.844 9.656 -8.18 1 76.69 187 ASN A CA 1
ATOM 1458 C C . ASN A 1 187 ? -23.047 8.148 -8.016 1 76.69 187 ASN A C 1
ATOM 1460 O O . ASN A 1 187 ? -24.125 7.703 -7.617 1 76.69 187 ASN A O 1
ATOM 1464 N N . GLY A 1 188 ? -22.031 7.305 -8.273 1 79.06 188 GLY A N 1
ATOM 1465 C CA . GLY A 1 188 ? -22.078 5.867 -8.07 1 79.06 188 GLY A CA 1
ATOM 1466 C C . GLY A 1 188 ? -22.578 5.113 -9.289 1 79.06 188 GLY A C 1
ATOM 1467 O O . GLY A 1 188 ? -21.984 4.121 -9.703 1 79.06 188 GLY A O 1
ATOM 1468 N N . GLU A 1 189 ? -23.672 5.602 -9.875 1 83.19 189 GLU A N 1
ATOM 1469 C CA . GLU A 1 189 ? -24.297 4.867 -10.969 1 83.19 189 GLU A CA 1
ATOM 1470 C C . GLU A 1 189 ? -23.391 4.824 -12.195 1 83.19 189 GLU A C 1
ATOM 1472 O O . GLU A 1 189 ? -23.172 3.76 -12.773 1 83.19 189 GLU A O 1
ATOM 1477 N N . GLU A 1 190 ? -22.875 5.938 -12.562 1 89.56 190 GLU A N 1
ATOM 1478 C CA . GLU A 1 190 ? -21.984 6.004 -13.727 1 89.56 190 GLU A CA 1
ATOM 1479 C C . GLU A 1 190 ? -20.719 5.195 -13.508 1 89.56 190 GLU A C 1
ATOM 1481 O O . GLU A 1 190 ? -20.156 4.629 -14.453 1 89.56 190 GLU A O 1
ATOM 1486 N N . LEU A 1 191 ? -20.281 5.172 -12.258 1 92.44 191 LEU A N 1
ATOM 1487 C CA . LEU A 1 191 ? -19.094 4.395 -11.922 1 92.44 191 LEU A CA 1
ATOM 1488 C C . LEU A 1 191 ? -19.328 2.906 -12.156 1 92.44 191 LEU A C 1
ATOM 1490 O O . LEU A 1 191 ? -18.516 2.232 -12.797 1 92.44 191 LEU A O 1
ATOM 1494 N N . VAL A 1 192 ? -20.453 2.426 -11.719 1 89.5 192 VAL A N 1
ATOM 1495 C CA . VAL A 1 192 ? -20.797 1.015 -11.852 1 89.5 192 VAL A CA 1
ATOM 1496 C C . VAL A 1 192 ? -20.938 0.645 -13.32 1 89.5 192 VAL A C 1
ATOM 1498 O O . VAL A 1 192 ? -20.484 -0.424 -13.742 1 89.5 192 VAL A O 1
ATOM 1501 N N . ASP A 1 193 ? -21.484 1.517 -14.102 1 89.94 193 ASP A N 1
ATOM 1502 C CA . ASP A 1 193 ? -21.625 1.294 -15.539 1 89.94 193 ASP A CA 1
ATOM 1503 C C . ASP A 1 193 ? -20.25 1.162 -16.203 1 89.94 193 ASP A C 1
ATOM 1505 O O . ASP A 1 193 ? -20.062 0.335 -17.094 1 89.94 193 ASP A O 1
ATOM 1509 N N . SER A 1 194 ? -19.344 1.951 -15.742 1 92.44 194 SER A N 1
ATOM 1510 C CA . SER A 1 194 ? -18 1.984 -16.344 1 92.44 194 SER A CA 1
ATOM 1511 C C . SER A 1 194 ? -17.188 0.761 -15.938 1 92.44 194 SER A C 1
ATOM 1513 O O . SER A 1 194 ? -16.172 0.46 -16.547 1 92.44 194 SER A O 1
ATOM 1515 N N . LEU A 1 195 ? -17.531 0.065 -14.883 1 91.62 195 LEU A N 1
ATOM 1516 C CA . LEU A 1 195 ? -16.828 -1.116 -14.406 1 91.62 195 LEU A CA 1
ATOM 1517 C C . LEU A 1 195 ? -17.141 -2.332 -15.273 1 91.62 195 LEU A C 1
ATOM 1519 O O . LEU A 1 195 ? -16.406 -3.318 -15.258 1 91.62 195 LEU A O 1
ATOM 1523 N N . GLY A 1 196 ? -18.141 -2.236 -16.109 1 86 196 GLY A N 1
ATOM 1524 C CA . GLY A 1 196 ? -18.578 -3.396 -16.859 1 86 196 GLY A CA 1
ATOM 1525 C C . GLY A 1 196 ? -19.281 -4.438 -16.016 1 86 196 GLY A C 1
ATOM 1526 O O . GLY A 1 196 ? -20.109 -4.098 -15.164 1 86 196 GLY A O 1
ATOM 1527 N N . THR A 1 197 ? -19 -5.742 -16.25 1 84.56 197 THR A N 1
ATOM 1528 C CA . THR A 1 197 ? -19.656 -6.824 -15.531 1 84.56 197 THR A CA 1
ATOM 1529 C C . THR A 1 197 ? -18.938 -7.098 -14.211 1 84.56 197 THR A C 1
ATOM 1531 O O . THR A 1 197 ? -17.766 -7.441 -14.195 1 84.56 197 THR A O 1
ATOM 1534 N N . ILE A 1 198 ? -19.656 -6.848 -13.117 1 83.75 198 ILE A N 1
ATOM 1535 C CA . ILE A 1 198 ? -19.172 -7.191 -11.789 1 83.75 198 ILE A CA 1
ATOM 1536 C C . ILE A 1 198 ? -20.25 -7.973 -11.031 1 83.75 198 ILE A C 1
ATOM 1538 O O . ILE A 1 198 ? -21.438 -7.848 -11.336 1 83.75 198 ILE A O 1
ATOM 1542 N N . ASP A 1 199 ? -19.859 -8.875 -10.195 1 85.06 199 ASP A N 1
ATOM 1543 C CA . ASP A 1 199 ? -20.844 -9.633 -9.406 1 85.06 199 ASP A CA 1
ATOM 1544 C C . ASP A 1 199 ? -21.594 -8.719 -8.445 1 85.06 199 ASP A C 1
ATOM 1546 O O . ASP A 1 199 ? -21.188 -7.574 -8.219 1 85.06 199 ASP A O 1
ATOM 1550 N N . GLU A 1 200 ? -22.625 -9.172 -7.91 1 86.31 200 GLU A N 1
ATOM 1551 C CA . GLU A 1 200 ? -23.531 -8.398 -7.074 1 86.31 200 GLU A CA 1
ATOM 1552 C C . GLU A 1 200 ? -22.828 -7.891 -5.82 1 86.31 200 GLU A C 1
ATOM 1554 O O . GLU A 1 200 ? -23.094 -6.777 -5.363 1 86.31 200 GLU A O 1
ATOM 1559 N N . TYR A 1 201 ? -22.031 -8.656 -5.242 1 84.62 201 TYR A N 1
ATOM 1560 C CA . TYR A 1 201 ? -21.359 -8.273 -4.004 1 84.62 201 TYR A CA 1
ATOM 1561 C C . TYR A 1 201 ? -20.344 -7.156 -4.254 1 84.62 201 TYR A C 1
ATOM 1563 O O . TYR A 1 201 ? -20.219 -6.23 -3.449 1 84.62 201 TYR A O 1
ATOM 1571 N N . SER A 1 202 ? -19.672 -7.25 -5.391 1 88.69 202 SER A N 1
ATOM 1572 C CA . SER A 1 202 ? -18.766 -6.172 -5.773 1 88.69 202 SER A CA 1
ATOM 1573 C C . SER A 1 202 ? -19.531 -4.883 -6.059 1 88.69 202 SER A C 1
ATOM 1575 O O . SER A 1 202 ? -19.062 -3.793 -5.719 1 88.69 202 SER A O 1
ATOM 1577 N N . TYR A 1 203 ? -20.656 -5.09 -6.633 1 90.19 203 TYR A N 1
ATOM 1578 C CA . TYR A 1 203 ? -21.516 -3.943 -6.902 1 90.19 203 TYR A CA 1
ATOM 1579 C C . TYR A 1 203 ? -21.891 -3.229 -5.609 1 90.19 203 TYR A C 1
ATOM 1581 O O . TYR A 1 203 ? -21.75 -2.008 -5.504 1 90.19 203 TYR A O 1
ATOM 1589 N N . GLU A 1 204 ? -22.344 -3.934 -4.629 1 91.25 204 GLU A N 1
ATOM 1590 C CA . GLU A 1 204 ? -22.766 -3.361 -3.35 1 91.25 204 GLU A CA 1
ATOM 1591 C C . GLU A 1 204 ? -21.594 -2.701 -2.635 1 91.25 204 GLU A C 1
ATOM 1593 O O . GLU A 1 204 ? -21.75 -1.658 -1.998 1 91.25 204 GLU A O 1
ATOM 1598 N N . LEU A 1 205 ? -20.5 -3.312 -2.744 1 93.19 205 LEU A N 1
ATOM 1599 C CA . LEU A 1 205 ? -19.297 -2.752 -2.131 1 93.19 205 LEU A CA 1
ATOM 1600 C C . LEU A 1 205 ? -18.953 -1.402 -2.752 1 93.19 205 LEU A C 1
ATOM 1602 O O . LEU A 1 205 ? -18.703 -0.43 -2.033 1 93.19 205 LEU A O 1
ATOM 1606 N N . VAL A 1 206 ? -19 -1.354 -4.059 1 94.44 206 VAL A N 1
ATOM 1607 C CA . VAL A 1 206 ? -18.656 -0.127 -4.77 1 94.44 206 VAL A CA 1
ATOM 1608 C C . VAL A 1 206 ? -19.656 0.97 -4.426 1 94.44 206 VAL A C 1
ATOM 1610 O O . VAL A 1 206 ? -19.266 2.113 -4.168 1 94.44 206 VAL A O 1
ATOM 1613 N N . LYS A 1 207 ? -20.875 0.604 -4.402 1 91.75 207 LYS A N 1
ATOM 1614 C CA . LYS A 1 207 ? -21.922 1.572 -4.059 1 91.75 207 LYS A CA 1
ATOM 1615 C C . LYS A 1 207 ? -21.719 2.113 -2.646 1 91.75 207 LYS A C 1
ATOM 1617 O O . LYS A 1 207 ? -21.781 3.324 -2.428 1 91.75 207 LYS A O 1
ATOM 1622 N N . SER A 1 208 ? -21.516 1.226 -1.676 1 92.81 208 SER A N 1
ATOM 1623 C CA . SER A 1 208 ? -21.297 1.638 -0.293 1 92.81 208 SER A CA 1
ATOM 1624 C C . SER A 1 208 ? -20.031 2.486 -0.162 1 92.81 208 SER A C 1
ATOM 1626 O O . SER A 1 208 ? -19.969 3.402 0.662 1 92.81 208 SER A O 1
ATOM 1628 N N . LEU A 1 209 ? -19.047 2.162 -0.958 1 95 209 LEU A N 1
ATOM 1629 C CA . LEU A 1 209 ? -17.781 2.908 -0.967 1 95 209 LEU A CA 1
ATOM 1630 C C . LEU A 1 209 ? -18.016 4.355 -1.388 1 95 209 LEU A C 1
ATOM 1632 O O . LEU A 1 209 ? -17.578 5.281 -0.708 1 95 209 LEU A O 1
ATOM 1636 N N . VAL A 1 210 ? -18.734 4.527 -2.426 1 91.69 210 VAL A N 1
ATOM 1637 C CA . VAL A 1 210 ? -19.016 5.863 -2.945 1 91.69 210 VAL A CA 1
ATOM 1638 C C . VAL A 1 210 ? -19.859 6.641 -1.938 1 91.69 210 VAL A C 1
ATOM 1640 O O . VAL A 1 210 ? -19.594 7.816 -1.677 1 91.69 210 VAL A O 1
ATOM 1643 N N . GLU A 1 211 ? -20.75 6 -1.333 1 88.56 211 GLU A N 1
ATOM 1644 C CA . GLU A 1 211 ? -21.641 6.637 -0.37 1 88.56 211 GLU A CA 1
ATOM 1645 C C . GLU A 1 211 ? -20.891 7.027 0.902 1 88.56 211 GLU A C 1
ATOM 1647 O O . GLU A 1 211 ? -21.281 7.969 1.596 1 88.56 211 GLU A O 1
ATOM 1652 N N . SER A 1 212 ? -19.922 6.27 1.191 1 89.12 212 SER A N 1
ATOM 1653 C CA . SER A 1 212 ? -19.188 6.496 2.432 1 89.12 212 SER A CA 1
ATOM 1654 C C . SER A 1 212 ? -18.281 7.715 2.324 1 89.12 212 SER A C 1
ATOM 1656 O O . SER A 1 212 ? -17.781 8.219 3.334 1 89.12 212 SER A O 1
ATOM 1658 N N . LEU A 1 213 ? -18.109 8.172 1.12 1 85.62 213 LEU A N 1
ATOM 1659 C CA . LEU A 1 213 ? -17.25 9.344 0.93 1 85.62 213 LEU A CA 1
ATOM 1660 C C . LEU A 1 213 ? -17.984 10.625 1.294 1 85.62 213 LEU A C 1
ATOM 1662 O O . LEU A 1 213 ? -19.172 10.773 0.975 1 85.62 213 LEU A O 1
ATOM 1666 N N . SER A 1 214 ? -17.422 11.438 2.002 1 78.31 214 SER A N 1
ATOM 1667 C CA . SER A 1 214 ? -18.016 12.727 2.336 1 78.31 214 SER A CA 1
ATOM 1668 C C . SER A 1 214 ? -18.156 13.609 1.102 1 78.31 214 SER A C 1
ATOM 1670 O O . SER A 1 214 ? -19.109 14.398 0.995 1 78.31 214 SER A O 1
ATOM 1672 N N . ALA A 1 215 ? -17.25 13.516 0.342 1 86.25 215 ALA A N 1
ATOM 1673 C CA . ALA A 1 215 ? -17.203 14.258 -0.917 1 86.25 215 ALA A CA 1
ATOM 1674 C C . ALA A 1 215 ? -16.375 13.508 -1.965 1 86.25 215 ALA A C 1
ATOM 1676 O O . ALA A 1 215 ? -15.516 12.695 -1.624 1 86.25 215 ALA A O 1
ATOM 1677 N N . PRO A 1 216 ? -16.75 13.75 -3.195 1 91.75 216 PRO A N 1
ATOM 1678 C CA . PRO A 1 216 ? -15.875 13.18 -4.227 1 91.75 216 PRO A CA 1
ATOM 1679 C C . PRO A 1 216 ? -14.453 13.727 -4.152 1 91.75 216 PRO A C 1
ATOM 1681 O O . PRO A 1 216 ? -14.227 14.797 -3.584 1 91.75 216 PRO A O 1
ATOM 1684 N N . PRO A 1 217 ? -13.508 12.977 -4.707 1 96.44 217 PRO A N 1
ATOM 1685 C CA . PRO A 1 217 ? -12.133 13.484 -4.699 1 96.44 217 PRO A CA 1
ATOM 1686 C C . PRO A 1 217 ? -12 14.844 -5.379 1 96.44 217 PRO A C 1
ATOM 1688 O O . PRO A 1 217 ? -12.555 15.055 -6.461 1 96.44 217 PRO A O 1
ATOM 1691 N N . THR A 1 218 ? -11.328 15.758 -4.742 1 97.5 218 THR A N 1
ATOM 1692 C CA . THR A 1 218 ? -11.117 17.109 -5.246 1 97.5 218 THR A CA 1
ATOM 1693 C C . THR A 1 218 ? -9.977 17.141 -6.254 1 97.5 218 THR A C 1
ATOM 1695 O O . THR A 1 218 ? -8.844 16.781 -5.93 1 97.5 218 THR A O 1
ATOM 1698 N N . PRO A 1 219 ? -10.266 17.578 -7.469 1 98.19 219 PRO A N 1
ATOM 1699 C CA . PRO A 1 219 ? -9.188 17.688 -8.453 1 98.19 219 PRO A CA 1
ATOM 1700 C C . PRO A 1 219 ? -8.18 18.781 -8.109 1 98.19 219 PRO A C 1
ATOM 1702 O O . PRO A 1 219 ? -8.57 19.906 -7.781 1 98.19 219 PRO A O 1
ATOM 1705 N N . VAL A 1 220 ? -6.898 18.453 -8.18 1 98.81 220 VAL A N 1
ATOM 1706 C CA . VAL A 1 220 ? -5.871 19.438 -7.902 1 98.81 220 VAL A CA 1
ATOM 1707 C C . VAL A 1 220 ? -4.711 19.281 -8.883 1 98.81 220 VAL A C 1
ATOM 1709 O O . VAL A 1 220 ? -4.484 18.188 -9.406 1 98.81 220 VAL A O 1
ATOM 1712 N N . SER A 1 221 ? -4.031 20.312 -9.164 1 98.56 221 SER A N 1
ATOM 1713 C CA . SER A 1 221 ? -2.783 20.344 -9.93 1 98.56 221 SER A CA 1
ATOM 1714 C C . SER A 1 221 ? -1.768 21.281 -9.281 1 98.56 221 SER A C 1
ATOM 1716 O O . SER A 1 221 ? -2.014 22.484 -9.156 1 98.56 221 SER A O 1
ATOM 1718 N N . SER A 1 222 ? -0.648 20.688 -8.914 1 97.94 222 SER A N 1
ATOM 1719 C CA . SER A 1 222 ? 0.414 21.5 -8.336 1 97.94 222 SER A CA 1
ATOM 1720 C C . SER A 1 222 ? 1.094 22.359 -9.406 1 97.94 222 SER A C 1
ATOM 1722 O O . SER A 1 222 ? 1.665 23.406 -9.102 1 97.94 222 SER A O 1
ATOM 1724 N N . THR A 1 223 ? 1 21.906 -10.633 1 96 223 THR A N 1
ATOM 1725 C CA . THR A 1 223 ? 1.629 22.609 -11.742 1 96 223 THR A CA 1
ATOM 1726 C C . THR A 1 223 ? 0.825 23.859 -12.125 1 96 223 THR A C 1
ATOM 1728 O O . THR A 1 223 ? 1.394 24.922 -12.344 1 96 223 THR A O 1
ATOM 1731 N N . SER A 1 224 ? -0.484 23.797 -12.133 1 96.69 224 SER A N 1
ATOM 1732 C CA . SER A 1 224 ? -1.338 24.891 -12.57 1 96.69 224 SER A CA 1
ATOM 1733 C C . SER A 1 224 ? -1.993 25.594 -11.375 1 96.69 224 SER A C 1
ATOM 1735 O O . SER A 1 224 ? -2.619 26.641 -11.539 1 96.69 224 SER A O 1
ATOM 1737 N N . ASN A 1 225 ? -1.914 25 -10.203 1 97.25 225 ASN A N 1
ATOM 1738 C CA . ASN A 1 225 ? -2.543 25.484 -8.977 1 97.25 225 ASN A CA 1
ATOM 1739 C C . ASN A 1 225 ? -4.055 25.281 -9.008 1 97.25 225 ASN A C 1
ATOM 1741 O O . ASN A 1 225 ? -4.766 25.766 -8.133 1 97.25 225 ASN A O 1
ATOM 1745 N N . LEU A 1 226 ? -4.488 24.578 -9.984 1 97.62 226 LEU A N 1
ATOM 1746 C CA . LEU A 1 226 ? -5.914 24.297 -10.07 1 97.62 226 LEU A CA 1
ATOM 1747 C C . LEU A 1 226 ? -6.387 23.531 -8.836 1 97.62 226 LEU A C 1
ATOM 1749 O O . LEU A 1 226 ? -5.727 22.594 -8.391 1 97.62 226 LEU A O 1
ATOM 1753 N N . GLY A 1 227 ? -7.484 24 -8.227 1 98.38 227 GLY A N 1
ATOM 1754 C CA . GLY A 1 227 ? -8.195 23.25 -7.199 1 98.38 227 GLY A CA 1
ATOM 1755 C C . GLY A 1 227 ? -7.586 23.406 -5.816 1 98.38 227 GLY A C 1
ATOM 1756 O O . GLY A 1 227 ? -8.109 22.875 -4.836 1 98.38 227 GLY A O 1
ATOM 1757 N N . ILE A 1 228 ? -6.52 24.156 -5.676 1 98.69 228 ILE A N 1
ATOM 1758 C CA . ILE A 1 228 ? -5.844 24.297 -4.391 1 98.69 228 ILE A CA 1
ATOM 1759 C C . ILE A 1 228 ? -6.75 25.047 -3.414 1 98.69 228 ILE A C 1
ATOM 1761 O O . ILE A 1 228 ? -6.781 24.734 -2.223 1 98.69 228 ILE A O 1
ATOM 1765 N N . ASP A 1 229 ? -7.465 26 -3.879 1 98.19 229 ASP A N 1
ATOM 1766 C CA . ASP A 1 229 ? -8.43 26.719 -3.049 1 98.19 229 ASP A CA 1
ATOM 1767 C C . ASP A 1 229 ? -9.539 25.797 -2.568 1 98.19 229 ASP A C 1
ATOM 1769 O O . ASP A 1 229 ? -9.984 25.891 -1.424 1 98.19 229 ASP A O 1
ATOM 1773 N N . ASN A 1 230 ? -10.031 24.938 -3.449 1 98 230 ASN A N 1
ATOM 1774 C CA . ASN A 1 230 ? -11.031 23.938 -3.062 1 98 230 ASN A CA 1
ATOM 1775 C C . ASN A 1 230 ? -10.492 22.984 -2.012 1 9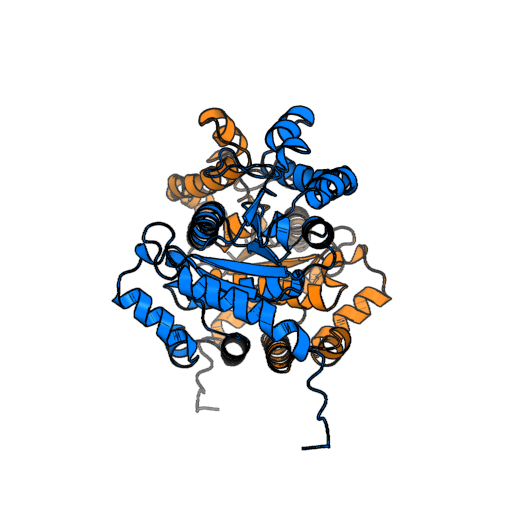8 230 ASN A C 1
ATOM 1777 O O . ASN A 1 230 ? -11.211 22.578 -1.097 1 98 230 ASN A O 1
ATOM 1781 N N . PHE A 1 231 ? -9.234 22.578 -2.23 1 98.56 231 PHE A N 1
ATOM 1782 C CA . PHE A 1 231 ? -8.578 21.734 -1.242 1 98.56 231 PHE A CA 1
ATOM 1783 C C . PHE A 1 231 ? -8.547 22.422 0.12 1 98.56 231 PHE A C 1
ATOM 1785 O O . PHE A 1 231 ? -8.914 21.812 1.132 1 98.56 231 PHE A O 1
ATOM 1792 N N . TYR A 1 232 ? -8.195 23.672 0.16 1 98.19 232 TYR A N 1
ATOM 1793 C CA . TYR A 1 232 ? -8.195 24.453 1.391 1 98.19 232 TYR A CA 1
ATOM 1794 C C . TYR A 1 232 ? -9.578 24.469 2.029 1 98.19 232 TYR A C 1
ATOM 1796 O O . TYR A 1 232 ? -9.711 24.281 3.242 1 98.19 232 TYR A O 1
ATOM 1804 N N . ALA A 1 233 ? -10.555 24.672 1.251 1 96.94 233 ALA A N 1
ATOM 1805 C CA . ALA A 1 233 ? -11.93 24.719 1.746 1 96.94 233 ALA A CA 1
ATOM 1806 C C . ALA A 1 233 ? -12.32 23.406 2.4 1 96.94 233 ALA A C 1
ATOM 1808 O O . ALA A 1 233 ? -12.992 23.391 3.438 1 96.94 233 ALA A O 1
ATOM 1809 N N . GLU A 1 234 ? -11.945 22.312 1.8 1 96.31 234 GLU A N 1
ATOM 1810 C CA . GLU A 1 234 ? -12.25 21 2.357 1 96.31 234 GLU A CA 1
ATOM 1811 C C . GLU A 1 234 ? -11.57 20.812 3.707 1 96.31 234 GLU A C 1
ATOM 1813 O O . GLU A 1 234 ? -12.164 20.266 4.637 1 96.31 234 GLU A O 1
ATOM 1818 N N . ILE A 1 235 ? -10.336 21.188 3.811 1 96.75 235 ILE A N 1
ATOM 1819 C CA . ILE A 1 235 ? -9.594 21.078 5.059 1 96.75 235 ILE A CA 1
ATOM 1820 C C . ILE A 1 235 ? -10.258 21.938 6.137 1 96.75 235 ILE A C 1
ATOM 1822 O O . ILE A 1 235 ? -10.406 21.484 7.277 1 96.75 235 ILE A O 1
ATOM 1826 N N . GLN A 1 236 ? -10.719 23.125 5.785 1 95.62 236 GLN A N 1
ATOM 1827 C CA . GLN A 1 236 ? -11.406 24 6.727 1 95.62 236 GLN A CA 1
ATOM 1828 C C . GLN A 1 236 ? -12.711 23.375 7.219 1 95.62 236 GLN A C 1
ATOM 1830 O O . GLN A 1 236 ? -13.047 23.469 8.406 1 95.62 236 GLN A O 1
ATOM 1835 N N . ARG A 1 237 ? -13.375 22.781 6.32 1 94.06 237 ARG A N 1
ATOM 1836 C CA . ARG A 1 237 ? -14.625 22.125 6.695 1 94.06 237 ARG A CA 1
ATOM 1837 C C . ARG A 1 237 ? -14.375 21.031 7.723 1 94.06 237 ARG A C 1
ATOM 1839 O O . ARG A 1 237 ? -15.133 20.891 8.68 1 94.06 237 ARG A O 1
ATOM 1846 N N . ILE A 1 238 ? -13.336 20.297 7.547 1 93.44 238 ILE A N 1
ATOM 1847 C CA . ILE A 1 238 ? -12.977 19.219 8.469 1 93.44 238 ILE A CA 1
ATOM 1848 C C . ILE A 1 238 ? -12.641 19.812 9.836 1 93.44 238 ILE A C 1
ATOM 1850 O O . ILE A 1 238 ? -13.117 19.328 10.867 1 93.44 238 ILE A O 1
ATOM 1854 N N . PHE A 1 239 ? -11.906 20.859 9.875 1 94 239 PHE A N 1
ATOM 1855 C CA . PHE A 1 239 ? -11.422 21.406 11.133 1 94 239 PHE A CA 1
ATOM 1856 C C . PHE A 1 239 ? -12.523 22.219 11.828 1 94 239 PHE A C 1
ATOM 1858 O O . PHE A 1 239 ? -12.547 22.312 13.055 1 94 239 PHE A O 1
ATOM 1865 N N . ALA A 1 240 ? -13.422 22.828 11.047 1 88.12 240 ALA A N 1
ATOM 1866 C CA . ALA A 1 240 ? -14.547 23.562 11.625 1 88.12 240 ALA A CA 1
ATOM 1867 C C . ALA A 1 240 ? -15.594 22.594 12.188 1 88.12 240 ALA A C 1
ATOM 1869 O O . ALA A 1 240 ? -16.234 22.891 13.203 1 88.12 240 ALA A O 1
ATOM 1870 N N . GLY A 1 241 ? -16.094 21.547 11.398 1 71.12 241 GLY A N 1
ATOM 1871 C CA . GLY A 1 241 ? -17.109 20.578 11.781 1 71.12 241 GLY A CA 1
ATOM 1872 C C . GLY A 1 241 ? -16.672 19.672 12.922 1 71.12 241 GLY A C 1
ATOM 1873 O O . GLY A 1 241 ? -17.5 18.969 13.516 1 71.12 241 GLY A O 1
ATOM 1874 N N . GLY A 1 242 ? -15.617 19.203 13.094 1 53.59 242 GLY A N 1
ATOM 1875 C CA . GLY A 1 242 ? -15.133 18.266 14.086 1 53.59 242 GLY A CA 1
ATOM 1876 C C . GLY A 1 242 ? -15.531 18.625 15.5 1 53.59 242 GLY A C 1
ATOM 1877 O O . GLY A 1 242 ? -15.344 17.828 16.422 1 53.59 242 GLY A O 1
ATOM 1878 N N . GLU A 1 243 ? -15.805 19.844 15.992 1 41.16 243 GLU A N 1
ATOM 1879 C CA . GLU A 1 243 ? -16.375 19.953 17.328 1 41.16 243 GLU A CA 1
ATOM 1880 C C . GLU A 1 243 ? -17.719 19.234 17.422 1 41.16 243 GLU A C 1
ATOM 1882 O O . GLU A 1 243 ? -18.031 18.625 18.453 1 41.16 243 GLU A O 1
ATOM 1887 N N . ASP A 1 244 ? -18.797 19.469 16.562 1 40.28 244 ASP A N 1
ATOM 1888 C CA . ASP A 1 244 ? -20.188 19.062 16.609 1 40.28 244 ASP A CA 1
ATOM 1889 C C . ASP A 1 244 ? -20.359 17.609 16.141 1 40.28 244 ASP A C 1
ATOM 1891 O O . ASP A 1 244 ? -21.469 17.094 16.062 1 40.28 244 ASP A O 1
ATOM 1895 N N . PHE A 1 245 ? -19.531 16.984 15.5 1 39.66 245 PHE A N 1
ATOM 1896 C CA . PHE A 1 245 ? -19.766 15.594 15.117 1 39.66 245 PHE A CA 1
ATOM 1897 C C . PHE A 1 245 ? -19.891 14.703 16.344 1 39.66 245 PHE A C 1
ATOM 1899 O O . PHE A 1 245 ? -20.5 13.641 16.297 1 39.66 245 PHE A O 1
ATOM 1906 N N . LEU A 1 246 ? -19.297 15 17.469 1 35.28 246 LEU A N 1
ATOM 1907 C CA . LEU A 1 246 ? -19.594 14.305 18.719 1 35.28 246 LEU A CA 1
ATOM 1908 C C . LEU A 1 246 ? -20.906 14.805 19.328 1 35.28 246 LEU A C 1
ATOM 1910 O O . LEU A 1 246 ? -21.594 14.062 20.031 1 35.28 246 LEU A O 1
ATOM 1914 N N . THR A 1 247 ? -21.266 16.172 19.391 1 33.22 247 THR A N 1
ATOM 1915 C CA . THR A 1 247 ? -22.297 16.781 20.219 1 33.22 247 THR A CA 1
ATOM 1916 C C . THR A 1 247 ? -23.641 16.797 19.5 1 33.22 247 THR A C 1
ATOM 1918 O O . THR A 1 247 ? -24.609 17.391 19.984 1 33.22 247 THR A O 1
ATOM 1921 N N . GLU A 1 248 ? -23.844 16.484 18.281 1 32.75 248 GLU A N 1
ATOM 1922 C CA . GLU A 1 248 ? -25.234 16.578 17.891 1 32.75 248 GLU A CA 1
ATOM 1923 C C . GLU A 1 248 ? -26.109 15.594 18.672 1 32.75 248 GLU A C 1
ATOM 1925 O O . GLU A 1 248 ? -26.297 14.461 18.234 1 32.75 248 GLU A O 1
ATOM 1930 N N . GLU A 1 249 ? -25.891 15.398 19.953 1 30.59 249 GLU A N 1
ATOM 1931 C CA . GLU A 1 249 ? -27.047 15.062 20.766 1 30.59 249 GLU A CA 1
ATOM 1932 C C . GLU A 1 249 ? -28.188 16.062 20.547 1 30.59 249 GLU A C 1
ATOM 1934 O O . GLU A 1 249 ? -27.938 17.25 20.359 1 30.59 249 GLU A O 1
ATOM 1939 N N . GLY A 1 250 ? -29.469 15.648 20.094 1 30.81 250 GLY A N 1
ATOM 1940 C CA . GLY A 1 250 ? -30.812 16.219 20.125 1 30.81 250 GLY A CA 1
ATOM 1941 C C . GLY A 1 250 ? -31.031 17.141 21.312 1 30.81 250 GLY A C 1
ATOM 1942 O O . GLY A 1 250 ? -31.062 16.688 22.469 1 30.81 250 GLY A O 1
ATOM 1943 N N . ASN A 1 251 ? -30.562 18.188 21.297 1 25.11 251 ASN A N 1
ATOM 1944 C CA . ASN A 1 251 ? -31.172 19.141 22.219 1 25.11 251 ASN A CA 1
ATOM 1945 C C . ASN A 1 251 ? -32.688 19.25 21.984 1 25.11 251 ASN A C 1
ATOM 1947 O O . ASN A 1 251 ? -33.125 19.578 20.891 1 25.11 251 ASN A O 1
ATOM 1951 N N . PRO A 1 252 ? -33.594 18.688 22.922 1 30.08 252 PRO A N 1
ATOM 1952 C CA . PRO A 1 252 ? -35.031 18.859 23.047 1 30.08 252 PRO A CA 1
ATOM 1953 C C . PRO A 1 252 ? -35.469 20.312 22.906 1 30.08 252 PRO A C 1
ATOM 1955 O O . PRO A 1 252 ? -36.688 20.594 22.812 1 30.08 252 PRO A O 1
ATOM 1958 N N . THR A 1 253 ? -34.719 21.281 23.203 1 23.97 253 THR A N 1
ATOM 1959 C CA . THR A 1 253 ? -35.406 22.531 23.438 1 23.97 253 THR A CA 1
ATOM 1960 C C . THR A 1 253 ? -35.781 23.203 22.109 1 23.97 253 THR A C 1
ATOM 1962 O O . THR A 1 253 ? -36.625 24.078 22.062 1 23.97 253 THR A O 1
ATOM 1965 N N . LEU A 1 254 ? -35.156 23.016 20.828 1 22.14 254 LEU A N 1
ATOM 1966 C CA . LEU A 1 254 ? -36.031 23.688 19.906 1 22.14 254 LEU A CA 1
ATOM 1967 C C . LEU A 1 254 ? -37.094 22.734 19.375 1 22.14 254 LEU A C 1
ATOM 1969 O O . LEU A 1 254 ? -36.844 21.547 19.203 1 22.14 254 LEU A O 1
ATOM 1973 N N . MET B 1 1 ? -0.971 -24.828 -16.547 1 94.19 1 MET B N 1
ATOM 1974 C CA . MET B 1 1 ? -0.329 -24.422 -15.297 1 94.19 1 MET B CA 1
ATOM 1975 C C . MET B 1 1 ? -1.207 -23.453 -14.516 1 94.19 1 MET B C 1
ATOM 1977 O O . MET B 1 1 ? -2.014 -22.734 -15.109 1 94.19 1 MET B O 1
ATOM 1981 N N . TYR B 1 2 ? -1.119 -23.562 -13.188 1 97.06 2 TYR B N 1
ATOM 1982 C CA . TYR B 1 2 ? -1.827 -22.641 -12.305 1 97.06 2 TYR B CA 1
ATOM 1983 C C . TYR B 1 2 ? -0.859 -21.656 -11.656 1 97.06 2 TYR B C 1
ATOM 1985 O O . TYR B 1 2 ? 0.163 -22.062 -11.094 1 97.06 2 TYR B O 1
ATOM 1993 N N . PHE B 1 3 ? -1.165 -20.375 -11.758 1 98.25 3 PHE B N 1
ATOM 1994 C CA . PHE B 1 3 ? -0.309 -19.359 -11.164 1 98.25 3 PHE B CA 1
ATOM 1995 C C . PHE B 1 3 ? -0.931 -18.812 -9.891 1 98.25 3 PHE B C 1
ATOM 1997 O O . PHE B 1 3 ? -2.125 -18.5 -9.859 1 98.25 3 PHE B O 1
ATOM 2004 N N . VAL B 1 4 ? -0.158 -18.719 -8.844 1 98.69 4 VAL B N 1
ATOM 2005 C CA . VAL B 1 4 ? -0.589 -18.109 -7.59 1 98.69 4 VAL B CA 1
ATOM 2006 C C . VAL B 1 4 ? 0.352 -16.953 -7.227 1 98.69 4 VAL B C 1
ATOM 2008 O O . VAL B 1 4 ? 1.544 -17.172 -6.992 1 98.69 4 VAL B O 1
ATOM 2011 N N . PHE B 1 5 ? -0.162 -15.75 -7.184 1 98.75 5 PHE B N 1
ATOM 2012 C CA . PHE B 1 5 ? 0.603 -14.562 -6.805 1 98.75 5 PHE B CA 1
ATOM 2013 C C . PHE B 1 5 ? 0.448 -14.273 -5.32 1 98.75 5 PHE B C 1
ATOM 2015 O O . PHE B 1 5 ? -0.669 -14.086 -4.832 1 98.75 5 PHE B O 1
ATOM 2022 N N . PHE B 1 6 ? 1.557 -14.266 -4.598 1 98.88 6 PHE B N 1
ATOM 2023 C CA . PHE B 1 6 ? 1.53 -13.953 -3.174 1 98.88 6 PHE B CA 1
ATOM 2024 C C . PHE B 1 6 ? 1.748 -12.461 -2.943 1 98.88 6 PHE B C 1
ATOM 2026 O O . PHE B 1 6 ? 2.82 -11.938 -3.246 1 98.88 6 PHE B O 1
ATOM 2033 N N . VAL B 1 7 ? 0.715 -11.773 -2.428 1 98.62 7 VAL B N 1
ATOM 2034 C CA . VAL B 1 7 ? 0.706 -10.32 -2.303 1 98.62 7 VAL B CA 1
ATOM 2035 C C . VAL B 1 7 ? 0.385 -9.93 -0.862 1 98.62 7 VAL B C 1
ATOM 2037 O O . VAL B 1 7 ? -0.359 -10.633 -0.172 1 98.62 7 VAL B O 1
ATOM 2040 N N . GLY B 1 8 ? 0.938 -8.852 -0.401 1 98 8 GLY B N 1
ATOM 2041 C CA . GLY B 1 8 ? 0.757 -8.328 0.943 1 98 8 GLY B CA 1
ATOM 2042 C C . GLY B 1 8 ? 1.767 -7.254 1.306 1 98 8 GLY B C 1
ATOM 2043 O O . GLY B 1 8 ? 2.676 -6.961 0.527 1 98 8 GLY B O 1
ATOM 2044 N N . THR B 1 9 ? 1.571 -6.723 2.463 1 96.44 9 THR B N 1
ATOM 2045 C CA . THR B 1 9 ? 2.482 -5.684 2.924 1 96.44 9 THR B CA 1
ATOM 2046 C C . THR B 1 9 ? 3.834 -6.277 3.311 1 96.44 9 THR B C 1
ATOM 2048 O O . THR B 1 9 ? 3.965 -7.496 3.449 1 96.44 9 THR B O 1
ATOM 2051 N N . ALA B 1 10 ? 4.812 -5.352 3.459 1 93.31 10 ALA B N 1
ATOM 2052 C CA . ALA B 1 10 ? 6.137 -5.801 3.885 1 93.31 10 ALA B CA 1
ATOM 2053 C C . ALA B 1 10 ? 6.074 -6.465 5.258 1 93.31 10 ALA B C 1
ATOM 2055 O O . ALA B 1 10 ? 5.457 -5.934 6.184 1 93.31 10 ALA B O 1
ATOM 2056 N N . GLY B 1 11 ? 6.59 -7.633 5.352 1 92.12 11 GLY B N 1
ATOM 2057 C CA . GLY B 1 11 ? 6.645 -8.32 6.629 1 92.12 11 GLY B CA 1
ATOM 2058 C C . GLY B 1 11 ? 5.453 -9.227 6.871 1 92.12 11 GLY B C 1
ATOM 2059 O O . GLY B 1 11 ? 5.379 -9.906 7.898 1 92.12 11 GLY B O 1
ATOM 2060 N N . SER B 1 12 ? 4.555 -9.297 5.922 1 96.38 12 SER B N 1
ATOM 2061 C CA . SER B 1 12 ? 3.34 -10.086 6.129 1 96.38 12 SER B CA 1
ATOM 2062 C C . SER B 1 12 ? 3.623 -11.578 6.031 1 96.38 12 SER B C 1
ATOM 2064 O O . SER B 1 12 ? 2.791 -12.398 6.418 1 96.38 12 SER B O 1
ATOM 2066 N N . GLY B 1 13 ? 4.754 -12 5.434 1 97 13 GLY B N 1
ATOM 2067 C CA . GLY B 1 13 ? 5.137 -13.406 5.402 1 97 13 GLY B CA 1
ATOM 2068 C C . GLY B 1 13 ? 5.078 -14.008 4.012 1 97 13 GLY B C 1
ATOM 2069 O O . GLY B 1 13 ? 5.051 -15.234 3.861 1 97 13 GLY B O 1
ATOM 2070 N N . LYS B 1 14 ? 5.078 -13.195 2.955 1 98.25 14 LYS B N 1
ATOM 2071 C CA . LYS B 1 14 ? 4.934 -13.656 1.576 1 98.25 14 LYS B CA 1
ATOM 2072 C C . LYS B 1 14 ? 5.984 -14.711 1.233 1 98.25 14 LYS B C 1
ATOM 2074 O O . LYS B 1 14 ? 5.645 -15.828 0.852 1 98.25 14 LYS B O 1
ATOM 2079 N N . THR B 1 15 ? 7.285 -14.336 1.409 1 98.06 15 THR B N 1
ATOM 2080 C CA . THR B 1 15 ? 8.414 -15.172 1.005 1 98.06 15 THR B CA 1
ATOM 2081 C C . THR B 1 15 ? 8.414 -16.484 1.767 1 98.06 15 THR B C 1
ATOM 2083 O O . THR B 1 15 ? 8.602 -17.562 1.174 1 98.06 15 THR B O 1
ATOM 2086 N N . THR B 1 16 ? 8.141 -16.453 3.033 1 98.12 16 THR B N 1
ATOM 2087 C CA . THR B 1 16 ? 8.102 -17.656 3.863 1 98.12 16 THR B CA 1
ATOM 2088 C C . THR B 1 16 ? 6.934 -18.547 3.475 1 98.12 16 THR B C 1
ATOM 2090 O O . THR B 1 16 ? 7.066 -19.766 3.428 1 98.12 16 THR B O 1
ATOM 2093 N N . LEU B 1 17 ? 5.785 -17.953 3.176 1 98.81 17 LEU B N 1
ATOM 2094 C CA . LEU B 1 17 ? 4.613 -18.734 2.822 1 98.81 17 LEU B CA 1
ATOM 2095 C C . LEU B 1 17 ? 4.789 -19.391 1.454 1 98.81 17 LEU B C 1
ATOM 2097 O O . LEU B 1 17 ? 4.32 -20.516 1.229 1 98.81 17 LEU B O 1
ATOM 2101 N N . VAL B 1 18 ? 5.457 -18.703 0.518 1 98.88 18 VAL B N 1
ATOM 2102 C CA . VAL B 1 18 ? 5.758 -19.281 -0.788 1 98.88 18 VAL B CA 1
ATOM 2103 C C . VAL B 1 18 ? 6.555 -20.562 -0.609 1 98.88 18 VAL B C 1
ATOM 2105 O O . VAL B 1 18 ? 6.223 -21.594 -1.201 1 98.88 18 VAL B O 1
ATOM 2108 N N . LYS B 1 19 ? 7.555 -20.516 0.224 1 98.75 19 LYS B N 1
ATOM 2109 C CA . LYS B 1 19 ? 8.367 -21.688 0.494 1 98.75 19 LYS B CA 1
ATOM 2110 C C . LYS B 1 19 ? 7.523 -22.812 1.104 1 98.75 19 LYS B C 1
ATOM 2112 O O . LYS B 1 19 ? 7.566 -23.953 0.643 1 98.75 19 LYS B O 1
ATOM 2117 N N . THR B 1 20 ? 6.758 -22.469 2.133 1 98.75 20 THR B N 1
ATOM 2118 C CA . THR B 1 20 ? 5.965 -23.453 2.865 1 98.75 20 THR B CA 1
ATOM 2119 C C . THR B 1 20 ? 4.938 -24.109 1.947 1 98.75 20 THR B C 1
ATOM 2121 O O . THR B 1 20 ? 4.746 -25.328 1.991 1 98.75 20 THR B O 1
ATOM 2124 N N . PHE B 1 21 ? 4.277 -23.297 1.123 1 98.81 21 PHE B N 1
ATOM 2125 C CA . PHE B 1 21 ? 3.266 -23.812 0.214 1 98.81 21 PHE B CA 1
ATOM 2126 C C . PHE B 1 21 ? 3.91 -24.672 -0.874 1 98.81 21 PHE B C 1
ATOM 2128 O O . PHE B 1 21 ? 3.354 -25.688 -1.277 1 98.81 21 PHE B O 1
ATOM 2135 N N . ASN B 1 22 ? 5.082 -24.25 -1.359 1 98.62 22 ASN B N 1
ATOM 2136 C CA . ASN B 1 22 ? 5.844 -25.062 -2.299 1 98.62 22 ASN B CA 1
ATOM 2137 C C . ASN B 1 22 ? 6.152 -26.438 -1.724 1 98.62 22 ASN B C 1
ATOM 2139 O O . ASN B 1 22 ? 5.98 -27.453 -2.402 1 98.62 22 ASN B O 1
ATOM 2143 N N . ASP B 1 23 ? 6.645 -26.469 -0.501 1 98.31 23 ASP B N 1
ATOM 2144 C CA . ASP B 1 23 ? 6.945 -27.734 0.168 1 98.31 23 ASP B CA 1
ATOM 2145 C C . ASP B 1 23 ? 5.695 -28.594 0.29 1 98.31 23 ASP B C 1
ATOM 2147 O O . ASP B 1 23 ? 5.75 -29.812 0.071 1 98.31 23 ASP B O 1
ATOM 2151 N N . TYR B 1 24 ? 4.617 -27.969 0.659 1 98.38 24 TYR B N 1
ATOM 2152 C CA . TYR B 1 24 ? 3.346 -28.672 0.78 1 98.38 24 TYR B CA 1
ATOM 2153 C C . TYR B 1 24 ? 2.951 -29.328 -0.543 1 98.38 24 TYR B C 1
ATOM 2155 O O . TYR B 1 24 ? 2.578 -30.5 -0.581 1 98.38 24 TYR B O 1
ATOM 2163 N N . LEU B 1 25 ? 3.029 -28.578 -1.653 1 98.12 25 LEU B N 1
ATOM 2164 C CA . LEU B 1 25 ? 2.674 -29.078 -2.975 1 98.12 25 LEU B CA 1
ATOM 2165 C C . LEU B 1 25 ? 3.578 -30.25 -3.371 1 98.12 25 LEU B C 1
ATOM 2167 O O . LEU B 1 25 ? 3.1 -31.266 -3.879 1 98.12 25 LEU B O 1
ATOM 2171 N N . ASN B 1 26 ? 4.852 -30.094 -3.107 1 97.19 26 ASN B N 1
ATOM 2172 C CA . ASN B 1 26 ? 5.801 -31.156 -3.428 1 97.19 26 ASN B CA 1
ATOM 2173 C C . ASN B 1 26 ? 5.508 -32.438 -2.631 1 97.19 26 ASN B C 1
ATOM 2175 O O . ASN B 1 26 ? 5.609 -33.531 -3.16 1 97.19 26 ASN B O 1
ATOM 2179 N N . ASP B 1 27 ? 5.211 -32.219 -1.398 1 97.06 27 ASP B N 1
ATOM 2180 C CA . ASP B 1 27 ? 4.852 -33.375 -0.55 1 97.06 27 ASP B CA 1
ATOM 2181 C C . ASP B 1 27 ? 3.627 -34.094 -1.098 1 97.06 27 ASP B C 1
ATOM 2183 O O . ASP B 1 27 ? 3.494 -35.312 -0.928 1 97.06 27 ASP B O 1
ATOM 2187 N N . MET B 1 28 ? 2.723 -33.375 -1.704 1 95.88 28 MET B N 1
ATOM 2188 C CA . MET B 1 28 ? 1.515 -33.938 -2.297 1 95.88 28 MET B CA 1
ATOM 2189 C C . MET B 1 28 ? 1.779 -34.406 -3.723 1 95.88 28 MET B C 1
ATOM 2191 O O . MET B 1 28 ? 0.844 -34.719 -4.461 1 95.88 28 MET B O 1
ATOM 2195 N N . GLN B 1 29 ? 3.029 -34.312 -4.227 1 95.75 29 GLN B N 1
ATOM 2196 C CA . GLN B 1 29 ? 3.486 -34.781 -5.531 1 95.75 29 GLN B CA 1
ATOM 2197 C C . GLN B 1 29 ? 2.93 -33.906 -6.652 1 95.75 29 GLN B C 1
ATOM 2199 O O . GLN B 1 29 ? 2.619 -34.406 -7.738 1 95.75 29 GLN B O 1
ATOM 2204 N N . MET B 1 30 ? 2.633 -32.719 -6.273 1 95.38 30 MET B N 1
ATOM 2205 C CA . MET B 1 30 ? 2.318 -31.719 -7.273 1 95.38 30 MET B CA 1
ATOM 2206 C C . MET B 1 30 ? 3.545 -30.859 -7.586 1 95.38 30 MET B C 1
ATOM 2208 O O . MET B 1 30 ? 4.066 -30.172 -6.707 1 95.38 30 MET B O 1
ATOM 2212 N N . ASP B 1 31 ? 3.928 -30.938 -8.797 1 96.25 31 ASP B N 1
ATOM 2213 C CA . ASP B 1 31 ? 5.113 -30.188 -9.195 1 96.25 31 ASP B CA 1
ATOM 2214 C C . ASP B 1 31 ? 4.855 -28.672 -9.117 1 96.25 31 ASP B C 1
ATOM 2216 O O . ASP B 1 31 ? 3.828 -28.188 -9.594 1 96.25 31 ASP B O 1
ATOM 2220 N N . SER B 1 32 ? 5.797 -28 -8.469 1 98 32 SER B N 1
ATOM 2221 C CA . SER B 1 32 ? 5.648 -26.547 -8.352 1 98 32 SER B CA 1
ATOM 2222 C C . SER B 1 32 ? 6.965 -25.828 -8.633 1 98 32 SER B C 1
ATOM 2224 O O . SER B 1 32 ? 8.039 -26.375 -8.367 1 98 32 SER B O 1
ATOM 2226 N N . ALA B 1 33 ? 6.871 -24.719 -9.258 1 98.56 33 ALA B N 1
ATOM 2227 C CA . ALA B 1 33 ? 7.992 -23.812 -9.508 1 98.56 33 ALA B CA 1
ATOM 2228 C C . ALA B 1 33 ? 7.77 -22.469 -8.828 1 98.56 33 ALA B C 1
ATOM 2230 O O . ALA B 1 33 ? 6.629 -22.062 -8.586 1 98.56 33 ALA B O 1
ATOM 2231 N N . ILE B 1 34 ? 8.883 -21.797 -8.492 1 98.81 34 ILE B N 1
ATOM 2232 C CA . ILE B 1 34 ? 8.797 -20.516 -7.82 1 98.81 34 ILE B CA 1
ATOM 2233 C C . ILE B 1 34 ? 9.422 -19.422 -8.703 1 98.81 34 ILE B C 1
ATOM 2235 O O . ILE B 1 34 ? 10.492 -19.641 -9.281 1 98.81 34 ILE B O 1
ATOM 2239 N N . ILE B 1 35 ? 8.711 -18.328 -8.82 1 98.69 35 ILE B N 1
ATOM 2240 C CA . ILE B 1 35 ? 9.234 -17.109 -9.438 1 98.69 35 ILE B CA 1
ATOM 2241 C C . ILE B 1 35 ? 9.422 -16.031 -8.375 1 98.69 35 ILE B C 1
ATOM 2243 O O . ILE B 1 35 ? 8.484 -15.695 -7.652 1 98.69 35 ILE B O 1
ATOM 2247 N N . ASN B 1 36 ? 10.625 -15.531 -8.234 1 98.62 36 ASN B N 1
ATOM 2248 C CA . ASN B 1 36 ? 10.867 -14.344 -7.418 1 98.62 36 ASN B CA 1
ATOM 2249 C C . ASN B 1 36 ? 10.75 -13.062 -8.234 1 98.62 36 ASN B C 1
ATOM 2251 O O . ASN B 1 36 ? 11.523 -12.836 -9.164 1 98.62 36 ASN B O 1
ATOM 2255 N N . LEU B 1 37 ? 9.82 -12.211 -7.863 1 97.94 37 LEU B N 1
ATOM 2256 C CA . LEU B 1 37 ? 9.617 -10.953 -8.578 1 97.94 37 LEU B CA 1
ATOM 2257 C C . LEU B 1 37 ? 10.109 -9.773 -7.758 1 97.94 37 LEU B C 1
ATOM 2259 O O . LEU B 1 37 ? 9.875 -8.617 -8.125 1 97.94 37 LEU B O 1
ATOM 2263 N N . ASP B 1 38 ? 10.758 -9.992 -6.633 1 97.19 38 ASP B N 1
ATOM 2264 C CA . ASP B 1 38 ? 11.32 -8.93 -5.805 1 97.19 38 ASP B CA 1
ATOM 2265 C C . ASP B 1 38 ? 12.773 -8.641 -6.191 1 97.19 38 ASP B C 1
ATOM 2267 O O . ASP B 1 38 ? 13.672 -9.406 -5.836 1 97.19 38 ASP B O 1
ATOM 2271 N N . PRO B 1 39 ? 12.969 -7.5 -6.801 1 97.38 39 PRO B N 1
ATOM 2272 C CA . PRO B 1 39 ? 14.336 -7.199 -7.238 1 97.38 39 PRO B CA 1
ATOM 2273 C C . PRO B 1 39 ? 15.234 -6.746 -6.09 1 97.38 39 PRO B C 1
ATOM 2275 O O . PRO B 1 39 ? 16.438 -6.527 -6.289 1 97.38 39 PRO B O 1
ATOM 2278 N N . ALA B 1 40 ? 14.656 -6.629 -4.879 1 96.25 40 ALA B N 1
ATOM 2279 C CA . ALA B 1 40 ? 15.414 -6.047 -3.773 1 96.25 40 ALA B CA 1
ATOM 2280 C C . ALA B 1 40 ? 15.641 -7.07 -2.664 1 96.25 40 ALA B C 1
ATOM 2282 O O . ALA B 1 40 ? 16.219 -6.75 -1.625 1 96.25 40 ALA B O 1
ATOM 2283 N N . VAL B 1 41 ? 15.148 -8.289 -2.869 1 95.56 41 VAL B N 1
ATOM 2284 C CA . VAL B 1 41 ? 15.266 -9.297 -1.817 1 95.56 41 VAL B CA 1
ATOM 2285 C C . VAL B 1 41 ? 16.734 -9.672 -1.627 1 95.56 41 VAL B C 1
ATOM 2287 O O . VAL B 1 41 ? 17.484 -9.789 -2.6 1 95.56 41 VAL B O 1
ATOM 2290 N N . GLU B 1 42 ? 17.141 -9.797 -0.387 1 92.81 42 GLU B N 1
ATOM 2291 C CA . GLU B 1 42 ? 18.547 -10.055 -0.076 1 92.81 42 GLU B CA 1
ATOM 2292 C C . GLU B 1 42 ? 18.828 -11.555 -0.054 1 92.81 42 GLU B C 1
ATOM 2294 O O . GLU B 1 42 ? 19.875 -12 -0.532 1 92.81 42 GLU B O 1
ATOM 2299 N N . SER B 1 43 ? 17.969 -12.273 0.544 1 94.12 43 SER B N 1
ATOM 2300 C CA . SER B 1 43 ? 18.109 -13.727 0.635 1 94.12 43 SER B CA 1
ATOM 2301 C C . SER B 1 43 ? 16.766 -14.422 0.474 1 94.12 43 SER B C 1
ATOM 2303 O O . SER B 1 43 ? 15.727 -13.891 0.895 1 94.12 43 SER B O 1
ATOM 2305 N N . LEU B 1 44 ? 16.812 -15.547 -0.173 1 97.38 44 LEU B N 1
ATOM 2306 C CA . LEU B 1 44 ? 15.617 -16.328 -0.408 1 97.38 44 LEU B CA 1
ATOM 2307 C C . LEU B 1 44 ? 15.711 -17.688 0.29 1 97.38 44 LEU B C 1
ATOM 2309 O O . LEU B 1 44 ? 16.75 -18.344 0.26 1 97.38 44 LEU B O 1
ATOM 2313 N N . PRO B 1 45 ? 14.664 -18.141 0.954 1 97.69 45 PRO B N 1
ATOM 2314 C CA . PRO B 1 45 ? 14.664 -19.453 1.613 1 97.69 45 PRO B CA 1
ATOM 2315 C C . PRO B 1 45 ? 14.312 -20.594 0.66 1 97.69 45 PRO B C 1
ATOM 2317 O O . PRO B 1 45 ? 14.055 -21.719 1.102 1 97.69 45 PRO B O 1
ATOM 2320 N N . TYR B 1 46 ? 14.211 -20.344 -0.625 1 98.31 46 TYR B N 1
ATOM 2321 C CA . TYR B 1 46 ? 13.906 -21.297 -1.688 1 98.31 46 TYR B CA 1
ATOM 2322 C C . TYR B 1 46 ? 14.781 -21.047 -2.91 1 98.31 46 TYR B C 1
ATOM 2324 O O . TYR B 1 46 ? 15.477 -20.031 -2.988 1 98.31 46 TYR B O 1
ATOM 2332 N N . THR B 1 47 ? 14.812 -22.016 -3.783 1 97.69 47 THR B N 1
ATOM 2333 C CA . THR B 1 47 ? 15.484 -21.844 -5.066 1 97.69 47 THR B CA 1
ATOM 2334 C C . THR B 1 47 ? 14.484 -21.484 -6.16 1 97.69 47 THR B C 1
ATOM 2336 O O . THR B 1 47 ? 13.648 -22.312 -6.531 1 97.69 47 THR B O 1
ATOM 2339 N N . PRO B 1 48 ? 14.562 -20.328 -6.645 1 98.5 48 PRO B N 1
ATOM 2340 C CA . PRO B 1 48 ? 13.594 -19.938 -7.672 1 98.5 48 PRO B CA 1
ATOM 2341 C C . PRO B 1 48 ? 13.914 -20.516 -9.047 1 98.5 48 PRO B C 1
ATOM 2343 O O . PRO B 1 48 ? 15.086 -20.672 -9.391 1 98.5 48 PRO B O 1
ATOM 2346 N N . SER B 1 49 ? 12.906 -20.906 -9.75 1 98.31 49 SER B N 1
ATOM 2347 C CA . SER B 1 49 ? 13.055 -21.281 -11.148 1 98.31 49 SER B CA 1
ATOM 2348 C C . SER B 1 49 ? 13.336 -20.062 -12.031 1 98.31 49 SER B C 1
ATOM 2350 O O . SER B 1 49 ? 13.953 -20.188 -13.086 1 98.31 49 SER B O 1
ATOM 2352 N N . LEU B 1 50 ? 12.867 -18.938 -11.625 1 98.38 50 LEU B N 1
ATOM 2353 C CA . LEU B 1 50 ? 13.148 -17.641 -12.227 1 98.38 50 LEU B CA 1
ATOM 2354 C C . LEU B 1 50 ? 13.344 -16.578 -11.156 1 98.38 50 LEU B C 1
ATOM 2356 O O . LEU B 1 50 ? 12.523 -16.438 -10.25 1 98.38 50 LEU B O 1
ATOM 2360 N N . ASP B 1 51 ? 14.438 -15.898 -11.25 1 98.38 51 ASP B N 1
ATOM 2361 C CA . ASP B 1 51 ? 14.781 -14.812 -10.336 1 98.38 51 ASP B CA 1
ATOM 2362 C C . ASP B 1 51 ? 14.922 -13.484 -11.078 1 98.38 51 ASP B C 1
ATOM 2364 O O . ASP B 1 51 ? 15.836 -13.312 -11.883 1 98.38 51 ASP B O 1
ATOM 2368 N N . VAL B 1 52 ? 14.047 -12.562 -10.719 1 98.12 52 VAL B N 1
ATOM 2369 C CA . VAL B 1 52 ? 14.039 -11.297 -11.453 1 98.12 52 VAL B CA 1
ATOM 2370 C C . VAL B 1 52 ? 15.367 -10.57 -11.25 1 98.12 52 VAL B C 1
ATOM 2372 O O . VAL B 1 52 ? 15.781 -9.773 -12.086 1 98.12 52 VAL B O 1
ATOM 2375 N N . ARG B 1 53 ? 16.141 -10.875 -10.172 1 98 53 ARG B N 1
ATOM 2376 C CA . ARG B 1 53 ? 17.422 -10.242 -9.883 1 98 53 ARG B CA 1
ATOM 2377 C C . ARG B 1 53 ? 18.453 -10.578 -10.953 1 98 53 ARG B C 1
ATOM 2379 O O . ARG B 1 53 ? 19.469 -9.883 -11.086 1 98 53 ARG B O 1
ATOM 2386 N N . ASP B 1 54 ? 18.203 -11.648 -11.688 1 97.88 54 ASP B N 1
ATOM 2387 C CA . ASP B 1 54 ? 19.094 -12.008 -12.789 1 97.88 54 ASP B CA 1
ATOM 2388 C C . ASP B 1 54 ? 18.953 -11.008 -13.945 1 97.88 54 ASP B C 1
ATOM 2390 O O . ASP B 1 54 ? 19.828 -10.945 -14.812 1 97.88 54 ASP B O 1
ATOM 2394 N N . TYR B 1 55 ? 17.859 -10.328 -13.977 1 97.94 55 TYR B N 1
ATOM 2395 C CA . TYR B 1 55 ? 17.594 -9.352 -15.031 1 97.94 55 TYR B CA 1
ATOM 2396 C C . TYR B 1 55 ? 17.797 -7.93 -14.523 1 97.94 55 TYR B C 1
ATOM 2398 O O . TYR B 1 55 ? 18.422 -7.105 -15.195 1 97.94 55 TYR B O 1
ATOM 2406 N N . VAL B 1 56 ? 17.172 -7.621 -13.414 1 97.88 56 VAL B N 1
ATOM 2407 C CA . VAL B 1 56 ? 17.266 -6.312 -12.773 1 97.88 56 VAL B CA 1
ATOM 2408 C C . VAL B 1 56 ? 17.406 -6.488 -11.258 1 97.88 56 VAL B C 1
ATOM 2410 O O . VAL B 1 56 ? 16.531 -7.051 -10.609 1 97.88 56 VAL B O 1
ATOM 2413 N N . ASP B 1 57 ? 18.484 -6.012 -10.734 1 97.5 57 ASP B N 1
ATOM 2414 C CA . ASP B 1 57 ? 18.766 -6.027 -9.305 1 97.5 57 ASP B CA 1
ATOM 2415 C C . ASP B 1 57 ? 18.719 -4.617 -8.727 1 97.5 57 ASP B C 1
ATOM 2417 O O . ASP B 1 57 ? 19.469 -3.736 -9.164 1 97.5 57 ASP B O 1
ATOM 2421 N N . ALA B 1 58 ? 17.875 -4.445 -7.711 1 96.38 58 ALA B N 1
ATOM 2422 C CA . ALA B 1 58 ? 17.625 -3.102 -7.191 1 96.38 58 ALA B CA 1
ATOM 2423 C C . ALA B 1 58 ? 18.906 -2.502 -6.594 1 96.38 58 ALA B C 1
ATOM 2425 O O . ALA B 1 58 ? 19.125 -1.292 -6.676 1 96.38 58 ALA B O 1
ATOM 2426 N N . TYR B 1 59 ? 19.703 -3.316 -5.918 1 93.62 59 TYR B N 1
ATOM 2427 C CA . TYR B 1 59 ? 20.953 -2.838 -5.348 1 93.62 59 TYR B CA 1
ATOM 2428 C C . TYR B 1 59 ? 21.891 -2.357 -6.441 1 93.62 59 TYR B C 1
ATOM 2430 O O . TYR B 1 59 ? 22.531 -1.307 -6.305 1 93.62 59 TYR B O 1
ATOM 2438 N N . GLU B 1 60 ? 22.016 -3.121 -7.488 1 95.44 60 GLU B N 1
ATOM 2439 C CA . GLU B 1 60 ? 22.859 -2.729 -8.617 1 95.44 60 GLU B CA 1
ATOM 2440 C C . GLU B 1 60 ? 22.344 -1.44 -9.258 1 95.44 60 GLU B C 1
ATOM 2442 O O . GLU B 1 60 ? 23.141 -0.587 -9.664 1 95.44 60 GLU B O 1
ATOM 2447 N N . VAL B 1 61 ? 21.016 -1.388 -9.375 1 96.38 61 VAL B N 1
ATOM 2448 C CA . VAL B 1 61 ? 20.406 -0.188 -9.938 1 96.38 61 VAL B CA 1
ATOM 2449 C C . VAL B 1 61 ? 20.766 1.025 -9.086 1 96.38 61 VAL B C 1
ATOM 2451 O O . VAL B 1 61 ? 21.094 2.088 -9.617 1 96.38 61 VAL B O 1
ATOM 2454 N N . MET B 1 62 ? 20.688 0.865 -7.828 1 93.62 62 MET B N 1
ATOM 2455 C CA . MET B 1 62 ? 21.031 1.93 -6.891 1 93.62 62 MET B CA 1
ATOM 2456 C C . MET B 1 62 ? 22.469 2.402 -7.105 1 93.62 62 MET B C 1
ATOM 2458 O O . MET B 1 62 ? 22.719 3.605 -7.199 1 93.62 62 MET B O 1
ATOM 2462 N N . GLU B 1 63 ? 23.422 1.516 -7.219 1 92.25 63 GLU B N 1
ATOM 2463 C CA . GLU B 1 63 ? 24.828 1.827 -7.371 1 92.25 63 GLU B CA 1
ATOM 2464 C C . GLU B 1 63 ? 25.109 2.453 -8.734 1 92.25 63 GLU B C 1
ATOM 2466 O O . GLU B 1 63 ? 25.797 3.48 -8.82 1 92.25 63 GLU B O 1
ATOM 2471 N N . LYS B 1 64 ? 24.609 1.861 -9.703 1 95 64 LYS B N 1
ATOM 2472 C CA . LYS B 1 64 ? 24.891 2.266 -11.078 1 95 64 LYS B CA 1
ATOM 2473 C C . LYS B 1 64 ? 24.391 3.682 -11.344 1 95 64 LYS B C 1
ATOM 2475 O O . LYS B 1 64 ? 25.047 4.461 -12.039 1 95 64 LYS B O 1
ATOM 2480 N N . PHE B 1 65 ? 23.219 4.02 -10.828 1 94.38 65 PHE B N 1
ATOM 2481 C CA . PHE B 1 65 ? 22.609 5.297 -11.164 1 94.38 65 PHE B CA 1
ATOM 2482 C C . PHE B 1 65 ? 22.719 6.281 -10.008 1 94.38 65 PHE B C 1
ATOM 2484 O O . PHE B 1 65 ? 22.234 7.41 -10.094 1 94.38 65 PHE B O 1
ATOM 2491 N N . GLY B 1 66 ? 23.297 5.898 -8.961 1 91.31 66 GLY B N 1
ATOM 2492 C CA . GLY B 1 66 ? 23.469 6.773 -7.812 1 91.31 66 GLY B CA 1
ATOM 2493 C C . GLY B 1 66 ? 22.156 7.195 -7.184 1 91.31 66 GLY B C 1
ATOM 2494 O O . GLY B 1 66 ? 21.969 8.367 -6.84 1 91.31 66 GLY B O 1
ATOM 2495 N N . LEU B 1 67 ? 21.203 6.273 -7.035 1 92.56 67 LEU B N 1
ATOM 2496 C CA . LEU B 1 67 ? 19.875 6.562 -6.523 1 92.56 67 LEU B CA 1
ATOM 2497 C C . LEU B 1 67 ? 19.766 6.23 -5.039 1 92.56 67 LEU B C 1
ATOM 2499 O O . LEU B 1 67 ? 20.516 5.391 -4.535 1 92.56 67 LEU B O 1
ATOM 2503 N N . GLY B 1 68 ? 18.859 6.883 -4.387 1 91.19 68 GLY B N 1
ATOM 2504 C CA . GLY B 1 68 ? 18.516 6.496 -3.029 1 91.19 68 GLY B CA 1
ATOM 2505 C C . GLY B 1 68 ? 17.719 5.203 -2.957 1 91.19 68 GLY B C 1
ATOM 2506 O O . GLY B 1 68 ? 17.328 4.648 -3.988 1 91.19 68 GLY B O 1
ATOM 2507 N N . PRO B 1 69 ? 17.547 4.707 -1.711 1 92.5 69 PRO B N 1
ATOM 2508 C CA . PRO B 1 69 ? 16.875 3.424 -1.526 1 92.5 69 PRO B CA 1
ATOM 2509 C C . PRO B 1 69 ? 15.484 3.393 -2.168 1 92.5 69 PRO B C 1
ATOM 2511 O O . PRO B 1 69 ? 15.156 2.455 -2.898 1 92.5 69 PRO B O 1
ATOM 2514 N N . ASN B 1 70 ? 14.648 4.371 -1.915 1 91.94 70 ASN B N 1
ATOM 2515 C CA . ASN B 1 70 ? 13.297 4.391 -2.463 1 91.94 70 ASN B CA 1
ATOM 2516 C C . ASN B 1 70 ? 13.312 4.516 -3.984 1 91.94 70 ASN B C 1
ATOM 2518 O O . ASN B 1 70 ? 12.641 3.75 -4.68 1 91.94 70 ASN B O 1
ATOM 2522 N N . SER B 1 71 ? 14.07 5.398 -4.488 1 92.69 71 SER B N 1
ATOM 2523 C CA . SER B 1 71 ? 14.141 5.648 -5.926 1 92.69 71 SER B CA 1
ATOM 2524 C C . SER B 1 71 ? 14.68 4.43 -6.668 1 92.69 71 SER B C 1
ATOM 2526 O O . SER B 1 71 ? 14.266 4.16 -7.801 1 92.69 71 SER B O 1
ATOM 2528 N N . SER B 1 72 ? 15.578 3.742 -6.008 1 94.81 72 SER B N 1
ATOM 2529 C CA . SER B 1 72 ? 16.141 2.555 -6.641 1 94.81 72 SER B CA 1
ATOM 2530 C C . SER B 1 72 ? 15.094 1.454 -6.777 1 94.81 72 SER B C 1
ATOM 2532 O O . SER B 1 72 ? 15.086 0.715 -7.766 1 94.81 72 SER B O 1
ATOM 2534 N N . LEU B 1 73 ? 14.219 1.287 -5.75 1 95.31 73 LEU B N 1
ATOM 2535 C CA . LEU B 1 73 ? 13.148 0.299 -5.809 1 95.31 73 LEU B CA 1
ATOM 2536 C C . LEU B 1 73 ? 12.172 0.618 -6.938 1 95.31 73 LEU B C 1
ATOM 2538 O O . LEU B 1 73 ? 11.773 -0.273 -7.691 1 95.31 73 LEU B O 1
ATOM 2542 N N . ILE B 1 74 ? 11.828 1.875 -7.062 1 93.38 74 ILE B N 1
ATOM 2543 C CA . ILE B 1 74 ? 10.906 2.324 -8.102 1 93.38 74 ILE B CA 1
ATOM 2544 C C . ILE B 1 74 ? 11.539 2.109 -9.477 1 93.38 74 ILE B C 1
ATOM 2546 O O . ILE B 1 74 ? 10.914 1.541 -10.375 1 93.38 74 ILE B O 1
ATOM 2550 N N . ALA B 1 75 ? 12.82 2.555 -9.617 1 95.38 75 ALA B N 1
ATOM 2551 C CA . ALA B 1 75 ? 13.547 2.416 -10.883 1 95.38 75 ALA B CA 1
ATOM 2552 C C . ALA B 1 75 ? 13.688 0.949 -11.266 1 95.38 75 ALA B C 1
ATOM 2554 O O . ALA B 1 75 ? 13.508 0.588 -12.438 1 95.38 75 ALA B O 1
ATOM 2555 N N . ALA B 1 76 ? 14.047 0.146 -10.32 1 96.88 76 ALA B N 1
ATOM 2556 C CA . ALA B 1 76 ? 14.188 -1.283 -10.586 1 96.88 76 ALA B CA 1
ATOM 2557 C C . ALA B 1 76 ? 12.883 -1.885 -11.086 1 96.88 76 ALA B C 1
ATOM 2559 O O . ALA B 1 76 ? 12.875 -2.66 -12.047 1 96.88 76 ALA B O 1
ATOM 2560 N N . SER B 1 77 ? 11.805 -1.571 -10.422 1 94.56 77 SER B N 1
ATOM 2561 C CA . SER B 1 77 ? 10.492 -2.066 -10.828 1 94.56 77 SER B CA 1
ATOM 2562 C C . SER B 1 77 ? 10.18 -1.686 -12.273 1 94.56 77 SER B C 1
ATOM 2564 O O . SER B 1 77 ? 9.695 -2.512 -13.047 1 94.56 77 SER B O 1
ATOM 2566 N N . ASP B 1 78 ? 10.484 -0.474 -12.656 1 92.88 78 ASP B N 1
ATOM 2567 C CA . ASP B 1 78 ? 10.219 -0.003 -14.008 1 92.88 78 ASP B CA 1
ATOM 2568 C C . ASP B 1 78 ? 11.141 -0.68 -15.023 1 92.88 78 ASP B C 1
ATOM 2570 O O . ASP B 1 78 ? 10.727 -0.999 -16.141 1 92.88 78 ASP B O 1
ATOM 2574 N N . LEU B 1 79 ? 12.352 -0.87 -14.594 1 96.25 79 LEU B N 1
ATOM 2575 C CA . LEU B 1 79 ? 13.352 -1.46 -15.484 1 96.25 79 LEU B CA 1
ATOM 2576 C C . LEU B 1 79 ? 13.008 -2.914 -15.789 1 96.25 79 LEU B C 1
ATOM 2578 O O . LEU B 1 79 ? 13.367 -3.43 -16.859 1 96.25 79 LEU B O 1
ATOM 2582 N N . ILE B 1 80 ? 12.32 -3.621 -14.914 1 96.75 80 ILE B N 1
ATOM 2583 C CA . ILE B 1 80 ? 11.938 -5.012 -15.125 1 96.75 80 ILE B CA 1
ATOM 2584 C C . ILE B 1 80 ? 11.102 -5.137 -16.391 1 96.75 80 ILE B C 1
ATOM 2586 O O . ILE B 1 80 ? 11.227 -6.117 -17.125 1 96.75 80 ILE B O 1
ATOM 2590 N N . LEU B 1 81 ? 10.289 -4.152 -16.656 1 94 81 LEU B N 1
ATOM 2591 C CA . LEU B 1 81 ? 9.414 -4.188 -17.828 1 94 81 LEU B CA 1
ATOM 2592 C C . LEU B 1 81 ? 10.234 -4.176 -19.125 1 94 81 LEU B C 1
ATOM 2594 O O . LEU B 1 81 ? 9.797 -4.723 -20.141 1 94 81 LEU B O 1
ATOM 2598 N N . THR B 1 82 ? 11.359 -3.516 -19.078 1 95.81 82 THR B N 1
ATOM 2599 C CA . THR B 1 82 ? 12.227 -3.469 -20.25 1 95.81 82 THR B CA 1
ATOM 2600 C C . THR B 1 82 ? 12.805 -4.848 -20.547 1 95.81 82 THR B C 1
ATOM 2602 O O . THR B 1 82 ? 13.32 -5.082 -21.641 1 95.81 82 THR B O 1
ATOM 2605 N N . LYS B 1 83 ? 12.773 -5.73 -19.625 1 97 83 LYS B N 1
ATOM 2606 C CA . LYS B 1 83 ? 13.258 -7.098 -19.781 1 97 83 LYS B CA 1
ATOM 2607 C C . LYS B 1 83 ? 12.102 -8.078 -19.953 1 97 83 LYS B C 1
ATOM 2609 O O . LYS B 1 83 ? 12.273 -9.289 -19.781 1 97 83 LYS B O 1
ATOM 2614 N N . ALA B 1 84 ? 10.984 -7.574 -20.297 1 94.88 84 ALA B N 1
ATOM 2615 C CA . ALA B 1 84 ? 9.75 -8.352 -20.328 1 94.88 84 ALA B CA 1
ATOM 2616 C C . ALA B 1 84 ? 9.867 -9.531 -21.281 1 94.88 84 ALA B C 1
ATOM 2618 O O . ALA B 1 84 ? 9.422 -10.641 -20.969 1 94.88 84 ALA B O 1
ATOM 2619 N N . SER B 1 85 ? 10.438 -9.336 -22.453 1 95.5 85 SER B N 1
ATOM 2620 C CA . SER B 1 85 ? 10.555 -10.391 -23.453 1 95.5 85 SER B CA 1
ATOM 2621 C C . SER B 1 85 ? 11.43 -11.531 -22.953 1 95.5 85 SER B C 1
ATOM 2623 O O . SER B 1 85 ? 11.086 -12.703 -23.109 1 95.5 85 SER B O 1
ATOM 2625 N N . GLU B 1 86 ? 12.555 -11.172 -22.375 1 97.62 86 GLU B N 1
ATOM 2626 C CA . GLU B 1 86 ? 13.453 -12.18 -21.828 1 97.62 86 GLU B CA 1
ATOM 2627 C C . GLU B 1 86 ? 12.789 -12.953 -20.703 1 97.62 86 GLU B C 1
ATOM 2629 O O . GLU B 1 86 ? 12.914 -14.18 -20.625 1 97.62 86 GLU B O 1
ATOM 2634 N N . ILE B 1 87 ? 12.109 -12.266 -19.875 1 97.38 87 ILE B N 1
ATOM 2635 C CA . ILE B 1 87 ? 11.422 -12.875 -18.734 1 97.38 87 ILE B CA 1
ATOM 2636 C C . ILE B 1 87 ? 10.359 -13.844 -19.25 1 97.38 87 ILE B C 1
ATOM 2638 O O . ILE B 1 87 ? 10.258 -14.977 -18.75 1 97.38 87 ILE B O 1
ATOM 2642 N N . LYS B 1 88 ? 9.633 -13.422 -20.203 1 96.69 88 LYS B N 1
ATOM 2643 C CA . LYS B 1 88 ? 8.586 -14.266 -20.781 1 96.69 88 LYS B CA 1
ATOM 2644 C C . LYS B 1 88 ? 9.172 -15.547 -21.359 1 96.69 88 LYS B C 1
ATOM 2646 O O . LYS B 1 88 ? 8.617 -16.641 -21.188 1 96.69 88 LYS B O 1
ATOM 2651 N N . GLU B 1 89 ? 10.258 -15.422 -22.078 1 97.19 89 GLU B N 1
ATOM 2652 C CA . GLU B 1 89 ? 10.922 -16.578 -22.656 1 97.19 89 GLU B CA 1
ATOM 2653 C C . GLU B 1 89 ? 11.312 -17.594 -21.578 1 97.19 89 GLU B C 1
ATOM 2655 O O . GLU B 1 89 ? 11.125 -18.797 -21.766 1 97.19 89 GLU B O 1
ATOM 2660 N N . ASP B 1 90 ? 11.844 -17.094 -20.531 1 97.56 90 ASP B N 1
ATOM 2661 C CA . ASP B 1 90 ? 12.266 -17.969 -19.438 1 97.56 90 ASP B CA 1
ATOM 2662 C C . ASP B 1 90 ? 11.062 -18.594 -18.734 1 97.56 90 ASP B C 1
ATOM 2664 O O . ASP B 1 90 ? 11.102 -19.75 -18.328 1 97.56 90 ASP B O 1
ATOM 2668 N N . VAL B 1 91 ? 10.023 -17.812 -18.531 1 97.5 91 VAL B N 1
ATOM 2669 C CA . VAL B 1 91 ? 8.805 -18.312 -17.891 1 97.5 91 VAL B CA 1
ATOM 2670 C C . VAL B 1 91 ? 8.203 -19.438 -18.719 1 97.5 91 VAL B C 1
ATOM 2672 O O . VAL B 1 91 ? 7.711 -20.438 -18.172 1 97.5 91 VAL B O 1
ATOM 2675 N N . ASP B 1 92 ? 8.242 -19.281 -20.016 1 95.94 92 ASP B N 1
ATOM 2676 C CA . ASP B 1 92 ? 7.652 -20.25 -20.922 1 95.94 92 ASP B CA 1
ATOM 2677 C C . ASP B 1 92 ? 8.367 -21.594 -20.844 1 95.94 92 ASP B C 1
ATOM 2679 O O . ASP B 1 92 ? 7.836 -22.625 -21.266 1 95.94 92 ASP B O 1
ATOM 2683 N N . GLN B 1 93 ? 9.531 -21.594 -20.328 1 96.88 93 GLN B N 1
ATOM 2684 C CA . GLN B 1 93 ? 10.297 -22.828 -20.188 1 96.88 93 GLN B CA 1
ATOM 2685 C C . GLN B 1 93 ? 9.914 -23.578 -18.922 1 96.88 93 GLN B C 1
ATOM 2687 O O . GLN B 1 93 ? 10.258 -24.75 -18.766 1 96.88 93 GLN B O 1
ATOM 2692 N N . ILE B 1 94 ? 9.219 -22.859 -18.062 1 96.5 94 ILE B N 1
ATOM 2693 C CA . ILE B 1 94 ? 8.805 -23.5 -16.828 1 96.5 94 ILE B CA 1
ATOM 2694 C C . ILE B 1 94 ? 7.652 -24.469 -17.109 1 96.5 94 ILE B C 1
ATOM 2696 O O . ILE B 1 94 ? 6.668 -24.109 -17.75 1 96.5 94 ILE B O 1
ATOM 2700 N N . GLU B 1 95 ? 7.84 -25.672 -16.703 1 93.38 95 GLU B N 1
ATOM 2701 C CA . GLU B 1 95 ? 6.801 -26.688 -16.766 1 93.38 95 GLU B CA 1
ATOM 2702 C C . GLU B 1 95 ? 6.496 -27.266 -15.391 1 93.38 95 GLU B C 1
ATOM 2704 O O . GLU B 1 95 ? 7.297 -28.016 -14.836 1 93.38 95 GLU B O 1
ATOM 2709 N N . SER B 1 96 ? 5.426 -26.875 -14.812 1 96 96 SER B N 1
ATOM 2710 C CA . SER B 1 96 ? 4.977 -27.312 -13.492 1 96 96 SER B CA 1
ATOM 2711 C C . SER B 1 96 ? 3.461 -27.203 -13.359 1 96 96 SER B C 1
ATOM 2713 O O . SER B 1 96 ? 2.816 -26.484 -14.125 1 96 96 SER B O 1
ATOM 2715 N N . ASN B 1 97 ? 2.908 -28 -12.461 1 95.5 97 ASN B N 1
ATOM 2716 C CA . ASN B 1 97 ? 1.482 -27.875 -12.18 1 95.5 97 ASN B CA 1
ATOM 2717 C C . ASN B 1 97 ? 1.146 -26.484 -11.641 1 95.5 97 ASN B C 1
ATOM 2719 O O . ASN B 1 97 ? 0.177 -25.859 -12.078 1 95.5 97 ASN B O 1
ATOM 2723 N N . TYR B 1 98 ? 2.014 -26.078 -10.758 1 98.06 98 TYR B N 1
ATOM 2724 C CA . TYR B 1 98 ? 1.816 -24.781 -10.109 1 98.06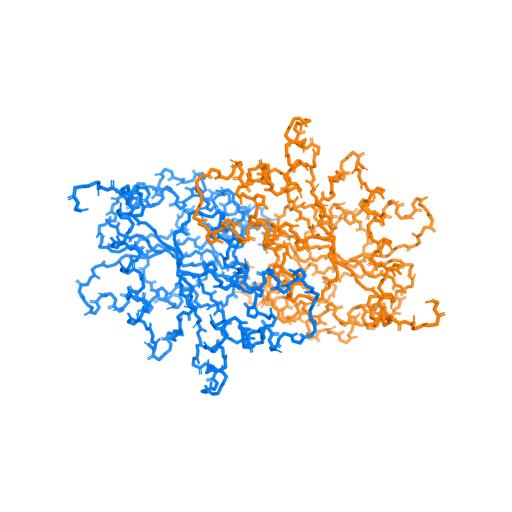 98 TYR B CA 1
ATOM 2725 C C . TYR B 1 98 ? 3.043 -23.891 -10.281 1 98.06 98 TYR B C 1
ATOM 2727 O O . TYR B 1 98 ? 4.176 -24.375 -10.258 1 98.06 98 TYR B O 1
ATOM 2735 N N . VAL B 1 99 ? 2.764 -22.641 -10.5 1 98.69 99 VAL B N 1
ATOM 2736 C CA . VAL B 1 99 ? 3.809 -21.625 -10.445 1 98.69 99 VAL B CA 1
ATOM 2737 C C . VAL B 1 99 ? 3.482 -20.609 -9.352 1 98.69 99 VAL B C 1
ATOM 2739 O O . VAL B 1 99 ? 2.457 -19.922 -9.422 1 98.69 99 VAL B O 1
ATOM 2742 N N . LEU B 1 100 ? 4.328 -20.547 -8.352 1 98.88 100 LEU B N 1
ATOM 2743 C CA . LEU B 1 100 ? 4.172 -19.641 -7.223 1 98.88 100 LEU B CA 1
ATOM 2744 C C . LEU B 1 100 ? 4.992 -18.375 -7.43 1 98.88 100 LEU B C 1
ATOM 2746 O O . LEU B 1 100 ? 6.207 -18.438 -7.609 1 98.88 100 LEU B O 1
ATOM 2750 N N . VAL B 1 101 ? 4.328 -17.25 -7.387 1 98.81 101 VAL B N 1
ATOM 2751 C CA . VAL B 1 101 ? 4.996 -15.992 -7.695 1 98.81 101 VAL B CA 1
ATOM 2752 C C . VAL B 1 101 ? 5.16 -15.172 -6.422 1 98.81 101 VAL B C 1
ATOM 2754 O O . VAL B 1 101 ? 4.172 -14.719 -5.836 1 98.81 101 VAL B O 1
ATOM 2757 N N . ASP B 1 102 ? 6.371 -14.992 -5.977 1 98.75 102 ASP B N 1
ATOM 2758 C CA . ASP B 1 102 ? 6.73 -14.148 -4.84 1 98.75 102 ASP B CA 1
ATOM 2759 C C . ASP B 1 102 ? 6.891 -12.688 -5.27 1 98.75 102 ASP B C 1
ATOM 2761 O O . ASP B 1 102 ? 7.863 -12.336 -5.938 1 98.75 102 ASP B O 1
ATOM 2765 N N . THR B 1 103 ? 6.004 -11.844 -4.887 1 98.31 103 THR B N 1
ATOM 2766 C CA . THR B 1 103 ? 5.957 -10.469 -5.359 1 98.31 103 THR B CA 1
ATOM 2767 C C . THR B 1 103 ? 6.82 -9.57 -4.48 1 98.31 103 THR B C 1
ATOM 2769 O O . THR B 1 103 ? 7.254 -9.977 -3.4 1 98.31 103 THR B O 1
ATOM 2772 N N . PRO B 1 104 ? 7.043 -8.297 -4.887 1 96.62 104 PRO B N 1
ATOM 2773 C CA . PRO B 1 104 ? 7.934 -7.383 -4.164 1 96.62 104 PRO B CA 1
ATOM 2774 C C . PRO B 1 104 ? 7.496 -7.156 -2.719 1 96.62 104 PRO B C 1
ATOM 2776 O O . PRO B 1 104 ? 6.301 -7.207 -2.414 1 96.62 104 PRO B O 1
ATOM 2779 N N . GLY B 1 105 ? 8.531 -6.84 -1.885 1 94.12 105 GLY B N 1
ATOM 2780 C CA . GLY B 1 105 ? 8.281 -6.605 -0.472 1 94.12 105 GLY B CA 1
ATOM 2781 C C . GLY B 1 105 ? 7.219 -5.551 -0.223 1 94.12 105 GLY B C 1
ATOM 2782 O O . GLY B 1 105 ? 6.262 -5.789 0.517 1 94.12 105 GLY B O 1
ATOM 2783 N N . GLN B 1 106 ? 7.395 -4.449 -0.786 1 94.44 106 GLN B N 1
ATOM 2784 C CA . GLN B 1 106 ? 6.398 -3.393 -0.653 1 94.44 106 GLN B CA 1
ATOM 2785 C C . GLN B 1 106 ? 5.242 -3.6 -1.629 1 94.44 106 GLN B C 1
ATOM 2787 O O . GLN B 1 106 ? 5.461 -3.748 -2.834 1 94.44 106 GLN B O 1
ATOM 2792 N N . ILE B 1 107 ? 4.094 -3.543 -1.144 1 97.38 107 ILE B N 1
ATOM 2793 C CA . ILE B 1 107 ? 2.896 -3.928 -1.88 1 97.38 107 ILE B CA 1
ATOM 2794 C C . ILE B 1 107 ? 2.699 -2.992 -3.07 1 97.38 107 ILE B C 1
ATOM 2796 O O . ILE B 1 107 ? 2.25 -3.42 -4.137 1 97.38 107 ILE B O 1
ATOM 2800 N N . GLU B 1 108 ? 3.033 -1.692 -2.928 1 96 108 GLU B N 1
ATOM 2801 C CA . GLU B 1 108 ? 2.678 -0.719 -3.955 1 96 108 GLU B CA 1
ATOM 2802 C C . GLU B 1 108 ? 3.533 -0.9 -5.207 1 96 108 GLU B C 1
ATOM 2804 O O . GLU B 1 108 ? 3.121 -0.522 -6.305 1 96 108 GLU B O 1
ATOM 2809 N N . LEU B 1 109 ? 4.734 -1.502 -5.047 1 95.25 109 LEU B N 1
ATOM 2810 C CA . LEU B 1 109 ? 5.598 -1.727 -6.203 1 95.25 109 LEU B CA 1
ATOM 2811 C C . LEU B 1 109 ? 4.977 -2.738 -7.16 1 95.25 109 LEU B C 1
ATOM 2813 O O . LEU B 1 109 ? 5.281 -2.738 -8.352 1 95.25 109 LEU B O 1
ATOM 2817 N N . PHE B 1 110 ? 4.129 -3.586 -6.664 1 96.06 110 PHE B N 1
ATOM 2818 C CA . PHE B 1 110 ? 3.449 -4.594 -7.469 1 96.06 110 PHE B CA 1
ATOM 2819 C C . PHE B 1 110 ? 2.029 -4.148 -7.805 1 96.06 110 PHE B C 1
ATOM 2821 O O . PHE B 1 110 ? 1.617 -4.195 -8.969 1 96.06 110 PHE B O 1
ATOM 2828 N N . ALA B 1 111 ? 1.315 -3.588 -6.859 1 95.75 111 ALA B N 1
ATOM 2829 C CA . ALA B 1 111 ? -0.133 -3.451 -6.98 1 95.75 111 ALA B CA 1
ATOM 2830 C C . ALA B 1 111 ? -0.508 -2.092 -7.562 1 95.75 111 ALA B C 1
ATOM 2832 O O . ALA B 1 111 ? -1.544 -1.954 -8.219 1 95.75 111 ALA B O 1
ATOM 2833 N N . TYR B 1 112 ? 0.251 -1.085 -7.387 1 94.88 112 TYR B N 1
ATOM 2834 C CA . TYR B 1 112 ? -0.239 0.246 -7.727 1 94.88 112 TYR B CA 1
ATOM 2835 C C . TYR B 1 112 ? 0.642 0.896 -8.789 1 94.88 112 TYR B C 1
ATOM 2837 O O . TYR B 1 112 ? 0.733 2.125 -8.859 1 94.88 112 TYR B O 1
ATOM 2845 N N . ARG B 1 113 ? 1.312 0.049 -9.438 1 90 113 ARG B N 1
ATOM 2846 C CA . ARG B 1 113 ? 2.023 0.458 -10.648 1 90 113 ARG B CA 1
ATOM 2847 C C . ARG B 1 113 ? 1.574 -0.363 -11.852 1 90 113 ARG B C 1
ATOM 2849 O O . ARG B 1 113 ? 1.18 -1.521 -11.711 1 90 113 ARG B O 1
ATOM 2856 N N . GLU B 1 114 ? 1.701 0.244 -13.008 1 88.62 114 GLU B N 1
ATOM 2857 C CA . GLU B 1 114 ? 1.338 -0.476 -14.219 1 88.62 114 GLU B CA 1
ATOM 2858 C C . GLU B 1 114 ? 2.256 -1.673 -14.453 1 88.62 114 GLU B C 1
ATOM 2860 O O . GLU B 1 114 ? 1.827 -2.699 -14.977 1 88.62 114 GLU B O 1
ATOM 2865 N N . THR B 1 115 ? 3.451 -1.533 -13.984 1 90.25 115 THR B N 1
ATOM 2866 C CA . THR B 1 115 ? 4.457 -2.574 -14.18 1 90.25 115 THR B CA 1
ATOM 2867 C C . THR B 1 115 ? 3.998 -3.889 -13.555 1 90.25 115 THR B C 1
ATOM 2869 O O . THR B 1 115 ? 4.133 -4.953 -14.172 1 90.25 115 THR B O 1
ATOM 2872 N N . GLY B 1 116 ? 3.428 -3.826 -12.359 1 92.81 116 GLY B N 1
ATOM 2873 C CA . GLY B 1 116 ? 2.955 -5.031 -11.703 1 92.81 116 GLY B CA 1
ATOM 2874 C C . GLY B 1 116 ? 1.85 -5.738 -12.469 1 92.81 116 GLY B C 1
ATOM 2875 O O . GLY B 1 116 ? 1.869 -6.961 -12.609 1 92.81 116 GLY B O 1
ATOM 2876 N N . ARG B 1 117 ? 0.939 -4.984 -12.93 1 92.75 117 ARG B N 1
ATOM 2877 C CA . ARG B 1 117 ? -0.179 -5.535 -13.688 1 92.75 117 ARG B CA 1
ATOM 2878 C C . ARG B 1 117 ? 0.302 -6.168 -14.992 1 92.75 117 ARG B C 1
ATOM 2880 O O . ARG B 1 117 ? -0.1 -7.281 -15.328 1 92.75 117 ARG B O 1
ATOM 2887 N N . MET B 1 118 ? 1.139 -5.48 -15.695 1 93.81 118 MET B N 1
ATOM 2888 C CA . MET B 1 118 ? 1.646 -5.957 -16.984 1 93.81 118 MET B CA 1
ATOM 2889 C C . MET B 1 118 ? 2.48 -7.223 -16.797 1 93.81 118 MET B C 1
ATOM 2891 O O . MET B 1 118 ? 2.348 -8.172 -17.578 1 93.81 118 MET B O 1
ATOM 2895 N N . LEU B 1 119 ? 3.285 -7.211 -15.797 1 95 119 LEU B N 1
ATOM 2896 C CA . LEU B 1 119 ? 4.145 -8.359 -15.539 1 95 119 LEU B CA 1
ATOM 2897 C C . LEU B 1 119 ? 3.316 -9.586 -15.172 1 95 119 LEU B C 1
ATOM 2899 O O . LEU B 1 119 ? 3.633 -10.703 -15.586 1 95 119 LEU B O 1
ATOM 2903 N N . SER B 1 120 ? 2.312 -9.406 -14.32 1 96.25 120 SER B N 1
ATOM 2904 C CA . SER B 1 120 ? 1.471 -10.531 -13.922 1 96.25 120 SER B CA 1
ATOM 2905 C C . SER B 1 120 ? 0.773 -11.156 -15.133 1 96.25 120 SER B C 1
ATOM 2907 O O . SER B 1 120 ? 0.672 -12.375 -15.234 1 96.25 120 SER B O 1
ATOM 2909 N N . SER B 1 121 ? 0.323 -10.305 -16.031 1 95.19 121 SER B N 1
ATOM 2910 C CA . SER B 1 121 ? -0.327 -10.789 -17.25 1 95.19 121 SER B CA 1
ATOM 2911 C C . SER B 1 121 ? 0.66 -11.516 -18.156 1 95.19 121 SER B C 1
ATOM 2913 O O . SER B 1 121 ? 0.333 -12.555 -18.719 1 95.19 121 SER B O 1
ATOM 2915 N N . LEU B 1 122 ? 1.776 -10.93 -18.234 1 95.44 122 LEU B N 1
ATOM 2916 C CA . LEU B 1 122 ? 2.814 -11.508 -19.078 1 95.44 122 LEU B CA 1
ATOM 2917 C C . LEU B 1 122 ? 3.244 -12.875 -18.547 1 95.44 122 LEU B C 1
ATOM 2919 O O . LEU B 1 122 ? 3.381 -13.828 -19.312 1 95.44 122 LEU B O 1
ATOM 2923 N N . ILE B 1 123 ? 3.43 -12.977 -17.297 1 96 123 ILE B N 1
ATOM 2924 C CA . ILE B 1 123 ? 3.953 -14.172 -16.641 1 96 123 ILE B CA 1
ATOM 2925 C C . ILE B 1 123 ? 2.908 -15.281 -16.672 1 96 123 ILE B C 1
ATOM 2927 O O . ILE B 1 123 ? 3.211 -16.406 -17.062 1 96 123 ILE B O 1
ATOM 2931 N N . ALA B 1 124 ? 1.715 -14.969 -16.359 1 96.06 124 ALA B N 1
ATOM 2932 C CA . ALA B 1 124 ? 0.669 -15.984 -16.281 1 96.06 124 ALA B CA 1
ATOM 2933 C C . ALA B 1 124 ? 0.141 -16.344 -17.656 1 96.06 124 ALA B C 1
ATOM 2935 O O . ALA B 1 124 ? -0.353 -17.453 -17.875 1 96.06 124 ALA B O 1
ATOM 2936 N N . GLY B 1 125 ? 0.222 -15.32 -18.594 1 93.88 125 GLY B N 1
ATOM 2937 C CA . GLY B 1 125 ? -0.375 -15.547 -19.906 1 93.88 125 GLY B CA 1
ATOM 2938 C C . GLY B 1 125 ? -1.842 -15.922 -19.844 1 93.88 125 GLY B C 1
ATOM 2939 O O . GLY B 1 125 ? -2.627 -15.266 -19.156 1 93.88 125 GLY B O 1
ATOM 2940 N N . ASP B 1 126 ? -2.209 -17 -20.5 1 93.25 126 ASP B N 1
ATOM 2941 C CA . ASP B 1 126 ? -3.602 -17.438 -20.547 1 93.25 126 ASP B CA 1
ATOM 2942 C C . ASP B 1 126 ? -3.895 -18.469 -19.469 1 93.25 126 ASP B C 1
ATOM 2944 O O . ASP B 1 126 ? -5.004 -19 -19.406 1 93.25 126 ASP B O 1
ATOM 2948 N N . ASN B 1 127 ? -2.891 -18.766 -18.688 1 95.75 127 ASN B N 1
ATOM 2949 C CA . ASN B 1 127 ? -3.088 -19.734 -17.625 1 95.75 127 ASN B CA 1
ATOM 2950 C C . ASN B 1 127 ? -3.986 -19.188 -16.516 1 95.75 127 ASN B C 1
ATOM 2952 O O . ASN B 1 127 ? -4.137 -17.969 -16.391 1 95.75 127 ASN B O 1
ATOM 2956 N N . LYS B 1 128 ? -4.59 -20.047 -15.805 1 96.06 128 LYS B N 1
ATOM 2957 C CA . LYS B 1 128 ? -5.383 -19.625 -14.648 1 96.06 128 LYS B CA 1
ATOM 2958 C C . LYS B 1 128 ? -4.492 -19.031 -13.562 1 96.06 128 LYS B C 1
ATOM 2960 O O . LYS B 1 128 ? -3.389 -19.516 -13.32 1 96.06 128 LYS B O 1
ATOM 2965 N N . LYS B 1 129 ? -4.973 -17.984 -13.008 1 97.62 129 LYS B N 1
ATOM 2966 C CA . LYS B 1 129 ? -4.199 -17.312 -11.969 1 97.62 129 LYS B CA 1
ATOM 2967 C C . LYS B 1 129 ? -5.094 -16.875 -10.812 1 97.62 129 LYS B C 1
ATOM 2969 O O . LYS B 1 129 ? -6.289 -16.641 -10.992 1 97.62 129 LYS B O 1
ATOM 2974 N N . ALA B 1 130 ? -4.508 -16.844 -9.664 1 97.38 130 ALA B N 1
ATOM 2975 C CA . ALA B 1 130 ? -5.145 -16.375 -8.43 1 97.38 130 ALA B CA 1
ATOM 2976 C C . ALA B 1 130 ? -4.156 -15.609 -7.559 1 97.38 130 ALA B C 1
ATOM 2978 O O . ALA B 1 130 ? -2.941 -15.68 -7.773 1 97.38 130 ALA B O 1
ATOM 2979 N N . MET B 1 131 ? -4.734 -14.82 -6.699 1 98 131 MET B N 1
ATOM 2980 C CA . MET B 1 131 ? -3.916 -14.062 -5.754 1 98 131 MET B CA 1
ATOM 2981 C C . MET B 1 131 ? -4.129 -14.57 -4.328 1 98 131 MET B C 1
ATOM 2983 O O . MET B 1 131 ? -5.262 -14.82 -3.918 1 98 131 MET B O 1
ATOM 2987 N N . ALA B 1 132 ? -3.047 -14.883 -3.688 1 98.69 132 ALA B N 1
ATOM 2988 C CA . ALA B 1 132 ? -3.053 -15.086 -2.24 1 98.69 132 ALA B CA 1
ATOM 2989 C C . ALA B 1 132 ? -2.658 -13.805 -1.507 1 98.69 132 ALA B C 1
ATOM 2991 O O . ALA B 1 132 ? -1.488 -13.422 -1.506 1 98.69 132 ALA B O 1
ATOM 2992 N N . PHE B 1 133 ? -3.662 -13.172 -0.915 1 98.56 133 PHE B N 1
ATOM 2993 C CA . PHE B 1 133 ? -3.404 -11.914 -0.212 1 98.56 133 PHE B CA 1
ATOM 2994 C C . PHE B 1 133 ? -3.172 -12.172 1.273 1 98.56 133 PHE B C 1
ATOM 2996 O O . PHE B 1 133 ? -4.055 -12.68 1.968 1 98.56 133 PHE B O 1
ATOM 3003 N N . LEU B 1 134 ? -2.002 -11.773 1.75 1 98.81 134 LEU B N 1
ATOM 3004 C CA . LEU B 1 134 ? -1.635 -12.055 3.133 1 98.81 134 LEU B CA 1
ATOM 3005 C C . LEU B 1 134 ? -1.965 -10.875 4.035 1 98.81 134 LEU B C 1
ATOM 3007 O O . LEU B 1 134 ? -1.528 -9.75 3.779 1 98.81 134 LEU B O 1
ATOM 3011 N N . ILE B 1 135 ? -2.703 -11.18 5.043 1 98.12 135 ILE B N 1
ATOM 3012 C CA . ILE B 1 135 ? -3.059 -10.266 6.117 1 98.12 135 ILE B CA 1
ATOM 3013 C C . ILE B 1 135 ? -2.332 -10.664 7.398 1 98.12 135 ILE B C 1
ATOM 3015 O O . ILE B 1 135 ? -2.604 -11.727 7.969 1 98.12 135 ILE B O 1
ATOM 3019 N N . ASP B 1 136 ? -1.438 -9.789 7.863 1 97.06 136 ASP B N 1
ATOM 3020 C CA . ASP B 1 136 ? -0.708 -10.07 9.094 1 97.06 136 ASP B CA 1
ATOM 3021 C C . ASP B 1 136 ? -1.654 -10.141 10.289 1 97.06 136 ASP B C 1
ATOM 3023 O O . ASP B 1 136 ? -2.299 -9.148 10.641 1 97.06 136 ASP B O 1
ATOM 3027 N N . SER B 1 137 ? -1.647 -11.25 10.984 1 97.19 137 SER B N 1
ATOM 3028 C CA . SER B 1 137 ? -2.629 -11.477 12.039 1 97.19 137 SER B CA 1
ATOM 3029 C C . SER B 1 137 ? -2.373 -10.57 13.234 1 97.19 137 SER B C 1
ATOM 3031 O O . SER B 1 137 ? -3.305 -10.203 13.953 1 97.19 137 SER B O 1
ATOM 3033 N N . PHE B 1 138 ? -1.144 -10.234 13.43 1 93.5 138 PHE B N 1
ATOM 3034 C CA . PHE B 1 138 ? -0.818 -9.375 14.562 1 93.5 138 PHE B CA 1
ATOM 3035 C C . PHE B 1 138 ? -1.394 -7.98 14.375 1 93.5 138 PHE B C 1
ATOM 3037 O O . PHE B 1 138 ? -1.798 -7.328 15.344 1 93.5 138 PHE B O 1
ATOM 3044 N N . ILE B 1 139 ? -1.458 -7.523 13.219 1 92.81 139 ILE B N 1
ATOM 3045 C CA . ILE B 1 139 ? -2.064 -6.234 12.898 1 92.81 139 ILE B CA 1
ATOM 3046 C C . ILE B 1 139 ? -3.586 -6.367 12.898 1 92.81 139 ILE B C 1
ATOM 3048 O O . ILE B 1 139 ? -4.289 -5.52 13.445 1 92.81 139 ILE B O 1
ATOM 3052 N N . ALA B 1 140 ? -4.059 -7.461 12.422 1 95.06 140 ALA B N 1
ATOM 3053 C CA . ALA B 1 140 ? -5.48 -7.664 12.148 1 95.06 140 ALA B CA 1
ATOM 3054 C C . ALA B 1 140 ? -6.238 -8.016 13.422 1 95.06 140 ALA B C 1
ATOM 3056 O O . ALA B 1 140 ? -7.469 -8.133 13.406 1 95.06 140 ALA B O 1
ATOM 3057 N N . LYS B 1 141 ? -5.523 -8.203 14.508 1 94.94 141 LYS B N 1
ATOM 3058 C CA . LYS B 1 141 ? -6.223 -8.586 15.734 1 94.94 141 LYS B CA 1
ATOM 3059 C C . LYS B 1 141 ? -7.035 -7.422 16.297 1 94.94 141 LYS B C 1
ATOM 3061 O O . LYS B 1 141 ? -7.895 -7.617 17.156 1 94.94 141 LYS B O 1
ATOM 3066 N N . GLU B 1 142 ? -6.754 -6.191 15.875 1 94.19 142 GLU B N 1
ATOM 3067 C CA . GLU B 1 142 ? -7.594 -5.031 16.141 1 94.19 142 GLU B CA 1
ATOM 3068 C C . GLU B 1 142 ? -8.648 -4.844 15.062 1 94.19 142 GLU B C 1
ATOM 3070 O O . GLU B 1 142 ? -8.336 -4.848 13.875 1 94.19 142 GLU B O 1
ATOM 3075 N N . ALA B 1 143 ? -9.906 -4.617 15.461 1 94.88 143 ALA B N 1
ATOM 3076 C CA . ALA B 1 143 ? -11.039 -4.609 14.539 1 94.88 143 ALA B CA 1
ATOM 3077 C C . ALA B 1 143 ? -10.828 -3.594 13.422 1 94.88 143 ALA B C 1
ATOM 3079 O O . ALA B 1 143 ? -11.047 -3.9 12.242 1 94.88 143 ALA B O 1
ATOM 3080 N N . ARG B 1 144 ? -10.438 -2.383 13.781 1 94.12 144 ARG B N 1
ATOM 3081 C CA . ARG B 1 144 ? -10.25 -1.333 12.789 1 94.12 144 ARG B CA 1
ATOM 3082 C C . ARG B 1 144 ? -9.164 -1.713 11.789 1 94.12 144 ARG B C 1
ATOM 3084 O O . ARG B 1 144 ? -9.305 -1.477 10.586 1 94.12 144 ARG B O 1
ATOM 3091 N N . SER B 1 145 ? -8.062 -2.297 12.344 1 95.44 145 SER B N 1
ATOM 3092 C CA . SER B 1 145 ? -6.973 -2.738 11.477 1 95.44 145 SER B CA 1
ATOM 3093 C C . SER B 1 145 ? -7.41 -3.902 10.594 1 95.44 145 SER B C 1
ATOM 3095 O O . SER B 1 145 ? -6.973 -4.016 9.445 1 95.44 145 SER B O 1
ATOM 3097 N N . TYR B 1 146 ? -8.25 -4.797 11.148 1 96.81 146 TYR B N 1
ATOM 3098 C CA . TYR B 1 146 ? -8.812 -5.891 10.367 1 96.81 146 TYR B CA 1
ATOM 3099 C C . TYR B 1 146 ? -9.586 -5.359 9.164 1 96.81 146 TYR B C 1
ATOM 3101 O O . TYR B 1 146 ? -9.367 -5.801 8.031 1 96.81 146 TYR B O 1
ATOM 3109 N N . VAL B 1 147 ? -10.461 -4.398 9.383 1 96.56 147 VAL B N 1
ATOM 3110 C CA . VAL B 1 147 ? -11.242 -3.773 8.32 1 96.56 147 VAL B CA 1
ATOM 3111 C C . VAL B 1 147 ? -10.305 -3.119 7.309 1 96.56 147 VAL B C 1
ATOM 3113 O O . VAL B 1 147 ? -10.492 -3.262 6.098 1 96.56 147 VAL B O 1
ATOM 3116 N N . SER B 1 148 ? -9.312 -2.41 7.836 1 97.19 148 SER B N 1
ATOM 3117 C CA . SER B 1 148 ? -8.328 -1.744 6.988 1 97.19 148 SER B CA 1
ATOM 3118 C C . SER B 1 148 ? -7.656 -2.734 6.047 1 97.19 148 SER B C 1
ATOM 3120 O O . SER B 1 148 ? -7.535 -2.475 4.848 1 97.19 148 SER B O 1
ATOM 3122 N N . MET B 1 149 ? -7.285 -3.85 6.523 1 97.56 149 MET B N 1
ATOM 3123 C CA . MET B 1 149 ? -6.57 -4.832 5.719 1 97.56 149 MET B CA 1
ATOM 3124 C C . MET B 1 149 ? -7.492 -5.469 4.684 1 97.56 149 MET B C 1
ATOM 3126 O O . MET B 1 149 ? -7.07 -5.773 3.568 1 97.56 149 MET B O 1
ATOM 3130 N N . LEU B 1 150 ? -8.734 -5.691 5.082 1 97.31 150 LEU B N 1
ATOM 3131 C CA . LEU B 1 150 ? -9.688 -6.23 4.125 1 97.31 150 LEU B CA 1
ATOM 3132 C C . LEU B 1 150 ? -9.953 -5.234 2.998 1 97.31 150 LEU B C 1
ATOM 3134 O O . LEU B 1 150 ? -10.094 -5.629 1.838 1 97.31 150 LEU B O 1
ATOM 3138 N N . LEU B 1 151 ? -10.031 -3.986 3.348 1 97.75 151 LEU B N 1
ATOM 3139 C CA . LEU B 1 151 ? -10.188 -2.949 2.332 1 97.75 151 LEU B CA 1
ATOM 3140 C C . LEU B 1 151 ? -8.969 -2.914 1.407 1 97.75 151 LEU B C 1
ATOM 3142 O O . LEU B 1 151 ? -9.117 -2.77 0.192 1 97.75 151 LEU B O 1
ATOM 3146 N N . LEU B 1 152 ? -7.82 -3.039 1.995 1 98.38 152 LEU B N 1
ATOM 3147 C CA . LEU B 1 152 ? -6.602 -3.088 1.194 1 98.38 152 LEU B CA 1
ATOM 3148 C C . LEU B 1 152 ? -6.629 -4.273 0.237 1 98.38 152 LEU B C 1
ATOM 3150 O O . LEU B 1 152 ? -6.293 -4.133 -0.942 1 98.38 152 LEU B O 1
ATOM 3154 N N . SER B 1 153 ? -7.008 -5.406 0.73 1 97.88 153 SER B N 1
ATOM 3155 C CA . SER B 1 153 ? -7.117 -6.598 -0.103 1 97.88 153 SER B CA 1
ATOM 3156 C C . SER B 1 153 ? -8.078 -6.371 -1.269 1 97.88 153 SER B C 1
ATOM 3158 O O . SER B 1 153 ? -7.773 -6.734 -2.406 1 97.88 153 SER B O 1
ATOM 3160 N N . SER B 1 154 ? -9.18 -5.801 -1.011 1 96.81 154 SER B N 1
ATOM 3161 C CA . SER B 1 154 ? -10.164 -5.512 -2.053 1 96.81 154 SER B CA 1
ATOM 3162 C C . SER B 1 154 ? -9.617 -4.512 -3.062 1 96.81 154 SER B C 1
ATOM 3164 O O . SER B 1 154 ? -9.898 -4.609 -4.258 1 96.81 154 SER B O 1
ATOM 3166 N N . SER B 1 155 ? -8.945 -3.535 -2.529 1 97.56 155 SER B N 1
ATOM 3167 C CA . SER B 1 155 ? -8.297 -2.561 -3.402 1 97.56 155 SER B CA 1
ATOM 3168 C C . SER B 1 155 ? -7.375 -3.244 -4.406 1 97.56 155 SER B C 1
ATOM 3170 O O . SER B 1 155 ? -7.457 -2.99 -5.609 1 97.56 155 SER B O 1
ATOM 3172 N N . VAL B 1 156 ? -6.566 -4.129 -3.902 1 97.62 156 VAL B N 1
ATOM 3173 C CA . VAL B 1 156 ? -5.602 -4.816 -4.75 1 97.62 156 VAL B CA 1
ATOM 3174 C C . VAL B 1 156 ? -6.332 -5.766 -5.699 1 97.62 156 VAL B C 1
ATOM 3176 O O . VAL B 1 156 ? -5.945 -5.91 -6.863 1 97.62 156 VAL B O 1
ATOM 3179 N N . LYS B 1 157 ? -7.359 -6.426 -5.223 1 95.69 157 LYS B N 1
ATOM 3180 C CA . LYS B 1 157 ? -8.172 -7.301 -6.059 1 95.69 157 LYS B CA 1
ATOM 3181 C C . LYS B 1 157 ? -8.719 -6.551 -7.27 1 95.69 157 LYS B C 1
ATOM 3183 O O . LYS B 1 157 ? -8.641 -7.043 -8.398 1 95.69 157 LYS B O 1
ATOM 3188 N N . PHE B 1 158 ? -9.258 -5.383 -7.051 1 93.88 158 PHE B N 1
ATOM 3189 C CA . PHE B 1 158 ? -9.797 -4.582 -8.141 1 93.88 158 PHE B CA 1
ATOM 3190 C C . PHE B 1 158 ? -8.688 -4.152 -9.094 1 93.88 158 PHE B C 1
ATOM 3192 O O . PHE B 1 158 ? -8.875 -4.145 -10.312 1 93.88 158 PHE B O 1
ATOM 3199 N N . ARG B 1 159 ? -7.586 -3.82 -8.523 1 94.44 159 ARG B N 1
ATOM 3200 C CA . ARG B 1 159 ? -6.469 -3.33 -9.328 1 94.44 159 ARG B CA 1
ATOM 3201 C C . ARG B 1 159 ? -5.918 -4.43 -10.234 1 94.44 159 ARG B C 1
ATOM 3203 O O . ARG B 1 159 ? -5.629 -4.191 -11.406 1 94.44 159 ARG B O 1
ATOM 3210 N N . MET B 1 160 ? -5.781 -5.598 -9.664 1 94.62 160 MET B N 1
ATOM 3211 C CA . MET B 1 160 ? -5.09 -6.68 -10.359 1 94.62 160 MET B CA 1
ATOM 3212 C C . MET B 1 160 ? -6.074 -7.555 -11.125 1 94.62 160 MET B C 1
ATOM 3214 O O . MET B 1 160 ? -5.676 -8.352 -11.977 1 94.62 160 MET B O 1
ATOM 3218 N N . ASP B 1 161 ? -7.324 -7.383 -10.844 1 90.5 161 ASP B N 1
ATOM 3219 C CA . ASP B 1 161 ? -8.391 -8.117 -11.516 1 90.5 161 ASP B CA 1
ATOM 3220 C C . ASP B 1 161 ? -8.109 -9.625 -11.492 1 90.5 161 ASP B C 1
ATOM 3222 O O . ASP B 1 161 ? -8.102 -10.273 -12.539 1 90.5 161 ASP B O 1
ATOM 3226 N N . MET B 1 162 ? -7.93 -10.164 -10.273 1 91.69 162 MET B N 1
ATOM 3227 C CA . MET B 1 162 ? -7.641 -11.578 -10.047 1 91.69 162 MET B CA 1
ATOM 3228 C C . MET B 1 162 ? -8.484 -12.133 -8.906 1 91.69 162 MET B C 1
ATOM 3230 O O . MET B 1 162 ? -8.664 -11.461 -7.887 1 91.69 162 MET B O 1
ATOM 3234 N N . PRO B 1 163 ? -9.039 -13.375 -9.172 1 93.69 163 PRO B N 1
ATOM 3235 C CA . PRO B 1 163 ? -9.633 -14 -7.988 1 93.69 163 PRO B CA 1
ATOM 3236 C C . PRO B 1 163 ? -8.664 -14.062 -6.805 1 93.69 163 PRO B C 1
ATOM 3238 O O . PRO B 1 163 ? -7.469 -14.297 -6.992 1 93.69 163 PRO B O 1
ATOM 3241 N N . THR B 1 164 ? -9.211 -13.852 -5.617 1 96.19 164 THR B N 1
ATOM 3242 C CA . THR B 1 164 ? -8.32 -13.625 -4.488 1 96.19 164 THR B CA 1
ATOM 3243 C C . THR B 1 164 ? -8.727 -14.477 -3.289 1 96.19 164 THR B C 1
ATOM 3245 O O . THR B 1 164 ? -9.914 -14.586 -2.977 1 96.19 164 THR B O 1
ATOM 3248 N N . VAL B 1 165 ? -7.73 -15.086 -2.68 1 97.38 165 VAL B N 1
ATOM 3249 C CA . VAL B 1 165 ? -7.883 -15.719 -1.375 1 97.38 165 VAL B CA 1
ATOM 3250 C C . VAL B 1 165 ? -7.191 -14.875 -0.306 1 97.38 165 VAL B C 1
ATOM 3252 O O . VAL B 1 165 ? -6.012 -14.539 -0.438 1 97.38 165 VAL B O 1
ATOM 3255 N N . ASN B 1 166 ? -7.945 -14.523 0.706 1 97.75 166 ASN B N 1
ATOM 3256 C CA . ASN B 1 166 ? -7.344 -13.82 1.836 1 97.75 166 ASN B CA 1
ATOM 3257 C C . ASN B 1 166 ? -6.805 -14.797 2.877 1 97.75 166 ASN B C 1
ATOM 3259 O O . ASN B 1 166 ? -7.5 -15.727 3.281 1 97.75 166 ASN B O 1
ATOM 3263 N N . LEU B 1 167 ? -5.555 -14.586 3.27 1 98.62 167 LEU B N 1
ATOM 3264 C CA . LEU B 1 167 ? -4.898 -15.43 4.262 1 98.62 167 LEU B CA 1
ATOM 3265 C C . LEU B 1 167 ? -4.523 -14.625 5.5 1 98.62 167 LEU B C 1
ATOM 3267 O O . LEU B 1 167 ? -3.891 -13.578 5.395 1 98.62 167 LEU B O 1
ATOM 3271 N N . LEU B 1 168 ? -4.996 -15.086 6.633 1 98.38 168 LEU B N 1
ATOM 3272 C CA . LEU B 1 168 ? -4.508 -14.555 7.902 1 98.38 168 LEU B CA 1
ATOM 3273 C C . LEU B 1 168 ? -3.193 -15.219 8.305 1 98.38 168 LEU B C 1
ATOM 3275 O O . LEU B 1 168 ? -3.191 -16.297 8.891 1 98.38 168 LEU B O 1
ATOM 3279 N N . SER B 1 169 ? -2.111 -14.523 8.047 1 98.62 169 SER B N 1
ATOM 3280 C CA . SER B 1 169 ? -0.795 -15.133 8.195 1 98.62 169 SER B CA 1
ATOM 3281 C C . SER B 1 169 ? -0.27 -14.984 9.617 1 98.62 169 SER B C 1
ATOM 3283 O O . SER B 1 169 ? -0.779 -14.172 10.391 1 98.62 169 SER B O 1
ATOM 3285 N N . LYS B 1 170 ? 0.628 -15.812 10.094 1 98.25 170 LYS B N 1
ATOM 3286 C CA . LYS B 1 170 ? 1.357 -15.781 11.359 1 98.25 170 LYS B CA 1
ATOM 3287 C C . LYS B 1 170 ? 0.415 -15.984 12.547 1 98.25 170 LYS B C 1
ATOM 3289 O O . LYS B 1 170 ? 0.586 -15.367 13.594 1 98.25 170 LYS B O 1
ATOM 3294 N N . VAL B 1 171 ? -0.518 -16.828 12.367 1 98.19 171 VAL B N 1
ATOM 3295 C CA . VAL B 1 171 ? -1.526 -16.984 13.414 1 98.19 171 VAL B CA 1
ATOM 3296 C C . VAL B 1 171 ? -0.901 -17.641 14.641 1 98.19 171 VAL B C 1
ATOM 3298 O O . VAL B 1 171 ? -1.498 -17.641 15.719 1 98.19 171 VAL B O 1
ATOM 3301 N N . ASP B 1 172 ? 0.31 -18.219 14.477 1 97.69 172 ASP B N 1
ATOM 3302 C CA . ASP B 1 172 ? 1.023 -18.781 15.609 1 97.69 172 ASP B CA 1
ATOM 3303 C C . ASP B 1 172 ? 1.372 -17.703 16.641 1 97.69 172 ASP B C 1
ATOM 3305 O O . ASP B 1 172 ? 1.681 -18.016 17.797 1 97.69 172 ASP B O 1
ATOM 3309 N N . LEU B 1 173 ? 1.281 -16.438 16.234 1 96.19 173 LEU B N 1
ATOM 3310 C CA . LEU B 1 173 ? 1.6 -15.336 17.141 1 96.19 173 LEU B CA 1
ATOM 3311 C C . LEU B 1 173 ? 0.38 -14.938 17.969 1 96.19 173 LEU B C 1
ATOM 3313 O O . LEU B 1 173 ? 0.491 -14.148 18.906 1 96.19 173 LEU B O 1
ATOM 3317 N N . LEU B 1 174 ? -0.783 -15.461 17.641 1 97.38 174 LEU B N 1
ATOM 3318 C CA . LEU B 1 174 ? -2.016 -15.117 18.344 1 97.38 174 LEU B CA 1
ATOM 3319 C C . LEU B 1 174 ? -2.328 -16.141 19.422 1 97.38 174 LEU B C 1
ATOM 3321 O O . LEU B 1 174 ? -2.027 -17.328 19.266 1 97.38 174 LEU B O 1
ATOM 3325 N N . THR B 1 175 ? -2.951 -15.633 20.469 1 97.25 175 THR B N 1
ATOM 3326 C CA . THR B 1 175 ? -3.584 -16.562 21.406 1 97.25 175 THR B CA 1
ATOM 3327 C C . THR B 1 175 ? -4.832 -17.188 20.781 1 97.25 175 THR B C 1
ATOM 3329 O O . THR B 1 175 ? -5.359 -16.672 19.797 1 97.25 175 THR B O 1
ATOM 3332 N N . GLU B 1 176 ? -5.23 -18.281 21.312 1 95.94 176 GLU B N 1
ATOM 3333 C CA . GLU B 1 176 ? -6.449 -18.922 20.844 1 95.94 176 GLU B CA 1
ATOM 3334 C C . GLU B 1 176 ? -7.645 -17.984 20.922 1 95.94 176 GLU B C 1
ATOM 3336 O O . GLU B 1 176 ? -8.477 -17.953 20.016 1 95.94 176 GLU B O 1
ATOM 3341 N N . LYS B 1 177 ? -7.727 -17.234 21.984 1 96.38 177 LYS B N 1
ATOM 3342 C CA . LYS B 1 177 ? -8.82 -16.297 22.172 1 96.38 177 LYS B CA 1
ATOM 3343 C C . LYS B 1 177 ? -8.812 -15.211 21.109 1 96.38 177 LYS B C 1
ATOM 3345 O O . LYS B 1 177 ? -9.859 -14.875 20.547 1 96.38 177 LYS B O 1
ATOM 3350 N N . GLU B 1 178 ? -7.66 -14.703 20.812 1 96.38 178 GLU B N 1
ATOM 3351 C CA . GLU B 1 178 ? -7.523 -13.68 19.781 1 96.38 178 GLU B CA 1
ATOM 3352 C C . GLU B 1 178 ? -7.941 -14.211 18.422 1 96.38 178 GLU B C 1
ATOM 3354 O O . GLU B 1 178 ? -8.648 -13.531 17.672 1 96.38 178 GLU B O 1
ATOM 3359 N N . LEU B 1 179 ? -7.48 -15.383 18.094 1 96.5 179 LEU B N 1
ATOM 3360 C CA . LEU B 1 179 ? -7.828 -15.992 16.812 1 96.5 179 LEU B CA 1
ATOM 3361 C C . LEU B 1 179 ? -9.336 -16.203 16.703 1 96.5 179 LEU B C 1
ATOM 3363 O O . LEU B 1 179 ? -9.938 -15.898 15.672 1 96.5 179 LEU B O 1
ATOM 3367 N N . GLN B 1 180 ? -9.922 -16.734 17.734 1 94.62 180 GLN B N 1
ATOM 3368 C CA . GLN B 1 180 ? -11.359 -16.969 17.734 1 94.62 180 GLN B CA 1
ATOM 3369 C C . GLN B 1 180 ? -12.141 -15.672 17.547 1 94.62 180 GLN B C 1
ATOM 3371 O O . GLN B 1 180 ? -13.148 -15.648 16.844 1 94.62 180 GLN B O 1
ATOM 3376 N N . GLU B 1 181 ? -11.688 -14.648 18.172 1 94.44 181 GLU B N 1
ATOM 3377 C CA . GLU B 1 181 ? -12.336 -13.352 18.031 1 94.44 181 GLU B CA 1
ATOM 3378 C C . GLU B 1 181 ? -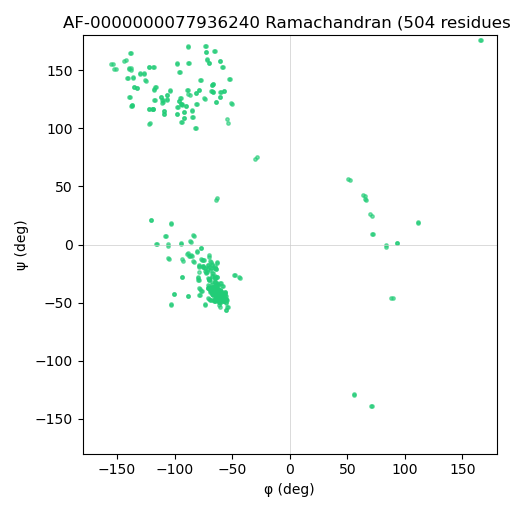12.32 -12.883 16.578 1 94.44 181 GLU B C 1
ATOM 3380 O O . GLU B 1 181 ? -13.344 -12.445 16.047 1 94.44 181 GLU B O 1
ATOM 3385 N N . ILE B 1 182 ? -11.195 -12.984 15.914 1 95.12 182 ILE B N 1
ATOM 3386 C CA . ILE B 1 182 ? -11.078 -12.578 14.516 1 95.12 182 ILE B CA 1
ATOM 3387 C C . ILE B 1 182 ? -12.023 -13.414 13.656 1 95.12 182 ILE B C 1
ATOM 3389 O O . ILE B 1 182 ? -12.688 -12.883 12.766 1 95.12 182 ILE B O 1
ATOM 3393 N N . LEU B 1 183 ? -12.078 -14.695 13.945 1 92.56 183 LEU B N 1
ATOM 3394 C CA . LEU B 1 183 ? -12.891 -15.609 13.141 1 92.56 183 LEU B CA 1
ATOM 3395 C C . LEU B 1 183 ? -14.375 -15.273 13.266 1 92.56 183 LEU B C 1
ATOM 3397 O O . LEU B 1 183 ? -15.141 -15.492 12.328 1 92.56 183 LEU B O 1
ATOM 3401 N N . THR B 1 184 ? -14.797 -14.703 14.359 1 91.62 184 THR B N 1
ATOM 3402 C CA . THR B 1 184 ? -16.188 -14.328 14.547 1 91.62 184 THR B CA 1
ATOM 3403 C C . THR B 1 184 ? -16.547 -13.102 13.719 1 91.62 184 THR B C 1
ATOM 3405 O O . THR B 1 184 ? -17.719 -12.812 13.492 1 91.62 184 THR B O 1
ATOM 3408 N N . TRP B 1 185 ? -15.523 -12.344 13.32 1 91.94 185 TRP B N 1
ATOM 3409 C CA . TRP B 1 185 ? -15.75 -11.109 12.578 1 91.94 185 TRP B CA 1
ATOM 3410 C C . TRP B 1 185 ? -16.25 -11.398 11.172 1 91.94 185 TRP B C 1
ATOM 3412 O O . TRP B 1 185 ? -16.719 -10.5 10.469 1 91.94 185 TRP B O 1
ATOM 3422 N N . SER B 1 186 ? -16.234 -12.641 10.742 1 83.5 186 SER B N 1
ATOM 3423 C CA . SER B 1 186 ? -16.641 -13.031 9.398 1 83.5 186 SER B CA 1
ATOM 3424 C C . SER B 1 186 ? -18.141 -12.875 9.211 1 83.5 186 SER B C 1
ATOM 3426 O O . SER B 1 186 ? -18.625 -12.82 8.086 1 83.5 186 SER B O 1
ATOM 3428 N N . ASN B 1 187 ? -18.875 -12.812 10.297 1 76.38 187 ASN B N 1
ATOM 3429 C CA . ASN B 1 187 ? -20.328 -12.688 10.227 1 76.38 187 ASN B CA 1
ATOM 3430 C C . ASN B 1 187 ? -20.766 -11.227 10.094 1 76.38 187 ASN B C 1
ATOM 3432 O O . ASN B 1 187 ? -21.922 -10.938 9.812 1 76.38 187 ASN B O 1
ATOM 3436 N N . GLY B 1 188 ? -19.859 -10.25 10.242 1 78.81 188 GLY B N 1
ATOM 3437 C CA . GLY B 1 188 ? -20.125 -8.828 10.062 1 78.81 188 GLY B CA 1
ATOM 3438 C C . GLY B 1 188 ? -20.609 -8.148 11.328 1 78.81 188 GLY B C 1
ATOM 3439 O O . GLY B 1 188 ? -20.109 -7.074 11.688 1 78.81 188 GLY B O 1
ATOM 3440 N N . GLU B 1 189 ? -21.562 -8.773 12.016 1 82.75 189 GLU B N 1
ATOM 3441 C CA . GLU B 1 189 ? -22.172 -8.133 13.172 1 82.75 189 GLU B CA 1
ATOM 3442 C C . GLU B 1 189 ? -21.156 -7.957 14.305 1 82.75 189 GLU B C 1
ATOM 3444 O O . GLU B 1 189 ? -21.047 -6.871 14.875 1 82.75 189 GLU B O 1
ATOM 3449 N N . GLU B 1 190 ? -20.453 -8.977 14.617 1 89.38 190 GLU B N 1
ATOM 3450 C CA . GLU B 1 190 ? -19.469 -8.914 15.688 1 89.38 190 GLU B CA 1
ATOM 3451 C C . GLU B 1 190 ? -18.344 -7.934 15.352 1 89.38 190 GLU B C 1
ATOM 3453 O O . GLU B 1 190 ? -17.781 -7.293 16.234 1 89.38 190 GLU B O 1
ATOM 3458 N N . LEU B 1 191 ? -18.031 -7.871 14.062 1 92.44 191 LEU B N 1
ATOM 3459 C CA . LEU B 1 191 ? -17 -6.934 13.625 1 92.44 191 LEU B CA 1
ATOM 3460 C C . LEU B 1 191 ? -17.438 -5.492 13.891 1 92.44 191 LEU B C 1
ATOM 3462 O O . LEU B 1 191 ? -16.656 -4.711 14.461 1 92.44 191 LEU B O 1
ATOM 3466 N N . VAL B 1 192 ? -18.656 -5.172 13.57 1 89.31 192 VAL B N 1
ATOM 3467 C CA . VAL B 1 192 ? -19.172 -3.82 13.75 1 89.31 192 VAL B CA 1
ATOM 3468 C C . VAL B 1 192 ? -19.203 -3.465 15.234 1 89.31 192 VAL B C 1
ATOM 3470 O O . VAL B 1 192 ? -18.875 -2.342 15.617 1 89.31 192 VAL B O 1
ATOM 3473 N N . ASP B 1 193 ? -19.547 -4.406 16.062 1 89.69 193 ASP B N 1
ATOM 3474 C CA . ASP B 1 193 ? -19.578 -4.195 17.5 1 89.69 193 ASP B CA 1
ATOM 3475 C C . ASP B 1 193 ? -18.172 -3.871 18.031 1 89.69 193 ASP B C 1
ATOM 3477 O O . ASP B 1 193 ? -18.016 -3.023 18.906 1 89.69 193 ASP B O 1
ATOM 3481 N N . SER B 1 194 ? -17.219 -4.527 17.469 1 92.38 194 SER B N 1
ATOM 3482 C CA . SER B 1 194 ? -15.844 -4.371 17.922 1 92.38 194 SER B CA 1
ATOM 3483 C C . SER B 1 194 ? -15.25 -3.047 17.453 1 92.38 194 SER B C 1
ATOM 3485 O O . SER B 1 194 ? -14.219 -2.604 17.969 1 92.38 194 SER B O 1
ATOM 3487 N N . LEU B 1 195 ? -15.797 -2.406 16.453 1 91.62 195 LEU B N 1
ATOM 3488 C CA . LEU B 1 195 ? -15.312 -1.139 15.914 1 91.62 195 LEU B CA 1
ATOM 3489 C C . LEU B 1 195 ? -15.711 0.02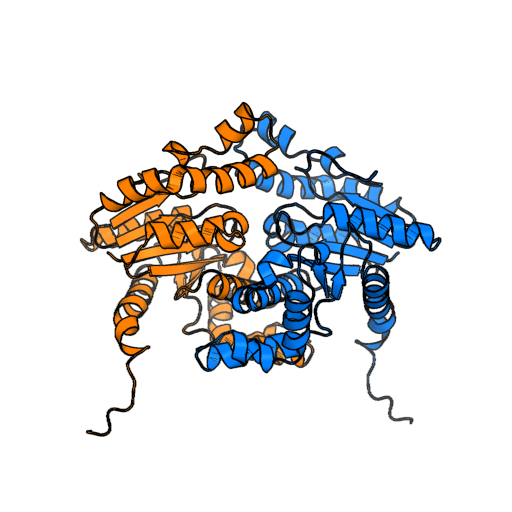3 16.812 1 91.62 195 LEU B C 1
ATOM 3491 O O . LEU B 1 195 ? -15.125 1.104 16.734 1 91.62 195 LEU B O 1
ATOM 3495 N N . GLY B 1 196 ? -16.594 -0.209 17.734 1 85.88 196 GLY B N 1
ATOM 3496 C CA . GLY B 1 196 ? -17.125 0.881 18.547 1 85.88 196 GLY B CA 1
ATOM 3497 C C . GLY B 1 196 ? -18.047 1.806 17.766 1 85.88 196 GLY B C 1
ATOM 3498 O O . GLY B 1 196 ? -18.891 1.346 17.016 1 85.88 196 GLY B O 1
ATOM 3499 N N . THR B 1 197 ? -17.922 3.145 18 1 84.44 197 THR B N 1
ATOM 3500 C CA . THR B 1 197 ? -18.797 4.117 17.344 1 84.44 197 THR B CA 1
ATOM 3501 C C . THR B 1 197 ? -18.266 4.484 15.969 1 84.44 197 THR B C 1
ATOM 3503 O O . THR B 1 197 ? -17.156 4.996 15.836 1 84.44 197 THR B O 1
ATOM 3506 N N . ILE B 1 198 ? -19.047 4.129 14.953 1 83.56 198 ILE B N 1
ATOM 3507 C CA . ILE B 1 198 ? -18.75 4.531 13.586 1 83.56 198 ILE B CA 1
ATOM 3508 C C . ILE B 1 198 ? -20 5.141 12.945 1 83.56 198 ILE B C 1
ATOM 3510 O O . ILE B 1 198 ? -21.125 4.848 13.359 1 83.56 198 ILE B O 1
ATOM 3514 N N . ASP B 1 199 ? -19.812 6.082 12.07 1 85 199 ASP B N 1
ATOM 3515 C CA . ASP B 1 199 ? -20.969 6.684 11.391 1 85 199 ASP B CA 1
ATOM 3516 C C . ASP B 1 199 ? -21.672 5.664 10.5 1 85 199 ASP B C 1
ATOM 3518 O O . ASP B 1 199 ? -21.141 4.59 10.227 1 85 199 ASP B O 1
ATOM 3522 N N . GLU B 1 200 ? -22.797 5.961 10.078 1 86.12 200 GLU B N 1
ATOM 3523 C CA . GLU B 1 200 ? -23.672 5.055 9.336 1 86.12 200 GLU B CA 1
ATOM 3524 C C . GLU B 1 200 ? -23.031 4.645 8.008 1 86.12 200 GLU B C 1
ATOM 3526 O O . GLU B 1 200 ? -23.172 3.5 7.574 1 86.12 200 GLU B O 1
ATOM 3531 N N . TYR B 1 201 ? -22.406 5.52 7.363 1 84.38 201 TYR B N 1
ATOM 3532 C CA . TYR B 1 201 ? -21.812 5.227 6.062 1 84.38 201 TYR B CA 1
ATOM 3533 C C . TYR B 1 201 ? -20.641 4.27 6.199 1 84.38 201 TYR B C 1
ATOM 3535 O O . TYR B 1 201 ? -20.469 3.369 5.379 1 84.38 201 TYR B O 1
ATOM 3543 N N . SER B 1 202 ? -19.891 4.465 7.27 1 88.56 202 SER B N 1
ATOM 3544 C CA . SER B 1 202 ? -18.797 3.531 7.555 1 88.56 202 SER B CA 1
ATOM 3545 C C . SER B 1 202 ? -19.344 2.146 7.902 1 88.56 202 SER B C 1
ATOM 3547 O O . SER B 1 202 ? -18.766 1.133 7.508 1 88.56 202 SER B O 1
ATOM 3549 N N . TYR B 1 203 ? -20.422 2.195 8.578 1 90.06 203 TYR B N 1
ATOM 3550 C CA . TYR B 1 203 ? -21.078 0.937 8.922 1 90.06 203 TYR B CA 1
ATOM 3551 C C . TYR B 1 203 ? -21.469 0.168 7.668 1 90.06 203 TYR B C 1
ATOM 3553 O O . TYR B 1 203 ? -21.172 -1.021 7.543 1 90.06 203 TYR B O 1
ATOM 3561 N N . GLU B 1 204 ? -22.125 0.795 6.742 1 91.12 204 GLU B N 1
ATOM 3562 C CA . GLU B 1 204 ? -22.562 0.162 5.508 1 91.12 204 GLU B CA 1
ATOM 3563 C C . GLU B 1 204 ? -21.391 -0.329 4.676 1 91.12 204 GLU B C 1
ATOM 3565 O O . GLU B 1 204 ? -21.453 -1.389 4.051 1 91.12 204 GLU B O 1
ATOM 3570 N N . LEU B 1 205 ? -20.391 0.435 4.676 1 93.19 205 LEU B N 1
ATOM 3571 C CA . LEU B 1 205 ? -19.188 0.046 3.947 1 93.19 205 LEU B CA 1
ATOM 3572 C C . LEU B 1 205 ? -18.594 -1.235 4.52 1 93.19 205 LEU B C 1
ATOM 3574 O O . LEU B 1 205 ? -18.281 -2.168 3.777 1 93.19 205 LEU B O 1
ATOM 3578 N N . VAL B 1 206 ? -18.5 -1.286 5.828 1 94.38 206 VAL B N 1
ATOM 3579 C CA . VAL B 1 206 ? -17.922 -2.445 6.492 1 94.38 206 VAL B CA 1
ATOM 3580 C C . VAL B 1 206 ? -18.797 -3.678 6.246 1 94.38 206 VAL B C 1
ATOM 3582 O O . VAL B 1 206 ? -18.281 -4.758 5.941 1 94.38 206 VAL B O 1
ATOM 3585 N N . LYS B 1 207 ? -20.062 -3.484 6.344 1 91.69 207 LYS B N 1
ATOM 3586 C CA . LYS B 1 207 ? -20.969 -4.594 6.098 1 91.69 207 LYS B CA 1
ATOM 3587 C C . LYS B 1 207 ? -20.844 -5.109 4.668 1 91.69 207 LYS B C 1
ATOM 3589 O O . LYS B 1 207 ? -20.734 -6.32 4.445 1 91.69 207 LYS B O 1
ATOM 3594 N N . SER B 1 208 ? -20.859 -4.215 3.688 1 92.81 208 SER B N 1
ATOM 3595 C CA . SER B 1 208 ? -20.719 -4.602 2.287 1 92.81 208 SER B CA 1
ATOM 3596 C C . SER B 1 208 ? -19.359 -5.266 2.029 1 92.81 208 SER B C 1
ATOM 3598 O O . SER B 1 208 ? -19.266 -6.168 1.196 1 92.81 208 SER B O 1
ATOM 3600 N N . LEU B 1 209 ? -18.359 -4.797 2.725 1 94.94 209 LEU B N 1
ATOM 3601 C CA . LEU B 1 209 ? -17.016 -5.355 2.605 1 94.94 209 LEU B CA 1
ATOM 3602 C C . LEU B 1 209 ? -16.984 -6.82 3.037 1 94.94 209 LEU B C 1
ATOM 3604 O O . LEU B 1 209 ? -16.484 -7.68 2.312 1 94.94 209 LEU B O 1
ATOM 3608 N N . VAL B 1 210 ? -17.562 -7.09 4.133 1 91.75 210 VAL B N 1
ATOM 3609 C CA . VAL B 1 210 ? -17.609 -8.445 4.672 1 91.75 210 VAL B CA 1
ATOM 3610 C C . VAL B 1 210 ? -18.422 -9.344 3.748 1 91.75 210 VAL B C 1
ATOM 3612 O O . VAL B 1 210 ? -18.031 -10.477 3.457 1 91.75 210 VAL B O 1
ATOM 3615 N N . GLU B 1 211 ? -19.453 -8.836 3.24 1 88.62 211 GLU B N 1
ATOM 3616 C CA . GLU B 1 211 ? -20.344 -9.609 2.369 1 88.62 211 GLU B CA 1
ATOM 3617 C C . GL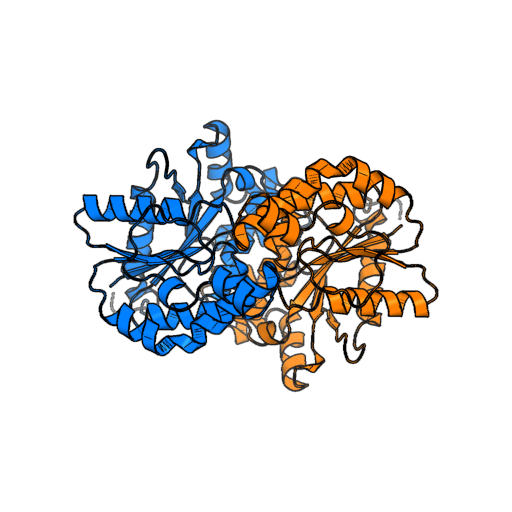U B 1 211 ? -19.672 -9.891 1.025 1 88.62 211 GLU B C 1
ATOM 3619 O O . GLU B 1 211 ? -20 -10.883 0.367 1 88.62 211 GLU B O 1
ATOM 3624 N N . SER B 1 212 ? -18.844 -9.008 0.643 1 89.12 212 SER B N 1
ATOM 3625 C CA . SER B 1 212 ? -18.219 -9.133 -0.666 1 89.12 212 SER B CA 1
ATOM 3626 C C . SER B 1 212 ? -17.141 -10.211 -0.655 1 89.12 212 SER B C 1
ATOM 3628 O O . SER B 1 212 ? -16.672 -10.648 -1.712 1 89.12 212 SER B O 1
ATOM 3630 N N . LEU B 1 213 ? -16.781 -10.633 0.521 1 85.81 213 LEU B N 1
ATOM 3631 C CA . LEU B 1 213 ? -15.75 -11.664 0.62 1 85.81 213 LEU B CA 1
ATOM 3632 C C . LEU B 1 213 ? -16.328 -13.039 0.324 1 85.81 213 LEU B C 1
ATOM 3634 O O . LEU B 1 213 ? -17.438 -13.359 0.761 1 85.81 213 LEU B O 1
ATOM 3638 N N . SER B 1 214 ? -15.719 -13.773 -0.44 1 78.44 214 SER B N 1
ATOM 3639 C CA . SER B 1 214 ? -16.156 -15.133 -0.724 1 78.44 214 SER B CA 1
ATOM 3640 C C . SER B 1 214 ? -16.047 -16.016 0.513 1 78.44 214 SER B C 1
ATOM 3642 O O . SER B 1 214 ? -16.844 -16.938 0.705 1 78.44 214 SER B O 1
ATOM 3644 N N . ALA B 1 215 ? -15.086 -15.797 1.179 1 86.44 215 ALA B N 1
ATOM 3645 C CA . ALA B 1 215 ? -14.805 -16.516 2.42 1 86.44 215 ALA B CA 1
ATOM 3646 C C . ALA B 1 215 ? -14.008 -15.648 3.389 1 86.44 215 ALA B C 1
ATOM 3648 O O . ALA B 1 215 ? -13.305 -14.719 2.969 1 86.44 215 ALA B O 1
ATOM 3649 N N . PRO B 1 216 ? -14.219 -15.938 4.652 1 91.81 216 PRO B N 1
ATOM 3650 C CA . PRO B 1 216 ? -13.344 -15.242 5.594 1 91.81 216 PRO B CA 1
ATOM 3651 C C . PRO B 1 216 ? -11.867 -15.57 5.375 1 91.81 216 PRO B C 1
ATOM 3653 O O . PRO B 1 216 ? -11.547 -16.609 4.781 1 91.81 216 PRO B O 1
ATOM 3656 N N . PRO B 1 217 ? -10.984 -14.688 5.832 1 96.5 217 PRO B N 1
ATOM 3657 C CA . PRO B 1 217 ? -9.555 -14.992 5.688 1 96.5 217 PRO B CA 1
ATOM 3658 C C . PRO B 1 217 ? -9.172 -16.312 6.336 1 96.5 217 PRO B C 1
ATOM 3660 O O . PRO B 1 217 ? -9.578 -16.609 7.465 1 96.5 217 PRO B O 1
ATOM 3663 N N . THR B 1 218 ? -8.438 -17.125 5.625 1 97.5 218 THR B N 1
ATOM 3664 C CA . THR B 1 218 ? -7.988 -18.438 6.094 1 97.5 218 THR B CA 1
ATOM 3665 C C . THR B 1 218 ? -6.758 -18.297 6.984 1 97.5 218 THR B C 1
ATOM 3667 O O . THR B 1 218 ? -5.727 -17.781 6.555 1 97.5 218 THR B O 1
ATOM 3670 N N . PRO B 1 219 ? -6.863 -18.766 8.234 1 98.19 219 PRO B N 1
ATOM 3671 C CA . PRO B 1 219 ? -5.688 -18.719 9.102 1 98.19 219 PRO B CA 1
ATOM 3672 C C . PRO B 1 219 ? -4.574 -19.656 8.656 1 98.19 219 PRO B C 1
ATOM 3674 O O . PRO B 1 219 ? -4.832 -20.828 8.359 1 98.19 219 PRO B O 1
ATOM 3677 N N . VAL B 1 220 ? -3.354 -19.141 8.602 1 98.81 220 VAL B N 1
ATOM 3678 C CA . VAL B 1 220 ? -2.225 -19.969 8.219 1 98.81 220 VAL B CA 1
ATOM 3679 C C . VAL B 1 220 ? -1.011 -19.641 9.078 1 98.81 220 VAL B C 1
ATOM 3681 O O . VAL B 1 220 ? -0.89 -18.516 9.578 1 98.81 220 VAL B O 1
ATOM 3684 N N . SER B 1 221 ? -0.166 -20.547 9.289 1 98.56 221 SER B N 1
ATOM 3685 C CA . SER B 1 221 ? 1.141 -20.406 9.922 1 98.56 221 SER B CA 1
ATOM 3686 C C . SER B 1 221 ? 2.213 -21.188 9.172 1 98.56 221 SER B C 1
ATOM 3688 O O . SER B 1 221 ? 2.131 -22.406 9.062 1 98.56 221 SER B O 1
ATOM 3690 N N . SER B 1 222 ? 3.188 -20.453 8.703 1 97.94 222 SER B N 1
ATOM 3691 C CA . SER B 1 222 ? 4.293 -21.109 8.016 1 97.94 222 SER B CA 1
ATOM 3692 C C . SER B 1 222 ? 5.195 -21.844 9.008 1 97.94 222 SER B C 1
ATOM 3694 O O . SER B 1 222 ? 5.883 -22.797 8.633 1 97.94 222 SER B O 1
ATOM 3696 N N . THR B 1 223 ? 5.156 -21.422 10.242 1 95.94 223 THR B N 1
ATOM 3697 C CA . THR B 1 223 ? 5.984 -22.016 11.281 1 95.94 223 THR B CA 1
ATOM 3698 C C . THR B 1 223 ? 5.41 -23.359 11.727 1 95.94 223 THR B C 1
ATOM 3700 O O . THR B 1 223 ? 6.145 -24.328 11.883 1 95.94 223 THR B O 1
ATOM 3703 N N . SER B 1 224 ? 4.105 -23.484 11.859 1 96.62 224 SER B N 1
ATOM 3704 C CA . SER B 1 224 ? 3.467 -24.688 12.367 1 96.62 224 SER B CA 1
ATOM 3705 C C . SER B 1 224 ? 2.803 -25.484 11.242 1 96.62 224 SER B C 1
ATOM 3707 O O . SER B 1 224 ? 2.346 -26.609 11.453 1 96.62 224 SER B O 1
ATOM 3709 N N . ASN B 1 225 ? 2.689 -24.891 10.07 1 97.25 225 ASN B N 1
ATOM 3710 C CA . ASN B 1 225 ? 2.016 -25.453 8.906 1 97.25 225 ASN B CA 1
ATOM 3711 C C . ASN B 1 225 ? 0.501 -25.469 9.094 1 97.25 225 ASN B C 1
ATOM 3713 O O . ASN B 1 225 ? -0.219 -26.062 8.281 1 97.25 225 ASN B O 1
ATOM 3717 N N . LEU B 1 226 ? 0.074 -24.844 10.109 1 97.69 226 LEU B N 1
ATOM 3718 C CA . LEU B 1 226 ? -1.365 -24.766 10.336 1 97.69 226 LEU B CA 1
ATOM 3719 C C . LEU B 1 226 ? -2.061 -24.078 9.164 1 97.69 226 LEU B C 1
ATOM 3721 O O . LEU B 1 226 ? -1.593 -23.062 8.664 1 97.69 226 LEU B O 1
ATOM 3725 N N . GLY B 1 227 ? -3.131 -24.703 8.672 1 98.38 227 GLY B N 1
ATOM 3726 C CA . GLY B 1 227 ? -4.035 -24.062 7.723 1 98.38 227 GLY B CA 1
ATOM 3727 C C . GLY B 1 227 ? -3.555 -24.156 6.285 1 98.38 227 GLY B C 1
ATOM 3728 O O . GLY B 1 227 ? -4.242 -23.703 5.367 1 98.38 227 GLY B O 1
ATOM 3729 N N . ILE B 1 228 ? -2.41 -24.734 6.031 1 98.75 228 ILE B N 1
ATOM 3730 C CA . ILE B 1 228 ? -1.849 -24.812 4.688 1 98.75 228 ILE B CA 1
ATOM 3731 C C . ILE B 1 228 ? -2.732 -25.672 3.801 1 98.75 228 ILE B C 1
ATOM 3733 O O . ILE B 1 228 ? -2.926 -25.375 2.619 1 98.75 228 ILE B O 1
ATOM 3737 N N . ASP B 1 229 ? -3.26 -26.719 4.328 1 98.19 229 ASP B N 1
ATOM 3738 C CA . ASP B 1 229 ? -4.188 -27.578 3.594 1 98.19 229 ASP B CA 1
ATOM 3739 C C . ASP B 1 229 ? -5.465 -26.828 3.232 1 98.19 229 ASP B C 1
ATOM 3741 O O . ASP B 1 229 ? -6.004 -26.984 2.137 1 98.19 229 ASP B O 1
ATOM 3745 N N . ASN B 1 230 ? -5.98 -26.031 4.168 1 98.06 230 ASN B N 1
ATOM 3746 C CA . ASN B 1 230 ? -7.145 -25.188 3.891 1 98.06 230 ASN B CA 1
ATOM 3747 C C . ASN B 1 230 ? -6.852 -24.172 2.797 1 98.06 230 ASN B C 1
ATOM 3749 O O . ASN B 1 230 ? -7.715 -23.875 1.963 1 98.06 230 ASN B O 1
ATOM 3753 N N . PHE B 1 231 ? -5.652 -23.594 2.887 1 98.56 231 PHE B N 1
ATOM 3754 C CA . PHE B 1 231 ? -5.223 -22.672 1.842 1 98.56 231 PHE B CA 1
ATOM 3755 C C . PHE B 1 231 ? -5.234 -23.359 0.479 1 98.56 231 PHE B C 1
ATOM 3757 O O . PHE B 1 231 ? -5.777 -22.812 -0.487 1 98.56 231 PHE B O 1
ATOM 3764 N N . TYR B 1 232 ? -4.719 -24.547 0.395 1 98.19 232 TYR B N 1
ATOM 3765 C CA . TYR B 1 232 ? -4.73 -25.328 -0.834 1 98.19 232 TYR B CA 1
ATOM 3766 C C . TYR B 1 232 ? -6.156 -25.547 -1.331 1 98.19 232 TYR B C 1
ATOM 3768 O O . TYR B 1 232 ? -6.434 -25.391 -2.523 1 98.19 232 TYR B O 1
ATOM 3776 N N . ALA B 1 233 ? -7.008 -25.891 -0.458 1 97 233 ALA B N 1
ATOM 3777 C CA . ALA B 1 233 ? -8.398 -26.125 -0.813 1 97 233 ALA B CA 1
ATOM 3778 C C . ALA B 1 233 ? -9.039 -24.891 -1.419 1 97 233 ALA B C 1
ATOM 3780 O O . ALA B 1 233 ? -9.805 -24.969 -2.383 1 97 233 ALA B O 1
ATOM 3781 N N . GLU B 1 234 ? -8.766 -23.75 -0.855 1 96.38 234 GLU B N 1
ATOM 3782 C CA . GLU B 1 234 ? -9.305 -22.5 -1.371 1 96.38 234 GLU B CA 1
ATOM 3783 C C . GLU B 1 234 ? -8.797 -22.219 -2.781 1 96.38 234 GLU B C 1
ATOM 3785 O O . GLU B 1 234 ? -9.555 -21.781 -3.645 1 96.38 234 GLU B O 1
ATOM 3790 N N . ILE B 1 235 ? -7.539 -22.438 -3.006 1 96.75 235 ILE B N 1
ATOM 3791 C CA . ILE B 1 235 ? -6.938 -22.234 -4.32 1 96.75 235 ILE B CA 1
ATOM 3792 C C . ILE B 1 235 ? -7.582 -23.172 -5.336 1 96.75 235 ILE B C 1
ATOM 3794 O O . ILE B 1 235 ? -7.902 -22.766 -6.453 1 96.75 235 ILE B O 1
ATOM 3798 N N . GLN B 1 236 ? -7.836 -24.406 -4.949 1 95.62 236 GLN B N 1
ATOM 3799 C CA . GLN B 1 236 ? -8.484 -25.375 -5.82 1 95.62 236 GLN B CA 1
ATOM 3800 C C . GLN B 1 236 ? -9.898 -24.938 -6.18 1 95.62 236 GLN B C 1
ATOM 3802 O O . GLN B 1 236 ? -10.328 -25.094 -7.324 1 95.62 236 GLN B O 1
ATOM 3807 N N . ARG B 1 237 ? -10.547 -24.469 -5.215 1 94.06 237 ARG B N 1
ATOM 3808 C CA . ARG B 1 237 ? -11.906 -23.984 -5.461 1 94.06 237 ARG B CA 1
ATOM 3809 C C . ARG B 1 237 ? -11.914 -22.875 -6.504 1 94.06 237 ARG B C 1
ATOM 3811 O O . ARG B 1 237 ? -12.781 -22.844 -7.383 1 94.06 237 ARG B O 1
ATOM 3818 N N . ILE B 1 238 ? -10.984 -21.984 -6.422 1 93.5 238 ILE B N 1
ATOM 3819 C CA . ILE B 1 238 ? -10.875 -20.891 -7.367 1 93.5 238 ILE B CA 1
ATOM 3820 C C . ILE B 1 238 ? -10.594 -21.422 -8.766 1 93.5 238 ILE B C 1
ATOM 3822 O O . ILE B 1 238 ? -11.234 -21.031 -9.734 1 93.5 238 ILE B O 1
ATOM 3826 N N . PHE B 1 239 ? -9.727 -22.375 -8.883 1 93.94 239 PHE B N 1
ATOM 3827 C CA . PHE B 1 239 ? -9.297 -22.859 -10.195 1 93.94 239 PHE B CA 1
ATOM 3828 C C . PHE B 1 239 ? -10.328 -23.812 -10.773 1 93.94 239 PHE B C 1
ATOM 3830 O O . PHE B 1 239 ? -10.461 -23.922 -12 1 93.94 239 PHE B O 1
ATOM 3837 N N . ALA B 1 240 ? -11.047 -24.547 -9.906 1 88.12 240 ALA B N 1
ATOM 3838 C CA . ALA B 1 240 ? -12.109 -25.438 -10.375 1 88.12 240 ALA B CA 1
ATOM 3839 C C . ALA B 1 240 ? -13.336 -24.625 -10.82 1 88.12 240 ALA B C 1
ATOM 3841 O O . ALA B 1 240 ? -14.023 -25.016 -11.766 1 88.12 240 ALA B O 1
ATOM 3842 N N . GLY B 1 241 ? -13.898 -23.672 -9.984 1 70.88 241 GLY B N 1
ATOM 3843 C CA . GLY B 1 241 ? -15.07 -22.859 -10.242 1 70.88 241 GLY B CA 1
ATOM 3844 C C . GLY B 1 241 ? -14.891 -21.922 -11.414 1 70.88 241 GLY B C 1
ATOM 3845 O O . GLY B 1 241 ? -15.859 -21.344 -11.906 1 70.88 241 GLY B O 1
ATOM 3846 N N . GLY B 1 242 ? -13.938 -21.328 -11.703 1 53.59 242 GLY B N 1
ATOM 3847 C CA . GLY B 1 242 ? -13.711 -20.328 -12.734 1 53.59 242 GLY B CA 1
ATOM 3848 C C . GLY B 1 242 ? -14.227 -20.75 -14.094 1 53.59 242 GLY B C 1
ATOM 3849 O O . GLY B 1 242 ? -14.273 -19.938 -15.023 1 53.59 242 GLY B O 1
ATOM 3850 N N . GLU B 1 243 ? -14.398 -22 -14.578 1 41.09 243 GLU B N 1
ATOM 3851 C CA . GLU B 1 243 ? -15.109 -22.203 -15.836 1 41.09 243 GLU B CA 1
ATOM 3852 C C . GLU B 1 243 ? -16.547 -21.703 -15.75 1 41.09 243 GLU B C 1
ATOM 3854 O O . GLU B 1 243 ? -17.078 -21.156 -16.719 1 41.09 243 GLU B O 1
ATOM 3859 N N . ASP B 1 244 ? -17.469 -22.062 -14.75 1 40 244 ASP B N 1
ATOM 3860 C CA . ASP B 1 244 ? -18.906 -21.828 -14.617 1 40 244 ASP B CA 1
ATOM 3861 C C . ASP B 1 244 ? -19.188 -20.406 -14.141 1 40 244 ASP B C 1
ATOM 3863 O O . ASP B 1 244 ? -20.344 -20.047 -13.93 1 40 244 ASP B O 1
ATOM 3867 N N . PHE B 1 245 ? -18.391 -19.688 -13.609 1 39.28 245 PHE B N 1
ATOM 3868 C CA . PHE B 1 245 ? -18.75 -18.328 -13.211 1 39.28 245 PHE B CA 1
ATOM 3869 C C . PHE B 1 245 ? -19.109 -17.484 -14.43 1 39.28 245 PHE B C 1
ATOM 3871 O O . PHE B 1 245 ? -19.844 -16.5 -14.312 1 39.28 245 PHE B O 1
ATOM 3878 N N . LEU B 1 246 ? -18.609 -17.734 -15.594 1 35.56 246 LEU B N 1
ATOM 3879 C CA . LEU B 1 246 ? -19.156 -17.125 -16.797 1 35.56 246 LEU B CA 1
ATOM 3880 C C . LEU B 1 246 ? -20.422 -17.828 -17.25 1 35.56 246 LEU B C 1
ATOM 3882 O O . LEU B 1 246 ? -21.281 -17.219 -17.906 1 35.56 246 LEU B O 1
ATOM 3886 N N . THR B 1 247 ? -20.578 -19.234 -17.281 1 33.78 247 THR B N 1
ATOM 3887 C CA . THR B 1 247 ? -21.594 -20 -17.984 1 33.78 247 THR B CA 1
ATOM 3888 C C . THR B 1 247 ? -22.828 -20.188 -17.125 1 33.78 247 THR B C 1
ATOM 3890 O O . THR B 1 247 ? -23.75 -20.938 -17.484 1 33.78 247 THR B O 1
ATOM 3893 N N . GLU B 1 248 ? -22.969 -19.875 -15.898 1 32.97 248 GLU B N 1
ATOM 3894 C CA . GLU B 1 248 ? -24.297 -20.172 -15.367 1 32.97 248 GLU B CA 1
ATOM 3895 C C . GLU B 1 248 ? -25.375 -19.344 -16.062 1 32.97 248 GLU B C 1
ATOM 3897 O O . GLU B 1 248 ? -25.703 -18.25 -15.617 1 32.97 248 GLU B O 1
ATOM 3902 N N . GLU B 1 249 ? -25.297 -19.109 -17.359 1 30.47 249 GLU B N 1
ATOM 3903 C CA . GLU B 1 249 ? -26.578 -18.969 -18.031 1 30.47 249 GLU B CA 1
ATOM 3904 C C . GLU B 1 249 ? -27.516 -20.125 -17.703 1 30.47 249 GLU B C 1
ATOM 3906 O O . GLU B 1 249 ? -27.078 -21.266 -17.562 1 30.47 249 GLU B O 1
ATOM 3911 N N . GLY B 1 250 ? -28.766 -19.891 -17.094 1 30.38 250 GLY B N 1
ATOM 3912 C CA . GLY B 1 250 ? -29.984 -20.672 -16.984 1 30.38 250 GLY B CA 1
ATOM 3913 C C . GLY B 1 250 ? -30.219 -21.594 -18.156 1 30.38 250 GLY B C 1
ATOM 3914 O O . GLY B 1 250 ? -30.438 -21.141 -19.281 1 30.38 250 GLY B O 1
ATOM 3915 N N . ASN B 1 251 ? -29.562 -22.547 -18.234 1 25 251 ASN B N 1
ATOM 3916 C CA . ASN B 1 251 ? -30.125 -23.578 -19.109 1 25 251 ASN B CA 1
ATOM 3917 C C . ASN B 1 251 ? -31.562 -23.938 -18.703 1 25 251 ASN B C 1
ATOM 3919 O O . ASN B 1 251 ? -31.797 -24.375 -17.578 1 25 251 ASN B O 1
ATOM 3923 N N . PRO B 1 252 ? -32.656 -23.469 -19.469 1 29.55 252 PRO B N 1
ATOM 3924 C CA . PRO B 1 252 ? -34.062 -23.844 -19.422 1 29.55 252 PRO B CA 1
ATOM 3925 C C . PRO B 1 252 ? -34.25 -25.359 -19.312 1 29.55 252 PRO B C 1
ATOM 3927 O O . PRO B 1 252 ? -35.375 -25.828 -19.031 1 29.55 252 PRO B O 1
ATOM 3930 N N . THR B 1 253 ? -33.406 -26.188 -19.781 1 23.95 253 THR B N 1
ATOM 3931 C CA . THR B 1 253 ? -33.906 -27.531 -20.016 1 23.95 253 THR B CA 1
ATOM 3932 C C . THR B 1 253 ? -33.969 -28.312 -18.703 1 23.95 253 THR B C 1
ATOM 3934 O O . THR B 1 253 ? -34.656 -29.344 -18.625 1 23.95 253 THR B O 1
ATOM 3937 N N . LEU B 1 254 ? -33.281 -28.016 -17.484 1 22.05 254 LEU B N 1
ATOM 3938 C CA . LEU B 1 254 ? -33.906 -28.906 -16.516 1 22.05 254 LEU B CA 1
ATOM 3939 C C . LEU B 1 254 ? -35.094 -28.219 -15.82 1 22.05 254 LEU B C 1
ATOM 3941 O O . LEU B 1 254 ? -35.062 -27 -15.648 1 22.05 254 LEU B O 1
#

Foldseek 3Di:
DEEEEEFEAFPLCLQLVLVLLCVVCVVVVFWEAEAEAALADDDGPDDHLYYLVVVFHLVVQCVVVVDDNVVSRLVRLVVSVVCLVVRLVSLVPDDGPYYYYRHYNHRCSQQVDPSNLVSVCSNCPPHAYAYEYGDALVQLLQLVSVLVSLVVQVSSCVRNVHHYAYAHEPCVVPDPVSVVQSQVCLVVPSSVVRVPDDDPVVSVVSSVSSVPDPDDHFYAYSVVRPRSVVVVVVSVVRNVCVVCVVPPPPDPPD/DEEEEEFEAFPLCLQLVLVLLCVVCVVVVFWEAEAEAALADDDGPDDHLYYLVVVFHLVVQCVVVVDDPVVSRLVRLVVSVVCLVVRLVSLVPDDGPYYYYRHYNHRCSQQVDPSNLVSVCSNCPPHAYAYEYGDALVQLLQLVSVLVSLVVVVSSCVRNVHHYAYAHEPCVVPDPVSVVQSQVCLVVPSSVVRVPDDDPVVSVVSSVSSVPDPDDHFYAYSVVRPRSVVVVVVSCCRNVCVVCVVPPPPPPPD

Secondary structure (DSSP, 8-state):
-EEEEEEESTTSSHHHHHHHHHHHHHHTT--EEEEE--TT-S--SS--SEEGGGT--HHHHHHHHT--HHHHHHHHHHHHHHTHHHHHHHHHT---SEEEEE--SSHHHHHSSHHHHHHHHHHHTTSEEEEEEEEEHHHHTSHHHHHHHHHHHHHHHHHHT--EEEEEE-GGGS-HHHHHHHHHGGGSHHHHHHH-S--HHHHHHHHHHHHH-SSPPEE--TTT-TTHHHHHHHHHHHHHHTTHHHH----TT-/-EEEEEEESTTSSHHHHHHHHHHHHHHTT--EEEEE--TT-S--SS--SEEGGGT--HHHHHHHHT--HHHHHHHHHHHHHHTHHHHHHHHTT---SEEEEE--SSHHHHHSSHHHHHHHHHHHTTSEEEEEEEEEHHHHTSHHHHHHHHHHHHHHHHHHT--EEEEEE-GGGS-HHHHHHHHHGGGSHHHHHHH-S--HHHHHHHHHHHHH-SSPPEE--TTT-TTHHHHHHHHHHHHHHTTHHHH----TT-

Solvent-accessible surface area (backbone atoms only — not comparable to full-atom values): 26666 Å² total; per-residue (Å²): 90,38,33,38,37,34,43,35,50,64,86,28,45,52,69,58,40,52,43,46,51,45,52,51,35,47,75,71,72,37,50,63,41,33,33,38,57,32,34,46,67,87,79,70,97,59,81,56,78,40,52,39,50,81,78,36,34,15,62,57,45,16,64,76,67,68,44,46,42,58,56,12,51,54,49,31,50,56,52,43,60,78,42,42,70,61,52,40,57,56,53,69,68,61,84,40,55,29,36,40,35,36,48,33,56,50,38,55,68,34,59,74,34,70,54,28,49,53,48,52,46,55,68,43,55,91,40,54,60,36,30,41,36,36,37,38,34,82,59,34,68,42,49,45,37,32,52,16,49,52,30,39,50,50,14,44,32,46,50,61,69,42,59,72,46,50,28,26,20,51,44,80,78,47,52,71,68,54,48,52,54,54,61,49,33,57,73,35,61,59,34,52,62,63,54,57,90,67,56,70,41,56,48,46,28,51,45,28,49,48,63,47,42,91,58,66,61,44,55,26,18,67,89,79,53,44,41,50,66,58,52,50,51,52,54,47,50,53,68,66,48,61,70,54,74,77,56,74,61,84,65,78,81,117,91,38,32,38,36,34,45,35,50,65,87,28,46,53,67,57,40,53,43,45,51,47,51,51,35,46,74,71,72,37,49,62,40,35,33,38,57,31,36,47,68,84,78,70,96,60,81,56,77,40,53,39,48,82,78,35,33,16,62,57,45,15,64,76,68,70,44,46,41,58,56,12,51,54,48,30,49,56,52,43,59,80,43,42,68,61,52,40,57,57,52,69,68,61,82,40,56,30,38,38,33,37,48,33,55,50,38,57,67,35,56,72,32,69,55,29,49,53,48,53,46,57,68,44,55,89,40,54,61,36,31,41,36,37,37,39,34,80,60,34,68,42,47,47,38,31,53,15,49,53,30,38,50,50,15,44,34,45,50,62,70,41,58,70,44,49,29,24,21,52,44,80,78,48,53,71,68,54,50,52,54,54,64,49,34,58,73,34,61,58,33,51,62,62,53,56,90,68,57,69,42,57,47,47,29,52,44,28,48,48,64,44,41,91,58,66,62,44,55,25,17,68,88,79,51,43,40,51,68,58,52,52,51,52,52,49,49,53,68,66,47,61,69,54,74,77,56,73,61,83,66,78,82,116

pLDDT: mean 91.89, std 14.22, range [22.05, 98.88]

Sequence (508 aa):
MYFVFFVGTAGSGKTTLVKTFNDYLNDMQMDSAIINLDPAVESLPYTPSLDVRDYVDAYEVMEKFGLGPNSSLIAASDLILTKASEIKEDVDQIESNYVLVDTPGQIELFAYRETGRMLSSLIAGDNKKAMAFLIDSFIAKEARSYVSMLLLSSSVKFRMDMPTVNLLSKVDLLTEKELQEILTWSNGEELVDSLGTIDEYSYELVKSLVESLSAPPTPVSSTSNLGIDNFYAEIQRIFAGGEDFLTEEGNPTLMYFVFFVGTAGSGKTTLVKTFNDYLNDMQMDSAIINLDPAVESLPYTPSLDVRDYVDAYEVMEKFGLGPNSSLIAASDLILTKASEIKEDVDQIESNYVLVDTPGQIELFAYRETGRMLSSLIAGDNKKAMAFLIDSFIAKEARSYVSMLLLSSSVKFRMDMPTVNLLSKVDLLTEKELQEILTWSNGEELVDSLGTIDEYSYELVKSLVESLSAPPTPVSSTSNLGIDNFYAEIQRIFAGGEDFLTEEGNPTL

Nearest PDB structures (foldseek):
  7zhf-assembly1_A  TM=9.445E-01  e=2.211E-33  Sulfolobus acidocaldarius
  5hci-assembly5_E  TM=8.924E-01  e=1.766E-20  Saccharomyces cerevisiae
  5hci-assembly4_F-5  TM=8.484E-01  e=5.615E-18  Saccharomyces cerevisiae
  5hci-assembly3_C-4  TM=8.456E-01  e=3.609E-17  Saccharomyces cerevisiae
  5hcn-assembly1_A  TM=7.956E-01  e=3.531E-16  Saccharomyces cerevisiae

Radius of gyration: 22.84 Å; Cα contacts (8 Å, |Δi|>4): 872; chains: 2; bounding box: 62×70×47 Å